Protein AF-A0A2H3J8W6-F1 (afdb_monomer_lite)

Organism: Wolfiporia cocos (strain MD-104) (NCBI:txid742152)

Foldseek 3Di:
DDDDDDDDDDDDDDDDDDDDDDDDDDDPDDDDDDDDDDDDDPDDDDDDDDDDDDDDDDDDDPDDDDDDDDDDDDPCPVVVVVVVVVVVVVVVVVVVVVVVVVVVVVVVVVVVVVVVVVVVVVVVVVVVVVVVVVVVVVVVVVVVVVVVVVVVVVVVVVVVVVVVVVVVVVVVVVVVVVVVVVVVVVVVVVVVVVVVVVVVVVVVVVVVVVVVVVVVVVVPPVPPPPDDDDDPPPDPPPPPDDDDDDDDDDDDDDDDDDDDDDDDDDDDPPPPPVVVPVVVVVVVVVVVVVVVVVVVVVVVVVVVVVVVVVVVVVVVVVVVVVVVVVVVVVVVVVVVVVVVVVVVVVVVVVVVVVVVVVVVVVVVVVVVVVVVVVVVVVVVVVVVVVVVVVVVVVVVVVVVVVVVVVVVVVVVVVVVVVVVVVVVVVVVVVVVVVVVVVVVVVVVVVVVVVVVVVVVVVVVVVVVVVVVVVVVVVVVVVVVVVVVVVVVVVVVVVVVVVVVVVVVVVVVVVVVVVVVVVVVVVVVVVVVVVVVVVVVVVVVVVVVPPPPDDD

Radius of gyration: 107.4 Å; chains: 1; bounding box: 216×128×377 Å

Sequence (551 aa):
MSKSPAVTRQTTPARRPSLLAGFWPNSSLFSRPKSSPSQELTRSVSASSSHSSYVTPIESTRSSTVSLPVSVPEDDVKATEELRRKLEEAQTLLRSENEETSALKERVCELETSLREAHMETETAKSALQAQFDTSLATAQAHVDEARATIKANEAARAESDRRVKDLSDTLQISQEALQSERTACRTTARRHAVLRVRTALLLLGLHDERIRRRAVCQELDRSKATVLDRDQTIATLHARIQSSQSDTSASEKRLQVLQASLDSTAAELSAERVARDELAQTLEASQQVRRHLEHALEARTTELAGERAASQEAVRAHAAELTSERAAREAAVRALEARDAELAGERASRQDALHSLEVRNEELTSERIAREGVARALKIKGDELAAERDAHRQSADELGMARHATQQLETALQSERASRMNTAQALESERDALKARAAEVEAERDARTAALRELDVARNECCRLEAALDACAAELTAEHNSRANISRSLETSTAQLTAERDARQHAVQELDAVRVSHRELEGALASRTGEFEAERTLHEETAHSLEDTT

Secondary structure (DSSP, 8-state):
---PPP-----PPPP----------------------------------------------------------TT-HHHHHHHHHHHHHHHHHHHHHHHHHHHHHHHHHHHHHHHHHHHHHHHHHHHHHHHHHHHHHHHHHHHHHHHHHHHHHHHHHHHHHHHHHHHHHHHHHHHHHHHHHHHHHHHHHHHHHHHHHHHHHHHHHHHHHHHHHHHHHTTSSTTS--SS-S--SSSSSSS---------------------S------SSTTSTTSHHHHHHHHHHHHHHHHHHHHHHHHHHHHHHHHHHHHHHHHHHHHHHHHHHHHHHHHHHHHHHHHHHHHHHHHHHHHHHHHHHHHHHHHHHHHHHHHHHHHHHHHHHHHHHHHHHHHHHHHHHHHHHHHHHHHHHHHHHHHHHHHHHHHHHHHHHHHHHHHHHHHHHHHHHHHHHHHHHHHHHHHHHHHHHHHHHHHHHHHHHHHHHHHHHHHHHHHHHHHHHHHHHHHHHHHHHHHHHHHHHHHHHHHHHHHHHHHHHHHHHHHHHHTTSSSSS--

pLDDT: mean 76.62, std 22.09, range [32.03, 97.94]

Structure (mmCIF, N/CA/C/O backbone):
data_AF-A0A2H3J8W6-F1
#
_entry.id   AF-A0A2H3J8W6-F1
#
loop_
_atom_site.group_PDB
_atom_site.id
_atom_site.type_symbol
_atom_site.label_atom_id
_atom_site.label_alt_id
_atom_site.label_comp_id
_atom_site.label_asym_id
_atom_site.label_entity_id
_atom_site.label_seq_id
_atom_site.pdbx_PDB_ins_code
_atom_site.Cartn_x
_atom_site.Cartn_y
_atom_site.Cartn_z
_atom_site.occupancy
_atom_site.B_iso_or_equiv
_atom_site.auth_seq_id
_atom_site.auth_comp_id
_atom_site.auth_asym_id
_atom_site.auth_atom_id
_atom_site.pdbx_PDB_model_num
ATOM 1 N N . MET A 1 1 ? -11.610 38.112 -44.317 1.00 41.78 1 MET A N 1
ATOM 2 C CA . MET A 1 1 ? -10.999 39.363 -43.822 1.00 41.78 1 MET A CA 1
ATOM 3 C C . MET A 1 1 ? -10.490 39.128 -42.413 1.00 41.78 1 MET A C 1
ATOM 5 O O . MET A 1 1 ? -11.171 38.495 -41.616 1.00 41.78 1 MET A O 1
ATOM 9 N N . SER A 1 2 ? -9.249 39.538 -42.199 1.00 39.47 2 SER A N 1
ATOM 10 C CA . SER A 1 2 ? -8.316 39.114 -41.159 1.00 39.47 2 SER A CA 1
ATOM 11 C C . SER A 1 2 ? -8.724 39.493 -39.734 1.00 39.47 2 SER A C 1
ATOM 13 O O . SER A 1 2 ? -9.133 40.623 -39.485 1.00 39.47 2 SER A O 1
ATOM 15 N N . LYS A 1 3 ? -8.508 38.580 -38.780 1.00 46.69 3 LYS A N 1
ATOM 16 C CA . LYS A 1 3 ? -8.349 38.916 -37.359 1.00 46.69 3 LYS A CA 1
ATOM 17 C C . LYS A 1 3 ? -6.941 38.510 -36.930 1.00 46.69 3 LYS A C 1
ATOM 19 O O . LYS A 1 3 ? -6.628 37.326 -36.868 1.00 46.69 3 LYS A O 1
ATOM 24 N N . SER A 1 4 ? -6.105 39.519 -36.704 1.00 51.94 4 SER A N 1
ATOM 25 C CA . SER A 1 4 ? -4.768 39.390 -36.120 1.00 51.94 4 SER A CA 1
ATOM 26 C C . SER A 1 4 ? -4.845 39.186 -34.598 1.00 51.94 4 SER A C 1
ATOM 28 O O . SER A 1 4 ? -5.846 39.575 -33.988 1.00 51.94 4 SER A O 1
ATOM 30 N N . PRO A 1 5 ? -3.811 38.585 -33.977 1.00 63.59 5 PRO A N 1
ATOM 31 C CA . PRO A 1 5 ? -3.876 38.075 -32.616 1.00 63.59 5 PRO A CA 1
ATOM 32 C C . PRO A 1 5 ? -3.403 39.086 -31.565 1.00 63.59 5 PRO A C 1
ATOM 34 O O . PRO A 1 5 ? -2.595 39.978 -31.827 1.00 63.59 5 PRO A O 1
ATOM 37 N N . ALA A 1 6 ? -3.922 38.906 -30.351 1.00 51.81 6 ALA A N 1
ATOM 38 C CA . ALA A 1 6 ? -3.583 39.678 -29.168 1.00 51.81 6 ALA A CA 1
ATOM 39 C C . ALA A 1 6 ? -2.169 39.351 -28.662 1.00 51.81 6 ALA A C 1
ATOM 41 O O . ALA A 1 6 ? -1.781 38.195 -28.508 1.00 51.81 6 ALA A O 1
ATOM 42 N N . VAL A 1 7 ? -1.426 40.415 -28.372 1.00 52.66 7 VAL A N 1
ATOM 43 C CA . VAL A 1 7 ? -0.106 40.421 -27.744 1.00 52.66 7 VAL A CA 1
ATOM 44 C C . VAL A 1 7 ? -0.261 40.100 -26.256 1.00 52.66 7 VAL A C 1
ATOM 46 O O . VAL A 1 7 ? -0.825 40.896 -25.507 1.00 52.66 7 VAL A O 1
ATOM 49 N N . THR A 1 8 ? 0.265 38.961 -25.803 1.00 53.25 8 THR A N 1
ATOM 50 C CA . THR A 1 8 ? 0.411 38.661 -24.370 1.00 53.25 8 THR A CA 1
ATOM 51 C C . THR A 1 8 ? 1.848 38.951 -23.949 1.00 53.25 8 THR A C 1
ATOM 53 O O . THR A 1 8 ? 2.800 38.349 -24.443 1.00 53.25 8 THR A O 1
ATOM 56 N N . ARG A 1 9 ? 1.999 39.940 -23.064 1.00 45.16 9 ARG A N 1
ATOM 57 C CA . ARG A 1 9 ? 3.270 40.391 -22.489 1.00 45.16 9 ARG A CA 1
ATOM 58 C C . ARG A 1 9 ? 3.906 39.289 -21.637 1.00 45.16 9 ARG A C 1
ATOM 60 O O . ARG A 1 9 ? 3.267 38.760 -20.734 1.00 45.16 9 ARG A O 1
ATOM 67 N N . GLN A 1 10 ? 5.185 39.022 -21.890 1.00 43.22 10 GLN A N 1
ATOM 68 C CA . GLN A 1 10 ? 6.078 38.295 -20.991 1.00 43.22 10 GLN A CA 1
ATOM 69 C C . GLN A 1 10 ? 6.335 39.127 -19.728 1.00 43.22 10 GLN A C 1
ATOM 71 O O . GLN A 1 10 ? 6.854 40.239 -19.805 1.00 43.22 10 GLN A O 1
ATOM 76 N N . THR A 1 11 ? 6.003 38.572 -18.566 1.00 46.03 11 THR A N 1
ATOM 77 C CA . THR A 1 11 ? 6.478 39.036 -17.258 1.00 46.03 11 THR A CA 1
ATOM 78 C C . THR A 1 11 ? 7.505 38.042 -16.730 1.00 46.03 11 THR A C 1
ATOM 80 O O . THR A 1 11 ? 7.200 36.874 -16.501 1.00 46.03 11 THR A O 1
ATOM 83 N N . THR A 1 12 ? 8.732 38.519 -16.560 1.00 53.09 12 THR A N 1
ATOM 84 C CA . THR A 1 12 ? 9.846 37.858 -15.877 1.00 53.09 12 THR A CA 1
ATOM 85 C C . THR A 1 12 ? 9.529 37.620 -14.394 1.00 53.09 12 THR A C 1
ATOM 87 O O . THR A 1 12 ? 9.007 38.525 -13.740 1.00 53.09 12 THR A O 1
ATOM 90 N N . PRO A 1 13 ? 9.882 36.462 -13.804 1.00 52.31 13 PRO A N 1
ATOM 91 C CA . PRO A 1 13 ? 9.845 36.309 -12.359 1.00 52.31 13 PRO A CA 1
ATOM 92 C C . PRO A 1 13 ? 11.141 36.827 -11.726 1.00 52.31 13 PRO A C 1
ATOM 94 O O . PRO A 1 13 ? 12.258 36.454 -12.092 1.00 52.31 13 PRO A O 1
ATOM 97 N N . ALA A 1 14 ? 10.953 37.717 -10.757 1.00 43.81 14 ALA A N 1
ATOM 98 C CA . ALA A 1 14 ? 11.982 38.308 -9.928 1.00 43.81 14 ALA A CA 1
ATOM 99 C C . ALA A 1 14 ? 12.635 37.270 -9.001 1.00 43.81 14 ALA A C 1
ATOM 101 O O . ALA A 1 14 ? 11.971 36.524 -8.282 1.00 43.81 14 ALA A O 1
ATOM 102 N N . ARG A 1 15 ? 13.968 37.300 -8.982 1.00 45.12 15 ARG A N 1
ATOM 103 C CA . ARG A 1 15 ? 14.844 36.703 -7.969 1.00 45.12 15 ARG A CA 1
ATOM 104 C C . ARG A 1 15 ? 14.487 37.270 -6.586 1.00 45.12 15 ARG A C 1
ATOM 106 O O . ARG A 1 15 ? 14.590 38.478 -6.382 1.00 45.12 15 ARG A O 1
ATOM 113 N N . ARG A 1 16 ? 14.144 36.409 -5.624 1.00 44.75 16 ARG A N 1
ATOM 114 C CA . ARG A 1 16 ? 14.186 36.729 -4.186 1.00 44.75 16 ARG A CA 1
ATOM 115 C C . ARG A 1 16 ? 15.345 35.978 -3.517 1.00 44.75 16 ARG A C 1
ATOM 117 O O . ARG A 1 16 ? 15.526 34.800 -3.816 1.00 44.75 16 ARG A O 1
ATOM 124 N N . PRO A 1 17 ? 16.107 36.625 -2.618 1.00 52.25 17 PRO A N 1
ATOM 125 C CA . PRO A 1 17 ? 17.111 35.970 -1.793 1.00 52.25 17 PRO A CA 1
ATOM 126 C C . PRO A 1 17 ? 16.464 35.430 -0.510 1.00 52.25 17 PRO A C 1
ATOM 128 O O . PRO A 1 17 ? 15.823 36.174 0.230 1.00 52.25 17 PRO A O 1
ATOM 131 N N . SER A 1 18 ? 16.637 34.140 -0.230 1.00 45.16 18 SER A N 1
ATOM 132 C CA . SER A 1 18 ? 16.319 33.555 1.073 1.00 45.16 18 SER A CA 1
ATOM 133 C C . SER A 1 18 ? 17.539 33.671 1.988 1.00 45.16 18 SER A C 1
ATOM 135 O O . SER A 1 18 ? 18.467 32.869 1.921 1.00 45.16 18 SER A O 1
ATOM 137 N N . LEU A 1 19 ? 17.522 34.696 2.836 1.00 55.97 19 LEU A N 1
ATOM 138 C CA . LEU A 1 19 ? 18.191 34.692 4.131 1.00 55.97 19 LEU A CA 1
ATOM 139 C C . LEU A 1 19 ? 17.293 33.911 5.091 1.00 55.97 19 LEU A C 1
ATOM 141 O O . LEU A 1 19 ? 16.173 34.358 5.317 1.00 55.97 19 LEU A O 1
ATOM 145 N N . LEU A 1 20 ? 17.762 32.790 5.645 1.00 41.53 20 LEU A N 1
ATOM 146 C CA . LEU A 1 20 ? 17.357 32.327 6.977 1.00 41.53 20 LEU A CA 1
ATOM 147 C C . LEU A 1 20 ? 18.189 31.126 7.452 1.00 41.53 20 LEU A C 1
ATOM 149 O O . LEU A 1 20 ? 18.276 30.102 6.786 1.00 41.53 20 LEU A O 1
ATOM 153 N N . ALA A 1 21 ? 18.709 31.312 8.666 1.00 39.88 21 ALA A N 1
ATOM 154 C CA . ALA A 1 21 ? 18.960 30.315 9.701 1.00 39.88 21 ALA A CA 1
ATOM 155 C C . ALA A 1 21 ? 20.081 29.287 9.473 1.00 39.88 21 ALA A C 1
ATOM 157 O O . ALA A 1 21 ? 19.869 28.155 9.049 1.00 39.88 21 ALA A O 1
ATOM 158 N N . GLY A 1 22 ? 21.277 29.666 9.935 1.00 49.31 22 GLY A N 1
ATOM 159 C CA . GLY A 1 22 ? 22.216 28.707 10.498 1.00 49.31 22 GLY A CA 1
ATOM 160 C C . GLY A 1 22 ? 21.661 28.146 11.809 1.00 49.31 22 GLY A C 1
ATOM 161 O O . GLY A 1 22 ? 21.401 28.893 12.750 1.00 49.31 22 GLY A O 1
ATOM 162 N N . PHE A 1 23 ? 21.496 26.830 11.854 1.00 43.72 23 PHE A N 1
ATOM 163 C CA . PHE A 1 23 ? 21.293 26.054 13.071 1.00 43.72 23 PHE A CA 1
ATOM 164 C C . PHE A 1 23 ? 22.295 24.897 13.023 1.00 43.72 23 PHE A C 1
ATOM 166 O O . PHE A 1 23 ? 22.122 23.933 12.284 1.00 43.72 23 PHE A O 1
ATOM 173 N N . TRP A 1 24 ? 23.393 25.039 13.762 1.00 48.69 24 TRP A N 1
ATOM 174 C CA . TRP A 1 24 ? 24.157 23.904 14.281 1.00 48.69 24 TRP A CA 1
ATOM 175 C C . TRP A 1 24 ? 23.569 23.626 15.664 1.00 48.69 24 TRP A C 1
ATOM 177 O O . TRP A 1 24 ? 23.377 24.571 16.431 1.00 48.69 24 TRP A O 1
ATOM 187 N N . PRO A 1 25 ? 23.236 22.369 15.981 1.00 52.16 25 PRO A N 1
ATOM 188 C CA . PRO A 1 25 ? 24.257 21.523 16.595 1.00 52.16 25 PRO A CA 1
ATOM 189 C C . PRO A 1 25 ? 24.130 20.048 16.185 1.00 52.16 25 PRO A C 1
ATOM 191 O O . PRO A 1 25 ? 23.040 19.587 15.871 1.00 52.16 25 PRO A O 1
ATOM 194 N N . ASN A 1 26 ? 25.232 19.295 16.224 1.00 37.09 26 ASN A N 1
ATOM 195 C CA . ASN A 1 26 ? 25.240 17.948 16.812 1.00 37.09 26 ASN A CA 1
ATOM 196 C C . ASN A 1 26 ? 26.660 17.370 16.855 1.00 37.09 26 ASN A C 1
ATOM 198 O O . ASN A 1 26 ? 27.136 16.704 15.943 1.00 37.09 26 ASN A O 1
ATOM 202 N N . SER A 1 27 ? 27.340 17.679 17.958 1.00 39.53 27 SER A N 1
ATOM 203 C CA . SER A 1 27 ? 27.767 16.697 18.959 1.00 39.53 27 SER A CA 1
ATOM 204 C C . SER A 1 27 ? 27.960 15.257 18.463 1.00 39.53 27 SER A C 1
ATOM 206 O O . SER A 1 27 ? 27.070 14.415 18.558 1.00 39.53 27 SER A O 1
ATOM 208 N N . SER A 1 28 ? 29.177 14.953 18.023 1.00 45.81 28 SER A N 1
ATOM 209 C CA . SER A 1 28 ? 29.689 13.596 17.839 1.00 45.81 28 SER A CA 1
ATOM 210 C C . SER A 1 28 ? 30.153 13.009 19.179 1.00 45.81 28 SER A C 1
ATOM 212 O O . SER A 1 28 ? 31.347 12.970 19.462 1.00 45.81 28 SER A O 1
ATOM 214 N N . LEU A 1 29 ? 29.230 12.567 20.028 1.00 54.53 29 LEU A N 1
ATOM 215 C CA . LEU A 1 29 ? 29.556 11.784 21.223 1.00 54.53 29 LEU A CA 1
ATOM 216 C C . LEU A 1 29 ? 28.383 10.862 21.548 1.00 54.53 29 LEU A C 1
ATOM 218 O O . LEU A 1 29 ? 27.514 11.270 22.295 1.00 54.53 29 LEU A O 1
ATOM 222 N N . PHE A 1 30 ? 28.362 9.639 21.011 1.00 41.38 30 PHE A N 1
ATOM 223 C CA . PHE A 1 30 ? 27.751 8.481 21.677 1.00 41.38 30 PHE A CA 1
ATOM 224 C C . PHE A 1 30 ? 28.327 7.172 21.110 1.00 41.38 30 PHE A C 1
ATOM 226 O O . PHE A 1 30 ? 28.076 6.768 19.982 1.00 41.38 30 PHE A O 1
ATOM 233 N N . SER A 1 31 ? 29.165 6.558 21.941 1.00 39.12 31 SER A N 1
ATOM 234 C CA . SER A 1 31 ? 29.075 5.161 22.373 1.00 39.12 31 SER A CA 1
ATOM 235 C C . SER A 1 31 ? 28.884 4.065 21.321 1.00 39.12 31 SER A C 1
ATOM 237 O O . SER A 1 31 ? 27.789 3.633 20.983 1.00 39.12 31 SER A O 1
ATOM 239 N N . ARG A 1 32 ? 30.031 3.495 20.962 1.00 45.50 32 ARG A N 1
ATOM 240 C CA . ARG A 1 32 ? 30.249 2.110 20.535 1.00 45.50 32 ARG A CA 1
ATOM 241 C C . ARG A 1 32 ? 29.624 1.115 21.539 1.00 45.50 32 ARG A C 1
ATOM 243 O O . ARG A 1 32 ? 30.041 1.140 22.699 1.00 45.50 32 ARG A O 1
ATOM 250 N N . PRO A 1 33 ? 28.750 0.172 21.144 1.00 45.50 33 PRO A N 1
ATOM 251 C CA . PRO A 1 33 ? 28.530 -1.028 21.934 1.00 45.50 33 PRO A CA 1
ATOM 252 C C . PRO A 1 33 ? 29.629 -2.039 21.593 1.00 45.50 33 PRO A C 1
ATOM 254 O O . PRO A 1 33 ? 29.769 -2.488 20.456 1.00 45.50 33 PRO A O 1
ATOM 257 N N . LYS A 1 34 ? 30.436 -2.389 22.597 1.00 47.47 34 LYS A N 1
ATOM 258 C CA . LYS A 1 34 ? 31.162 -3.660 22.631 1.00 47.47 34 LYS A CA 1
ATOM 259 C C . LYS A 1 34 ? 30.120 -4.763 22.825 1.00 47.47 34 LYS A C 1
ATOM 261 O O . LYS A 1 34 ? 29.598 -4.899 23.926 1.00 47.47 34 LYS A O 1
ATOM 266 N N . SER A 1 35 ? 29.841 -5.552 21.796 1.00 36.31 35 SER A N 1
ATOM 267 C CA . SER A 1 35 ? 29.270 -6.886 21.978 1.00 36.31 35 SER A CA 1
ATOM 268 C C . SER A 1 35 ? 30.425 -7.878 22.074 1.00 36.31 35 SER A C 1
ATOM 270 O O . SER A 1 35 ? 31.123 -8.145 21.095 1.00 36.31 35 SER A O 1
ATOM 272 N N . SER A 1 36 ? 30.664 -8.359 23.290 1.00 41.62 36 SER A N 1
ATOM 273 C CA . SER A 1 36 ? 31.502 -9.523 23.569 1.00 41.62 36 SER A CA 1
ATOM 274 C C . SER A 1 36 ? 30.939 -10.770 22.869 1.00 41.62 36 SER A C 1
ATOM 276 O O . SER A 1 36 ? 29.718 -10.885 22.749 1.00 41.62 36 SER A O 1
ATOM 278 N N . PRO A 1 37 ? 31.785 -11.729 22.459 1.00 45.03 37 PRO A N 1
ATOM 279 C CA . PRO A 1 37 ? 31.328 -13.046 22.052 1.00 45.03 37 PRO A CA 1
ATOM 280 C C . PRO A 1 37 ? 31.018 -13.856 23.316 1.00 45.03 37 PRO A C 1
ATOM 282 O O . PRO A 1 37 ? 31.920 -14.223 24.071 1.00 45.03 37 PRO A O 1
ATOM 285 N N . SER A 1 38 ? 29.736 -14.099 23.574 1.00 38.47 38 SER A N 1
ATOM 286 C CA . SER A 1 38 ? 29.327 -15.109 24.546 1.00 38.47 38 SER A CA 1
ATOM 287 C C . SER A 1 38 ? 29.632 -16.487 23.971 1.00 38.47 38 SER A C 1
ATOM 289 O O . SER A 1 38 ? 29.237 -16.818 22.857 1.00 38.47 38 SER A O 1
ATOM 291 N N . GLN A 1 39 ? 30.381 -17.253 24.754 1.00 44.22 39 GLN A N 1
ATOM 292 C CA . GLN A 1 39 ? 30.681 -18.661 24.563 1.00 44.22 39 GLN A CA 1
ATOM 293 C C . GLN A 1 39 ? 29.388 -19.470 24.400 1.00 44.22 39 GLN A C 1
ATOM 295 O O . GLN A 1 39 ? 28.582 -19.540 25.327 1.00 44.22 39 GLN A O 1
ATOM 300 N N . GLU A 1 40 ? 29.228 -20.141 23.264 1.00 34.12 40 GLU A N 1
ATOM 301 C CA . GLU A 1 40 ? 28.353 -21.306 23.165 1.00 34.12 40 GLU A CA 1
ATOM 302 C C . GLU A 1 40 ? 29.125 -22.524 23.679 1.00 34.12 40 GLU A C 1
ATOM 304 O O . GLU A 1 40 ? 29.957 -23.119 22.995 1.00 34.12 40 GLU A O 1
ATOM 309 N N . LEU A 1 41 ? 28.870 -22.853 24.947 1.00 37.53 41 LEU A N 1
ATOM 310 C CA . LEU A 1 41 ? 29.123 -24.175 25.497 1.00 37.53 41 LEU A CA 1
ATOM 311 C C . LEU A 1 41 ? 28.180 -25.171 24.812 1.00 37.53 41 LEU A C 1
ATOM 313 O O . LEU A 1 41 ? 26.962 -25.109 24.979 1.00 37.53 41 LEU A O 1
ATOM 317 N N . THR A 1 42 ? 28.758 -26.151 24.130 1.00 42.94 42 THR A N 1
ATOM 318 C CA . THR A 1 42 ? 28.114 -27.424 23.814 1.00 42.94 42 THR A CA 1
ATOM 319 C C . THR A 1 42 ? 27.773 -28.149 25.119 1.00 42.94 42 THR A C 1
ATOM 321 O O . THR A 1 42 ? 28.604 -28.824 25.725 1.00 42.94 42 THR A O 1
ATOM 324 N N . ARG A 1 43 ? 26.534 -27.993 25.596 1.00 35.31 43 ARG A N 1
ATOM 325 C CA . ARG A 1 43 ? 25.991 -28.777 26.711 1.00 35.31 43 ARG A CA 1
ATOM 326 C C . ARG A 1 43 ? 25.103 -29.883 26.155 1.00 35.31 43 ARG A C 1
ATOM 328 O O . ARG A 1 43 ? 23.908 -29.700 25.958 1.00 35.31 43 ARG A O 1
ATOM 335 N N . SER A 1 44 ? 25.712 -31.043 25.940 1.00 44.19 44 SER A N 1
ATOM 336 C CA . SER A 1 44 ? 25.017 -32.323 25.832 1.00 44.19 44 SER A CA 1
ATOM 337 C C . SER A 1 44 ? 24.212 -32.553 27.114 1.00 44.19 44 SER A C 1
ATOM 339 O O . SER A 1 44 ? 24.787 -32.773 28.180 1.00 44.19 44 SER A O 1
ATOM 341 N N . VAL A 1 45 ? 22.884 -32.466 27.031 1.00 35.34 45 VAL A N 1
ATOM 342 C CA . VAL A 1 45 ? 21.980 -32.905 28.099 1.00 35.34 45 VAL A CA 1
ATOM 343 C C . VAL A 1 45 ? 21.485 -34.288 27.713 1.00 35.34 45 VAL A C 1
ATOM 345 O O . VAL A 1 45 ? 20.521 -34.454 26.973 1.00 35.34 45 VAL A O 1
ATOM 348 N N . SER A 1 46 ? 22.216 -35.286 28.195 1.00 42.31 46 SER A N 1
ATOM 349 C CA . SER A 1 46 ? 21.753 -36.661 28.245 1.00 42.31 46 SER A CA 1
ATOM 350 C C . SER A 1 46 ? 20.602 -36.770 29.240 1.00 42.31 46 SER A C 1
ATOM 352 O O . SER A 1 46 ? 20.645 -36.209 30.336 1.00 42.31 46 SER A O 1
ATOM 354 N N . ALA A 1 47 ? 19.592 -37.517 28.810 1.00 43.12 47 ALA A N 1
ATOM 355 C CA . ALA A 1 47 ? 18.400 -37.923 29.528 1.00 43.12 47 ALA A CA 1
ATOM 356 C C . ALA A 1 47 ? 18.633 -38.269 31.006 1.00 43.12 47 ALA A C 1
ATOM 358 O O . ALA A 1 47 ? 19.555 -39.003 31.362 1.00 43.12 47 ALA A O 1
ATOM 359 N N . SER A 1 48 ? 17.735 -37.804 31.870 1.00 41.59 48 SER A N 1
ATOM 360 C CA . SER A 1 48 ? 17.429 -38.482 33.131 1.00 41.59 48 SER A CA 1
ATOM 361 C C . SER A 1 48 ? 16.068 -38.047 33.677 1.00 41.59 48 SER A C 1
ATOM 363 O O . SER A 1 48 ? 15.664 -36.899 33.520 1.00 41.59 48 SER A O 1
ATOM 365 N N . SER A 1 49 ? 15.440 -38.994 34.383 1.00 38.25 49 SER A N 1
ATOM 366 C CA . SER A 1 49 ? 14.185 -38.918 35.148 1.00 38.25 49 SER A CA 1
ATOM 367 C C . SER A 1 49 ? 12.925 -39.200 34.321 1.00 38.25 49 SER A C 1
ATOM 369 O O . SER A 1 49 ? 12.594 -38.466 33.403 1.00 38.25 49 SER A O 1
ATOM 371 N N . SER A 1 50 ? 12.154 -40.258 34.589 1.00 36.19 50 SER A N 1
ATOM 372 C CA . SER A 1 50 ? 11.550 -40.596 35.894 1.00 36.19 50 SER A CA 1
ATOM 373 C C . SER A 1 50 ? 11.173 -42.092 35.896 1.00 36.19 50 SER A C 1
ATOM 375 O O . SER A 1 50 ? 10.630 -42.577 34.914 1.00 36.19 50 SER A O 1
ATOM 377 N N . HIS A 1 51 ? 11.598 -42.936 36.844 1.00 40.88 51 HIS A N 1
ATOM 378 C CA . HIS A 1 51 ? 10.949 -43.171 38.145 1.00 40.88 51 HIS A CA 1
ATOM 379 C C . HIS A 1 51 ? 9.413 -43.211 38.082 1.00 40.88 51 HIS A C 1
ATOM 381 O O . HIS A 1 51 ? 8.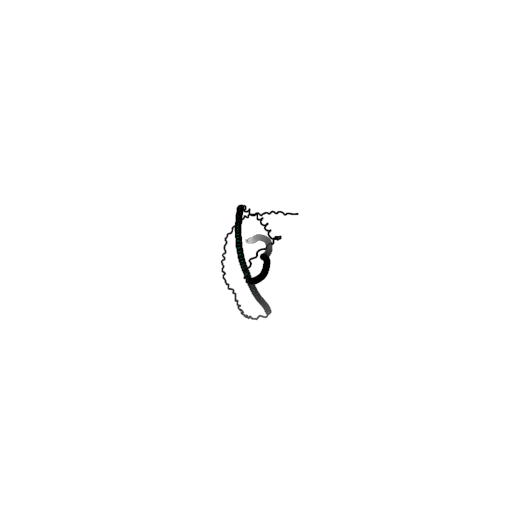778 -42.167 38.147 1.00 40.88 51 HIS A O 1
ATOM 387 N N . SER A 1 52 ? 8.826 -44.415 38.050 1.00 38.25 52 SER A N 1
ATOM 388 C CA . SER A 1 52 ? 7.615 -44.718 38.825 1.00 38.25 52 SER A CA 1
ATOM 389 C C . SER A 1 52 ? 7.373 -46.231 38.930 1.00 38.25 52 SER A C 1
ATOM 391 O O . SER A 1 52 ? 7.030 -46.896 37.962 1.00 38.25 52 SER A O 1
ATOM 393 N N . SER A 1 53 ? 7.616 -46.729 40.142 1.00 37.66 53 SER A N 1
ATOM 394 C CA . SER A 1 53 ? 6.918 -47.802 40.864 1.00 37.66 53 SER A CA 1
ATOM 395 C C . SER A 1 53 ? 6.439 -49.066 40.120 1.00 37.66 53 SER A C 1
ATOM 397 O O . SER A 1 53 ? 5.346 -49.139 39.571 1.00 37.66 53 SER A O 1
ATOM 399 N N . TYR A 1 54 ? 7.208 -50.148 40.284 1.00 35.53 54 TYR A N 1
ATOM 400 C CA . TYR A 1 54 ? 6.655 -51.504 40.337 1.00 35.53 54 TYR A CA 1
ATOM 401 C C . TYR A 1 54 ? 5.821 -51.635 41.622 1.00 35.53 54 TYR A C 1
ATOM 403 O O . TYR A 1 54 ? 6.381 -51.720 42.714 1.00 35.53 54 TYR A O 1
ATOM 411 N N . VAL A 1 55 ? 4.492 -51.632 41.500 1.00 39.59 55 VAL A N 1
ATOM 412 C CA . VAL A 1 55 ? 3.577 -52.033 42.577 1.00 39.59 55 VAL A CA 1
ATOM 413 C C . VAL A 1 55 ? 3.166 -53.482 42.335 1.00 39.59 55 VAL A C 1
ATOM 415 O O . VAL A 1 55 ? 2.523 -53.825 41.348 1.00 39.59 55 VAL A O 1
ATOM 418 N N . THR A 1 56 ? 3.594 -54.331 43.259 1.00 52.09 56 THR A N 1
ATOM 419 C CA . THR A 1 56 ? 3.190 -55.723 43.466 1.00 52.09 56 THR A CA 1
ATOM 420 C C . THR A 1 56 ? 1.676 -55.860 43.677 1.00 52.09 56 THR A C 1
ATOM 422 O O . THR A 1 56 ? 1.140 -55.141 44.524 1.00 52.09 56 THR A O 1
ATOM 425 N N . PRO A 1 57 ? 0.986 -56.840 43.067 1.00 38.34 57 PRO A N 1
ATOM 426 C CA . PRO A 1 57 ? -0.258 -57.364 43.609 1.00 38.34 57 PRO A CA 1
ATOM 427 C C . PRO A 1 57 ? 0.086 -58.405 44.681 1.00 38.34 57 PRO A C 1
ATOM 429 O O . PRO A 1 57 ? 0.642 -59.462 44.395 1.00 38.34 57 PRO A O 1
ATOM 432 N N . ILE A 1 58 ? -0.215 -58.072 45.933 1.00 38.81 58 ILE A N 1
ATOM 433 C CA . ILE A 1 58 ? -0.210 -59.004 47.059 1.00 38.81 58 ILE A CA 1
ATOM 434 C C . ILE A 1 58 ? -1.387 -59.964 46.851 1.00 38.81 58 ILE A C 1
ATOM 436 O O . ILE A 1 58 ? -2.546 -59.562 46.946 1.00 38.81 58 ILE A O 1
ATOM 440 N N . GLU A 1 59 ? -1.089 -61.232 46.570 1.00 36.38 59 GLU A N 1
ATOM 441 C CA . GLU A 1 59 ? -2.036 -62.338 46.707 1.00 36.38 59 GLU A CA 1
ATOM 442 C C . GLU A 1 59 ? -2.478 -62.432 48.176 1.00 36.38 59 GLU A C 1
ATOM 444 O O . GLU A 1 59 ? -1.694 -62.758 49.066 1.00 36.38 59 GLU A O 1
ATOM 449 N N . SER A 1 60 ? -3.747 -62.126 48.447 1.00 42.41 60 SER A N 1
ATOM 450 C CA . SER A 1 60 ? -4.373 -62.351 49.750 1.00 42.41 60 SER A CA 1
ATOM 451 C C . SER A 1 60 ? -5.730 -63.013 49.550 1.00 42.41 60 SER A C 1
ATOM 453 O O . SER A 1 60 ? -6.772 -62.366 49.505 1.00 42.41 60 SER A O 1
ATOM 455 N N . THR A 1 61 ? -5.713 -64.339 49.432 1.00 37.78 61 THR A N 1
ATOM 456 C CA . THR A 1 61 ? -6.896 -65.194 49.568 1.00 37.78 61 THR A CA 1
ATOM 457 C C . THR A 1 61 ? -6.694 -66.116 50.764 1.00 37.78 61 THR A C 1
ATOM 459 O O . THR A 1 61 ? -6.282 -67.267 50.632 1.00 37.78 61 THR A O 1
ATOM 462 N N . ARG A 1 62 ? -6.990 -65.609 51.967 1.00 34.22 62 ARG A N 1
ATOM 463 C CA . ARG A 1 62 ? -7.320 -66.459 53.116 1.00 34.22 62 ARG A CA 1
ATOM 464 C C . ARG A 1 62 ? -8.807 -66.792 53.045 1.00 34.22 62 ARG A C 1
ATOM 466 O O . ARG A 1 62 ? -9.650 -66.023 53.489 1.00 34.22 62 ARG A O 1
ATOM 473 N N . SER A 1 63 ? -9.095 -67.953 52.466 1.00 38.59 63 SER A N 1
ATOM 474 C CA . SER A 1 63 ? -10.375 -68.644 52.604 1.00 38.59 63 SER A CA 1
ATOM 475 C C . SER A 1 63 ? -10.492 -69.145 54.047 1.00 38.59 63 SER A C 1
ATOM 477 O O . SER A 1 63 ? -9.733 -70.019 54.463 1.00 38.59 63 SER A O 1
ATOM 479 N N . SER A 1 64 ? -11.380 -68.533 54.832 1.00 36.56 64 SER A N 1
ATOM 480 C CA . SER A 1 64 ? -11.699 -68.943 56.201 1.00 36.56 64 SER A CA 1
ATOM 481 C C . SER A 1 64 ? -13.144 -69.431 56.218 1.00 36.56 64 SER A C 1
ATOM 483 O O . SER A 1 64 ? -14.087 -68.644 56.233 1.00 36.56 64 SER A O 1
ATOM 485 N N . THR A 1 65 ? -13.312 -70.748 56.143 1.00 42.69 65 THR A N 1
ATOM 486 C CA . THR A 1 65 ? -14.586 -71.455 56.289 1.00 42.69 65 THR A CA 1
ATOM 487 C C . THR A 1 65 ? -15.038 -71.391 57.746 1.00 42.69 65 THR A C 1
ATOM 489 O O . THR A 1 65 ? -14.509 -72.111 58.594 1.00 42.69 65 THR A O 1
ATOM 492 N N . VAL A 1 66 ? -16.009 -70.525 58.040 1.00 37.19 66 VAL A N 1
ATOM 493 C CA . VAL A 1 66 ? -16.719 -70.486 59.325 1.00 37.19 66 VAL A CA 1
ATOM 494 C C . VAL A 1 66 ? -18.035 -71.239 59.161 1.00 37.19 66 VAL A C 1
ATOM 496 O O . VAL A 1 66 ? -18.979 -70.752 58.545 1.00 37.19 66 VAL A O 1
ATOM 499 N N . SER A 1 67 ? -18.070 -72.452 59.701 1.00 43.41 67 SER A N 1
ATOM 500 C CA . SER A 1 67 ? -19.282 -73.246 59.892 1.00 43.41 67 SER A CA 1
ATOM 501 C C . SER A 1 67 ? -20.070 -72.696 61.086 1.00 43.41 67 SER A C 1
ATOM 503 O O . SER A 1 67 ? -19.502 -72.552 62.168 1.00 43.41 67 SER A O 1
ATOM 505 N N . LEU A 1 68 ? -21.371 -72.439 60.922 1.00 40.22 68 LEU A N 1
ATOM 506 C CA . LEU A 1 68 ? -22.306 -72.182 62.026 1.00 40.22 68 LEU A CA 1
ATOM 507 C C . LEU A 1 68 ? -23.577 -73.042 61.884 1.00 40.22 68 LEU A C 1
ATOM 509 O O . LEU A 1 68 ? -23.951 -73.400 60.765 1.00 40.22 68 LEU A O 1
ATOM 513 N N . PRO A 1 69 ? -24.201 -73.424 63.016 1.00 43.81 69 PRO A N 1
ATOM 514 C CA . PRO A 1 69 ? -25.125 -74.544 63.109 1.00 43.81 69 PRO A CA 1
ATOM 515 C C . PRO A 1 69 ? -26.575 -74.153 62.812 1.00 43.81 69 PRO A C 1
ATOM 517 O O . PRO A 1 69 ? -27.050 -73.075 63.160 1.00 43.81 69 PRO A O 1
ATOM 520 N N . VAL A 1 70 ? -27.280 -75.102 62.203 1.00 40.66 70 VAL A N 1
ATOM 521 C CA . VAL A 1 70 ? -28.717 -75.086 61.927 1.00 40.66 70 VAL A CA 1
ATOM 522 C C . VAL A 1 70 ? -29.454 -75.674 63.122 1.00 40.66 70 VAL A C 1
ATOM 524 O O . VAL A 1 70 ? -29.191 -76.821 63.475 1.00 40.66 70 VAL A O 1
ATOM 527 N N . SER A 1 71 ? -30.382 -74.911 63.704 1.00 50.00 71 SER A N 1
ATOM 528 C CA . SER A 1 71 ? -31.630 -75.383 64.333 1.00 50.00 71 SER A CA 1
ATOM 529 C C . SER A 1 71 ? -32.461 -74.161 64.747 1.00 50.00 71 SER A C 1
ATOM 531 O O . SER A 1 71 ? -32.111 -73.496 65.718 1.00 50.00 71 SER A O 1
ATOM 533 N N . VAL A 1 72 ? -33.534 -73.849 64.009 1.00 43.09 72 VAL A N 1
ATOM 534 C CA . VAL A 1 72 ? -34.516 -72.795 64.347 1.00 43.09 72 VAL A CA 1
ATOM 535 C C . VAL A 1 72 ? -35.939 -73.350 64.121 1.00 43.09 72 VAL A C 1
ATOM 537 O O . VAL A 1 72 ? -36.106 -74.148 63.196 1.00 43.09 72 VAL A O 1
ATOM 540 N N . PRO A 1 73 ? -36.928 -73.007 64.975 1.00 47.12 73 PRO A N 1
ATOM 541 C CA . PRO A 1 73 ? -38.227 -73.679 65.090 1.00 47.12 73 PRO A CA 1
ATOM 542 C C . PRO A 1 73 ? -39.241 -73.253 64.010 1.00 47.12 73 PRO A C 1
ATOM 544 O O . PRO A 1 73 ? -39.139 -72.180 63.423 1.00 47.12 73 PRO A O 1
ATOM 547 N N . GLU A 1 74 ? -40.250 -74.097 63.785 1.00 48.41 74 GLU A N 1
ATOM 548 C CA . GLU A 1 74 ? -41.194 -74.097 62.650 1.00 48.41 74 GLU A CA 1
ATOM 549 C C . GLU A 1 74 ? -42.178 -72.910 62.519 1.00 48.41 74 GLU A C 1
ATOM 551 O O . GLU A 1 74 ? -42.965 -72.905 61.577 1.00 48.41 74 GLU A O 1
ATOM 556 N N . ASP A 1 75 ? -42.094 -71.859 63.342 1.00 48.94 75 ASP A N 1
ATOM 557 C CA . ASP A 1 75 ? -42.933 -70.649 63.192 1.00 48.94 75 ASP A CA 1
ATOM 558 C C . ASP A 1 75 ? -42.211 -69.458 62.509 1.00 48.94 75 ASP A C 1
ATOM 560 O O . ASP A 1 75 ? -42.827 -68.428 62.232 1.00 48.94 75 ASP A O 1
ATOM 564 N N . ASP A 1 76 ? -40.932 -69.619 62.132 1.00 48.31 76 ASP A N 1
ATOM 565 C CA . ASP A 1 76 ? -40.088 -68.600 61.468 1.00 48.31 76 ASP A CA 1
ATOM 566 C C . ASP A 1 76 ? -39.972 -68.760 59.932 1.00 48.31 76 ASP A C 1
ATOM 568 O O . ASP A 1 76 ? -39.236 -68.025 59.263 1.00 48.31 76 ASP A O 1
ATOM 572 N N . VAL A 1 77 ? -40.698 -69.702 59.317 1.00 56.69 77 VAL A N 1
ATOM 573 C CA . VAL A 1 77 ? -40.563 -70.034 57.879 1.00 56.69 77 VAL A CA 1
ATOM 574 C C . VAL A 1 77 ? -40.929 -68.852 56.969 1.00 56.69 77 VAL A C 1
ATOM 576 O O . VAL A 1 77 ? -40.250 -68.598 55.980 1.00 56.69 77 VAL A O 1
ATOM 579 N N . LYS A 1 78 ? -41.929 -68.041 57.338 1.00 61.00 78 LYS A N 1
ATOM 580 C CA . LYS A 1 78 ? -42.301 -66.842 56.561 1.00 61.00 78 LYS A CA 1
ATOM 581 C C . LYS A 1 78 ? -41.279 -65.710 56.669 1.00 61.00 78 LYS A C 1
ATOM 583 O O . LYS A 1 78 ? -40.973 -65.071 55.667 1.00 61.00 78 LYS A O 1
ATOM 588 N N . ALA A 1 79 ? -40.737 -65.468 57.864 1.00 64.50 79 ALA A N 1
ATOM 589 C CA . ALA A 1 79 ? -39.715 -64.443 58.072 1.00 64.50 79 ALA A CA 1
ATOM 590 C C . ALA A 1 79 ? -38.388 -64.840 57.405 1.00 64.50 79 ALA A C 1
ATOM 592 O O . ALA A 1 79 ? -37.709 -64.003 56.814 1.00 64.50 79 ALA A O 1
ATOM 593 N N . THR A 1 80 ? -38.045 -66.129 57.428 1.00 67.19 80 THR A N 1
ATOM 594 C CA . THR A 1 80 ? -36.853 -66.663 56.756 1.00 67.19 80 THR A CA 1
ATOM 595 C C . THR A 1 80 ? -37.004 -66.734 55.234 1.00 67.19 80 THR A C 1
ATOM 597 O O . THR A 1 80 ? -36.024 -66.486 54.534 1.00 67.19 80 THR A O 1
ATOM 600 N N . GLU A 1 81 ? -38.204 -66.976 54.694 1.00 75.88 81 GLU A N 1
ATOM 601 C CA . GLU A 1 81 ? -38.489 -66.831 53.257 1.00 75.88 81 GLU A CA 1
ATOM 602 C C . GLU A 1 81 ? -38.425 -65.369 52.796 1.00 75.88 81 GLU A C 1
ATOM 604 O O . GLU A 1 81 ? -37.841 -65.085 51.750 1.00 75.88 81 GLU A O 1
ATOM 609 N N . GLU A 1 82 ? -38.947 -64.419 53.579 1.00 79.25 82 GLU A N 1
ATOM 610 C CA . GLU A 1 82 ? -38.845 -62.992 53.253 1.00 79.25 82 GLU A CA 1
ATOM 611 C C . GLU A 1 82 ? -37.394 -62.489 53.343 1.00 79.25 82 GLU A C 1
ATOM 613 O O . GLU A 1 82 ? -36.948 -61.727 52.485 1.00 79.25 82 GLU A O 1
ATOM 618 N N . LEU A 1 83 ? -36.621 -62.959 54.327 1.00 81.38 83 LEU A N 1
ATOM 619 C CA . LEU A 1 83 ? -35.183 -62.693 54.412 1.00 81.38 83 LEU A CA 1
ATOM 620 C C . LEU A 1 83 ? -34.404 -63.356 53.271 1.00 81.38 83 LEU A C 1
ATOM 622 O O . LEU A 1 83 ? -33.482 -62.735 52.752 1.00 81.38 83 LEU A O 1
ATOM 626 N N . ARG A 1 84 ? -34.780 -64.565 52.830 1.00 81.44 84 ARG A N 1
ATOM 627 C CA . ARG A 1 84 ? -34.205 -65.192 51.628 1.00 81.44 84 ARG A CA 1
ATOM 628 C C . ARG A 1 84 ? -34.505 -64.384 50.376 1.00 81.44 84 ARG A C 1
ATOM 630 O O . ARG A 1 84 ? -33.588 -64.156 49.601 1.00 81.44 84 ARG A O 1
ATOM 637 N N . ARG A 1 85 ? -35.736 -63.899 50.210 1.00 84.06 85 ARG A N 1
ATOM 638 C CA . ARG A 1 85 ? -36.110 -63.047 49.075 1.00 84.06 85 ARG A CA 1
ATOM 639 C C . ARG A 1 85 ? -35.334 -61.733 49.080 1.00 84.06 85 ARG A C 1
ATOM 641 O O . ARG A 1 85 ? -34.764 -61.374 48.061 1.00 84.06 85 ARG A O 1
ATOM 648 N N . LYS A 1 86 ? -35.240 -61.060 50.232 1.00 87.56 86 LYS A N 1
ATOM 649 C CA . LYS A 1 86 ? -34.431 -59.837 50.390 1.00 87.56 86 LYS A CA 1
ATOM 650 C C . LYS A 1 86 ? -32.942 -60.099 50.164 1.00 87.56 86 LYS A C 1
ATOM 652 O O . LYS A 1 86 ? -32.254 -59.243 49.623 1.00 87.56 86 LYS A O 1
ATOM 657 N N . LEU A 1 87 ? -32.439 -61.273 50.552 1.00 85.69 87 LEU A N 1
ATOM 658 C CA . LEU A 1 87 ? -31.059 -61.685 50.299 1.00 85.69 87 LEU A CA 1
ATOM 659 C C . LEU A 1 87 ? -30.817 -61.984 48.815 1.00 85.69 87 LEU A C 1
ATOM 661 O O . LEU A 1 87 ? -29.779 -61.591 48.297 1.00 85.69 87 LEU A O 1
ATOM 665 N N . GLU A 1 88 ? -31.749 -62.644 48.129 1.00 86.56 88 GLU A N 1
ATOM 666 C CA . GLU A 1 88 ? -31.681 -62.878 46.683 1.00 86.56 88 GLU A CA 1
ATOM 667 C C . GLU A 1 88 ? -31.778 -61.563 45.907 1.00 86.56 88 GLU A C 1
ATOM 669 O O . GLU A 1 88 ? -30.947 -61.323 45.037 1.00 86.56 88 GLU A O 1
ATOM 674 N N . GLU A 1 89 ? -32.700 -60.667 46.270 1.00 88.25 89 GLU A N 1
ATOM 675 C CA . GLU A 1 89 ? -32.799 -59.318 45.700 1.00 88.25 89 GLU A CA 1
ATOM 676 C C . GLU A 1 89 ? -31.499 -58.535 45.923 1.00 88.25 89 GLU A C 1
ATOM 678 O O . GLU A 1 89 ? -30.918 -58.033 44.961 1.00 88.25 89 GLU A O 1
ATOM 683 N N . ALA A 1 90 ? -30.964 -58.519 47.148 1.00 86.44 90 ALA A N 1
ATOM 684 C CA . ALA A 1 90 ? -29.681 -57.886 47.448 1.00 86.44 90 ALA A CA 1
ATOM 685 C C . ALA A 1 90 ? -28.515 -58.532 46.681 1.00 86.44 90 ALA A C 1
ATOM 687 O O . ALA A 1 90 ? -27.626 -57.825 46.221 1.00 86.44 90 ALA A O 1
ATOM 688 N N . GLN A 1 91 ? -28.510 -59.855 46.490 1.00 88.25 91 GLN A N 1
ATOM 689 C CA . GLN A 1 91 ? -27.497 -60.540 45.684 1.00 88.25 91 GLN A CA 1
ATOM 690 C C . GLN A 1 91 ? -27.623 -60.215 44.195 1.00 88.25 91 GLN A C 1
ATOM 692 O O . GLN A 1 91 ? -26.601 -60.072 43.528 1.00 88.25 91 GLN A O 1
ATOM 697 N N . THR A 1 92 ? -28.839 -60.093 43.659 1.00 88.12 92 THR A N 1
ATOM 698 C CA . THR A 1 92 ? -29.049 -59.679 42.265 1.00 88.12 92 THR A CA 1
ATOM 699 C C . THR A 1 92 ? -28.653 -58.226 42.044 1.00 88.12 92 THR A C 1
ATOM 701 O O . THR A 1 92 ? -27.988 -57.943 41.055 1.00 88.12 92 THR A O 1
ATOM 704 N N . LEU A 1 93 ? -28.958 -57.342 42.997 1.00 90.62 93 LEU A N 1
ATOM 705 C CA . LEU A 1 93 ? -28.583 -55.932 42.956 1.00 90.62 93 LEU A CA 1
ATOM 706 C C . LEU A 1 93 ? -27.063 -55.767 43.082 1.00 90.62 93 LEU A C 1
ATOM 708 O O . LEU A 1 93 ? -26.447 -55.030 42.325 1.00 90.62 93 LEU A O 1
ATOM 712 N N . LEU A 1 94 ? -26.422 -56.543 43.955 1.00 88.56 94 LEU A N 1
ATOM 713 C CA . LEU A 1 94 ? -24.966 -56.544 44.086 1.00 88.56 94 LEU A CA 1
ATOM 714 C C . LEU A 1 94 ? -24.273 -57.153 42.855 1.00 88.56 94 LEU A C 1
ATOM 716 O O . LEU A 1 94 ? -23.160 -56.762 42.514 1.00 88.56 94 LEU A O 1
ATOM 720 N N . ARG A 1 95 ? -24.914 -58.099 42.153 1.00 88.56 95 ARG A N 1
ATOM 721 C CA . ARG A 1 95 ? -24.434 -58.583 40.847 1.00 88.56 95 ARG A CA 1
ATOM 722 C C . ARG A 1 95 ? -24.588 -57.519 39.765 1.00 88.56 95 ARG A C 1
ATOM 724 O O . ARG A 1 95 ? -23.616 -57.299 39.053 1.00 88.56 95 ARG A O 1
ATOM 731 N N . SER A 1 96 ? -25.726 -56.827 39.684 1.00 90.00 96 SER A N 1
ATOM 732 C CA . SER A 1 96 ? -25.911 -55.745 38.710 1.00 90.00 96 SER A CA 1
ATOM 733 C C . SER A 1 96 ? -24.965 -54.575 38.976 1.00 90.00 96 SER A C 1
ATOM 735 O O . SER A 1 96 ? -24.347 -54.084 38.043 1.00 90.00 96 SER A O 1
ATOM 737 N N . GLU A 1 97 ? -24.748 -54.184 40.235 1.00 91.38 97 GLU A N 1
ATOM 738 C CA . GLU A 1 97 ? -23.751 -53.164 40.593 1.00 91.38 97 GLU A CA 1
ATOM 739 C C . GLU A 1 97 ? -22.321 -53.620 40.254 1.00 91.38 97 GLU A C 1
ATOM 741 O O . GLU A 1 97 ? -21.497 -52.830 39.790 1.00 91.38 97 GLU A O 1
ATOM 746 N N . ASN A 1 98 ? -21.996 -54.904 40.428 1.00 88.94 98 ASN A N 1
ATOM 747 C CA . ASN A 1 98 ? -20.697 -55.440 40.013 1.00 88.94 98 ASN A CA 1
ATOM 748 C C . ASN A 1 98 ? -20.530 -55.474 38.484 1.00 88.94 98 ASN A C 1
ATOM 750 O O . ASN A 1 98 ? -19.433 -55.225 37.982 1.00 88.94 98 ASN A O 1
ATOM 754 N N . GLU A 1 99 ? -21.593 -55.756 37.734 1.00 92.38 99 GLU A N 1
ATOM 755 C CA . GLU A 1 99 ? -21.602 -55.686 36.269 1.00 92.38 99 GLU A CA 1
ATOM 756 C C . GLU A 1 99 ? -21.471 -54.235 35.787 1.00 92.38 99 GLU A C 1
ATOM 758 O O . GLU A 1 99 ? -20.627 -53.951 34.939 1.00 92.38 99 GLU A O 1
ATOM 763 N N . GLU A 1 100 ? -22.205 -53.297 36.389 1.00 92.44 100 GLU A N 1
ATOM 764 C CA . GLU A 1 100 ? -22.107 -51.863 36.099 1.00 92.44 100 GLU A CA 1
ATOM 765 C C . GLU A 1 100 ? -20.718 -51.308 36.426 1.00 92.44 100 GLU A C 1
ATOM 767 O O . GLU A 1 100 ? -20.127 -50.591 35.619 1.00 92.44 100 GLU A O 1
ATOM 772 N N . THR A 1 101 ? -20.145 -51.670 37.577 1.00 90.81 101 THR A N 1
ATOM 773 C CA . THR A 1 101 ? -18.780 -51.253 37.932 1.00 90.81 101 THR A CA 1
ATOM 774 C C . THR A 1 101 ? -17.729 -51.890 37.027 1.00 90.81 101 THR A C 1
ATOM 776 O O . THR A 1 101 ? -16.716 -51.250 36.740 1.00 90.81 101 THR A O 1
ATOM 779 N N . SER A 1 102 ? -17.952 -53.110 36.532 1.00 91.38 102 SER A N 1
ATOM 780 C CA . SER A 1 102 ? -17.067 -53.750 35.549 1.00 91.38 102 SER A CA 1
ATOM 781 C C . SER A 1 102 ? -17.156 -53.065 34.183 1.00 91.38 102 SER A C 1
ATOM 783 O O . SER A 1 102 ? -16.120 -52.725 33.614 1.00 91.38 102 SER A O 1
ATOM 785 N N . ALA A 1 103 ? -18.366 -52.753 33.710 1.00 93.44 103 ALA A N 1
ATOM 786 C CA . ALA A 1 103 ? -18.592 -52.006 32.474 1.00 93.44 103 ALA A CA 1
ATOM 787 C C . ALA A 1 103 ? -18.018 -50.579 32.544 1.00 93.44 103 ALA A C 1
ATOM 789 O O . ALA A 1 103 ? -17.431 -50.083 31.583 1.00 93.44 103 ALA A O 1
ATOM 790 N N . LEU A 1 104 ? -18.128 -49.916 33.701 1.00 93.38 104 LEU A N 1
ATOM 791 C CA . LEU A 1 104 ? -17.500 -48.614 33.934 1.00 93.38 104 LEU A CA 1
ATOM 792 C C . LEU A 1 104 ? -15.973 -48.703 33.890 1.00 93.38 104 LEU A C 1
ATOM 794 O O . LEU A 1 104 ? -15.343 -47.837 33.289 1.00 93.38 104 LEU A O 1
ATOM 798 N N . LYS A 1 105 ? -15.367 -49.739 34.484 1.00 94.44 105 LYS A N 1
ATOM 799 C CA . LYS A 1 105 ? -13.911 -49.950 34.416 1.00 94.44 105 LYS A CA 1
ATOM 800 C C . LYS A 1 105 ? -13.436 -50.179 32.985 1.00 94.44 105 LYS A C 1
ATOM 802 O O . LYS A 1 105 ? -12.446 -49.574 32.589 1.00 94.44 105 LYS A O 1
ATOM 807 N N . GLU A 1 106 ? -14.145 -50.997 32.213 1.00 95.25 106 GLU A N 1
ATOM 808 C CA . GLU A 1 106 ? -13.830 -51.238 30.801 1.00 95.25 106 GLU A CA 1
ATOM 809 C C . GLU A 1 106 ? -13.895 -49.938 29.993 1.00 95.25 106 GLU A C 1
ATOM 811 O O . GLU A 1 106 ? -12.931 -49.576 29.321 1.00 95.25 106 GLU A O 1
ATOM 816 N N . ARG A 1 107 ? -14.962 -49.152 30.173 1.00 94.38 107 ARG A N 1
ATOM 817 C CA . ARG A 1 107 ? -15.116 -47.857 29.503 1.00 94.38 107 ARG A CA 1
ATOM 818 C C . ARG A 1 107 ? -14.049 -46.838 29.911 1.00 94.38 107 ARG A C 1
ATOM 820 O O . ARG A 1 107 ? -13.614 -46.045 29.082 1.00 94.38 107 ARG A O 1
ATOM 827 N N . VAL A 1 108 ? -13.609 -46.842 31.172 1.00 94.38 108 VAL A N 1
ATOM 828 C CA . VAL A 1 108 ? -12.472 -46.018 31.618 1.00 94.38 108 VAL A CA 1
ATOM 829 C C . VAL A 1 108 ? -11.185 -46.469 30.929 1.00 94.38 108 VAL A C 1
ATOM 831 O O . VAL A 1 108 ? -10.456 -45.621 30.422 1.00 94.38 108 VAL A O 1
ATOM 834 N N . CYS A 1 109 ? -10.929 -47.775 30.833 1.00 94.88 109 CYS A N 1
ATOM 835 C CA . CYS A 1 109 ? -9.771 -48.289 30.105 1.00 94.88 109 CYS A CA 1
ATOM 836 C C . CYS A 1 109 ? -9.794 -47.898 28.618 1.00 94.88 109 CYS A C 1
ATOM 838 O O . CYS A 1 109 ? -8.767 -47.453 28.110 1.00 94.88 109 CYS A O 1
ATOM 840 N N . GLU A 1 110 ? -10.943 -47.988 27.942 1.00 95.50 110 GLU A N 1
ATOM 841 C CA . GLU A 1 110 ? -11.110 -47.549 26.546 1.00 95.50 110 GLU A CA 1
ATOM 842 C C . GLU A 1 110 ? -10.883 -46.040 26.367 1.00 95.50 110 GLU A C 1
ATOM 844 O O . GLU A 1 110 ? -10.269 -45.595 25.391 1.00 95.50 110 GLU A O 1
ATOM 849 N N . LEU A 1 111 ? -11.363 -45.226 27.310 1.00 94.94 111 LEU A N 1
ATOM 850 C CA . LEU A 1 111 ? -11.137 -43.781 27.289 1.00 94.94 111 LEU A CA 1
ATOM 851 C C . LEU A 1 111 ? -9.665 -43.441 27.526 1.00 94.94 111 LEU A C 1
ATOM 853 O O . LEU A 1 111 ? -9.135 -42.550 26.867 1.00 94.94 111 LEU A O 1
ATOM 857 N N . GLU A 1 112 ? -8.981 -44.154 28.419 1.00 95.06 112 GLU A N 1
ATOM 858 C CA . GLU A 1 112 ? -7.548 -43.970 28.641 1.00 95.06 112 GLU A CA 1
ATOM 859 C C . GLU A 1 112 ? -6.711 -44.374 27.425 1.00 95.06 112 GLU A C 1
ATOM 861 O O . GLU A 1 112 ? -5.739 -43.686 27.105 1.00 95.06 112 GLU A O 1
ATOM 866 N N . THR A 1 113 ? -7.058 -45.468 26.737 1.00 95.31 113 THR A N 1
ATOM 867 C CA . THR A 1 113 ? -6.377 -45.854 25.493 1.00 95.31 113 THR A CA 1
ATOM 868 C C . THR A 1 113 ? -6.629 -44.825 24.401 1.00 95.31 113 THR A C 1
ATOM 870 O O . THR A 1 113 ? -5.667 -44.348 23.804 1.00 95.31 113 THR A O 1
ATOM 873 N N . SER A 1 114 ? -7.881 -44.389 24.231 1.00 95.06 114 SER A N 1
ATOM 874 C CA . SER A 1 114 ? -8.246 -43.346 23.262 1.00 95.06 114 SER A CA 1
ATOM 875 C C . SER A 1 114 ? -7.519 -42.026 23.543 1.00 95.06 114 SER A C 1
ATOM 877 O O . SER A 1 114 ? -7.040 -41.363 22.627 1.00 95.06 114 SER A O 1
ATOM 879 N N . LEU A 1 115 ? -7.380 -41.645 24.818 1.00 95.31 115 LEU A N 1
ATOM 880 C CA . LEU A 1 115 ? -6.656 -40.438 25.218 1.00 95.31 115 LEU A CA 1
ATOM 881 C C . LEU A 1 115 ? -5.154 -40.549 24.924 1.00 95.31 115 LEU A C 1
ATOM 883 O O . LEU A 1 115 ? -4.543 -39.580 24.475 1.00 95.31 115 LEU A O 1
ATOM 887 N N . ARG A 1 116 ? -4.550 -41.720 25.163 1.00 95.31 116 ARG A N 1
ATOM 888 C CA . ARG A 1 116 ? -3.137 -41.969 24.841 1.00 95.31 116 ARG A CA 1
ATOM 889 C C . ARG A 1 116 ? -2.889 -41.934 23.335 1.00 95.31 116 ARG A C 1
ATOM 891 O O . ARG A 1 116 ? -1.907 -41.329 22.911 1.00 95.31 116 ARG A O 1
ATOM 898 N N . GLU A 1 117 ? -3.772 -42.529 22.540 1.00 95.69 117 GLU A N 1
ATOM 899 C CA . GLU A 1 117 ? -3.705 -42.482 21.075 1.00 95.69 117 GLU A CA 1
ATOM 900 C C . GLU A 1 117 ? -3.828 -41.047 20.561 1.00 95.69 117 GLU A C 1
ATOM 902 O O . GLU A 1 117 ? -2.939 -40.579 19.851 1.00 95.69 117 GLU A O 1
ATOM 907 N N . ALA A 1 118 ? -4.836 -40.302 21.023 1.00 93.81 118 ALA A N 1
ATOM 908 C CA . ALA A 1 118 ? -4.999 -38.894 20.673 1.00 93.81 118 ALA A CA 1
ATOM 909 C C . ALA A 1 118 ? -3.764 -38.061 21.057 1.00 93.81 118 ALA A C 1
ATOM 911 O O . ALA A 1 118 ? -3.313 -37.210 20.288 1.00 93.81 118 ALA A O 1
ATOM 912 N N . HIS A 1 119 ? -3.159 -38.319 22.223 1.00 93.81 119 HIS A N 1
ATOM 913 C CA . HIS A 1 119 ? -1.939 -37.623 22.618 1.00 93.81 119 HIS A CA 1
ATOM 914 C C . HIS A 1 119 ? -0.762 -37.955 21.685 1.00 93.81 119 HIS A C 1
ATOM 916 O O . HIS A 1 119 ? -0.057 -37.042 21.247 1.00 93.81 119 HIS A O 1
ATOM 922 N N . MET A 1 120 ? -0.579 -39.222 21.315 1.00 95.44 120 MET A N 1
ATOM 923 C CA . MET A 1 120 ? 0.458 -39.627 20.361 1.00 95.44 120 MET A CA 1
ATOM 924 C C . MET A 1 120 ? 0.250 -38.997 18.979 1.00 95.44 120 MET A C 1
ATOM 926 O O . MET A 1 120 ? 1.213 -38.524 18.371 1.00 95.44 120 MET A O 1
ATOM 930 N N . GLU A 1 121 ? -0.991 -38.923 18.499 1.00 95.06 121 GLU A N 1
ATOM 931 C CA . GLU A 1 121 ? -1.330 -38.234 17.251 1.00 95.06 121 GLU A CA 1
ATOM 932 C C . GLU A 1 121 ? -1.001 -36.741 17.331 1.00 95.06 121 GLU A C 1
ATOM 934 O O . GLU A 1 121 ? -0.387 -36.198 16.410 1.00 95.06 121 GLU A O 1
ATOM 939 N N . THR A 1 122 ? -1.321 -36.081 18.450 1.00 94.44 122 THR A N 1
ATOM 940 C CA . THR A 1 122 ? -1.005 -34.655 18.634 1.00 94.44 122 THR A CA 1
ATOM 941 C C . THR A 1 122 ? 0.499 -34.384 18.671 1.00 94.44 122 THR A C 1
ATOM 943 O O . THR A 1 122 ? 0.956 -33.438 18.030 1.00 94.44 122 THR A O 1
ATOM 946 N N . GLU A 1 123 ? 1.295 -35.220 19.343 1.00 94.50 123 GLU A N 1
ATOM 947 C CA . GLU A 1 123 ? 2.758 -35.076 19.360 1.00 94.50 123 GLU A CA 1
ATOM 948 C C . GLU A 1 123 ? 3.372 -35.390 17.987 1.00 94.50 123 GLU A C 1
ATOM 950 O O . GLU A 1 123 ? 4.313 -34.718 17.551 1.00 94.50 123 GLU A O 1
ATOM 955 N N . THR A 1 124 ? 2.795 -36.340 17.247 1.00 95.81 124 THR A N 1
ATOM 956 C CA . THR A 1 124 ? 3.206 -36.637 15.866 1.00 95.81 124 THR A CA 1
ATOM 957 C C . THR A 1 124 ? 2.903 -35.457 14.939 1.00 95.81 124 THR A C 1
ATOM 959 O O . THR A 1 124 ? 3.775 -35.026 14.183 1.00 95.81 124 THR A O 1
ATOM 962 N N . ALA A 1 125 ? 1.707 -34.871 15.038 1.00 93.75 125 ALA A N 1
ATOM 963 C CA . ALA A 1 125 ? 1.313 -33.694 14.267 1.00 93.75 125 ALA A CA 1
ATOM 964 C C . ALA A 1 125 ? 2.188 -32.476 14.602 1.00 93.75 125 ALA A C 1
ATOM 966 O O . ALA A 1 125 ? 2.653 -31.774 13.705 1.00 93.75 125 ALA A O 1
ATOM 967 N N . LYS A 1 126 ? 2.484 -32.260 15.887 1.00 96.00 126 LYS A N 1
ATOM 968 C CA . LYS A 1 126 ? 3.400 -31.213 16.353 1.00 96.00 126 LYS A CA 1
ATOM 969 C C . LYS A 1 126 ? 4.813 -31.395 15.795 1.00 96.00 126 LYS A C 1
ATOM 971 O O . LYS A 1 126 ? 5.391 -30.435 15.293 1.00 96.00 126 LYS A O 1
ATOM 976 N N . SER A 1 127 ? 5.343 -32.618 15.818 1.00 95.00 127 SER A N 1
ATOM 977 C CA . SER A 1 127 ? 6.658 -32.938 15.244 1.00 95.00 127 SER A CA 1
ATOM 978 C C . SER A 1 127 ? 6.688 -32.704 13.729 1.00 95.00 127 SER A C 1
ATOM 980 O O . SER A 1 127 ? 7.656 -32.154 13.206 1.00 95.00 127 SER A O 1
ATOM 982 N N . ALA A 1 128 ? 5.610 -33.057 13.020 1.00 95.25 128 ALA A N 1
ATOM 983 C CA . ALA A 1 128 ? 5.482 -32.824 11.583 1.00 95.25 128 ALA A CA 1
ATOM 984 C C . ALA A 1 128 ? 5.427 -31.326 11.239 1.00 95.25 128 ALA A C 1
ATOM 986 O O . ALA A 1 128 ? 6.108 -30.883 10.313 1.00 95.25 128 ALA A O 1
ATOM 987 N N . LEU A 1 129 ? 4.670 -30.534 12.005 1.00 94.31 129 LEU A N 1
ATOM 988 C CA . LEU A 1 129 ? 4.614 -29.079 11.839 1.00 94.31 129 LEU A CA 1
ATOM 989 C C . LEU A 1 129 ? 5.964 -28.420 12.132 1.00 94.31 129 LEU A C 1
ATOM 991 O O . LEU A 1 129 ? 6.376 -27.532 11.389 1.00 94.31 129 LEU A O 1
ATOM 995 N N . GLN A 1 130 ? 6.680 -28.883 13.160 1.00 96.44 130 GLN A N 1
ATOM 996 C CA . GLN A 1 130 ? 8.026 -28.397 13.456 1.00 96.44 130 GLN A CA 1
ATOM 997 C C . GLN A 1 130 ? 8.988 -28.685 12.294 1.00 96.44 130 GLN A C 1
ATOM 999 O O . GLN A 1 130 ? 9.681 -27.782 11.834 1.00 96.44 130 GLN A O 1
ATOM 1004 N N . ALA A 1 131 ? 8.970 -29.903 11.748 1.00 93.56 131 ALA A N 1
ATOM 1005 C CA . ALA A 1 131 ? 9.795 -30.258 10.594 1.00 93.56 131 ALA A CA 1
ATOM 1006 C C . ALA A 1 131 ? 9.450 -29.426 9.343 1.00 93.56 131 ALA A C 1
ATOM 1008 O O . ALA A 1 131 ? 10.345 -29.017 8.599 1.00 93.56 131 ALA A O 1
ATOM 1009 N N . GLN A 1 132 ? 8.164 -29.135 9.112 1.00 95.56 132 GLN A N 1
ATOM 1010 C CA . GLN A 1 132 ? 7.741 -28.230 8.039 1.00 95.56 132 GLN A CA 1
ATOM 1011 C C . GLN A 1 132 ? 8.256 -26.806 8.260 1.00 95.56 132 GLN A C 1
ATOM 1013 O O . GLN A 1 132 ? 8.739 -26.184 7.312 1.00 95.56 132 GLN A O 1
ATOM 1018 N N . PHE A 1 133 ? 8.194 -26.304 9.494 1.00 95.69 133 PHE A N 1
ATOM 1019 C CA . PHE A 1 133 ? 8.708 -24.983 9.839 1.00 95.69 133 PHE A CA 1
ATOM 1020 C C . PHE A 1 133 ? 10.218 -24.889 9.605 1.00 95.69 133 PHE A C 1
ATOM 1022 O O . PHE A 1 133 ? 10.674 -23.962 8.938 1.00 95.69 133 PHE A O 1
ATOM 1029 N N . ASP A 1 134 ? 10.982 -25.884 10.052 1.00 95.56 134 ASP A N 1
ATOM 1030 C CA . ASP A 1 134 ? 12.435 -25.926 9.868 1.00 95.56 134 ASP A CA 1
ATOM 1031 C C . ASP A 1 134 ? 12.814 -26.018 8.379 1.00 95.56 134 ASP A C 1
ATOM 1033 O O . ASP A 1 134 ? 13.734 -25.341 7.916 1.00 95.56 134 ASP A O 1
ATOM 1037 N N . THR A 1 135 ? 12.051 -26.782 7.590 1.00 95.81 135 THR A N 1
ATOM 1038 C CA . THR A 1 135 ? 12.232 -26.872 6.130 1.00 95.81 135 THR A CA 1
ATOM 1039 C C . THR A 1 135 ? 11.923 -25.539 5.444 1.00 95.81 135 THR A C 1
ATOM 1041 O O . THR A 1 135 ? 12.672 -25.089 4.571 1.00 95.81 135 THR A O 1
ATOM 1044 N N . SER A 1 136 ? 10.842 -24.869 5.853 1.00 94.06 136 SER A N 1
ATOM 1045 C CA . SER A 1 136 ? 10.481 -23.541 5.352 1.00 94.06 136 SER A CA 1
ATOM 1046 C C . SER A 1 136 ? 11.543 -22.503 5.714 1.00 94.06 136 SER A C 1
ATOM 1048 O O . SER A 1 136 ? 11.894 -21.672 4.877 1.00 94.06 136 SER A O 1
ATOM 1050 N N . LEU A 1 137 ? 12.087 -22.561 6.932 1.00 96.44 137 LEU A N 1
ATOM 1051 C CA . LEU A 1 137 ? 13.146 -21.671 7.394 1.00 96.44 137 LEU A CA 1
ATOM 1052 C C . LEU A 1 137 ? 14.439 -21.883 6.596 1.00 96.44 137 LEU A C 1
ATOM 1054 O O . LEU A 1 137 ? 15.031 -20.912 6.129 1.00 96.44 137 LEU A O 1
ATOM 1058 N N . ALA A 1 138 ? 14.842 -23.137 6.371 1.00 94.31 138 ALA A N 1
ATOM 1059 C CA . ALA A 1 138 ? 16.005 -23.467 5.549 1.00 94.31 138 ALA A CA 1
ATOM 1060 C C . ALA A 1 138 ? 15.842 -22.988 4.096 1.00 94.31 138 ALA A C 1
ATOM 1062 O O . ALA A 1 138 ? 16.776 -22.439 3.513 1.00 94.31 138 ALA A O 1
ATOM 1063 N N . THR A 1 139 ? 14.642 -23.134 3.527 1.00 94.25 139 THR A N 1
ATOM 1064 C CA . THR A 1 139 ? 14.331 -22.668 2.165 1.00 94.25 139 THR A CA 1
ATOM 1065 C C . THR A 1 139 ? 14.374 -21.141 2.076 1.00 94.25 139 THR A C 1
ATOM 1067 O O . THR A 1 139 ? 14.989 -20.586 1.167 1.00 94.25 139 THR A O 1
ATOM 1070 N N . ALA A 1 140 ? 13.784 -20.443 3.051 1.00 91.25 140 ALA A N 1
ATOM 1071 C CA . ALA A 1 140 ? 13.841 -18.986 3.125 1.00 91.25 140 ALA A CA 1
ATOM 1072 C C . ALA A 1 140 ? 15.287 -18.484 3.267 1.00 91.25 140 ALA A C 1
ATOM 1074 O O . ALA A 1 140 ? 15.682 -17.536 2.587 1.00 91.25 140 ALA A O 1
ATOM 1075 N N . GLN A 1 141 ? 16.098 -19.152 4.090 1.00 94.88 141 GLN A N 1
ATOM 1076 C CA . GLN A 1 141 ? 17.511 -18.824 4.261 1.00 94.88 141 GLN A CA 1
ATOM 1077 C C . GLN A 1 141 ? 18.304 -19.017 2.958 1.00 94.88 141 GLN A C 1
ATOM 1079 O O . GLN A 1 141 ? 19.073 -18.134 2.580 1.00 94.88 141 GLN A O 1
ATOM 1084 N N . ALA A 1 142 ? 18.061 -20.107 2.223 1.00 93.19 142 ALA A N 1
ATOM 1085 C CA . ALA A 1 142 ? 18.684 -20.342 0.921 1.00 93.19 142 ALA A CA 1
ATOM 1086 C C . ALA A 1 142 ? 18.346 -19.234 -0.096 1.00 93.19 142 ALA A C 1
ATOM 1088 O O . ALA A 1 142 ? 19.242 -18.738 -0.780 1.00 93.19 142 ALA A O 1
ATOM 1089 N N . HIS A 1 143 ? 17.089 -18.780 -0.145 1.00 93.62 143 HIS A N 1
ATOM 1090 C CA . HIS A 1 143 ? 16.691 -17.653 -0.997 1.00 93.62 143 HIS A CA 1
ATOM 1091 C C . HIS A 1 143 ? 17.351 -16.331 -0.589 1.00 93.62 143 HIS A C 1
ATOM 1093 O O . HIS A 1 143 ? 17.729 -15.538 -1.453 1.00 93.62 143 HIS A O 1
ATOM 1099 N N . VAL A 1 144 ? 17.528 -16.080 0.712 1.00 94.50 144 VAL A N 1
ATOM 1100 C CA . VAL A 1 144 ? 18.260 -14.898 1.198 1.00 94.50 144 VAL A CA 1
ATOM 1101 C C . VAL A 1 144 ? 19.722 -14.944 0.755 1.00 94.50 144 VAL A C 1
ATOM 1103 O O . VAL A 1 144 ? 20.262 -13.924 0.319 1.00 94.50 144 VAL A O 1
ATOM 1106 N N . ASP A 1 145 ? 20.368 -16.104 0.830 1.00 94.06 145 ASP A N 1
ATOM 1107 C CA . ASP A 1 145 ? 21.765 -16.256 0.422 1.00 94.06 145 ASP A CA 1
ATOM 1108 C C . ASP A 1 145 ? 21.936 -16.154 -1.105 1.00 94.06 145 ASP A C 1
ATOM 1110 O O . ASP A 1 145 ? 22.876 -15.506 -1.578 1.00 94.06 145 ASP A O 1
ATOM 1114 N N . GLU A 1 146 ? 20.984 -16.668 -1.886 1.00 94.75 146 GLU A N 1
ATOM 1115 C CA . GLU A 1 146 ? 20.910 -16.458 -3.337 1.00 94.75 146 GLU A CA 1
ATOM 1116 C C . GLU A 1 146 ? 20.725 -14.970 -3.691 1.00 94.75 146 GLU A C 1
ATOM 1118 O O . GLU A 1 146 ? 21.462 -14.415 -4.515 1.00 94.75 146 GLU A O 1
ATOM 1123 N N . ALA A 1 147 ? 19.806 -14.274 -3.018 1.00 91.19 147 ALA A N 1
ATOM 1124 C CA . ALA A 1 147 ? 19.601 -12.838 -3.197 1.00 91.19 147 ALA A CA 1
ATOM 1125 C C . ALA A 1 147 ? 20.870 -12.037 -2.849 1.00 91.19 147 ALA A C 1
ATOM 1127 O O . ALA A 1 147 ? 21.267 -11.129 -3.579 1.00 91.19 147 ALA A O 1
ATOM 1128 N N . ARG A 1 148 ? 21.584 -12.404 -1.780 1.00 94.31 148 ARG A N 1
ATOM 1129 C CA . ARG A 1 148 ? 22.875 -11.784 -1.436 1.00 94.31 148 ARG A CA 1
ATOM 1130 C C . ARG A 1 148 ? 23.937 -12.029 -2.506 1.00 94.31 148 ARG A C 1
ATOM 1132 O O . ARG A 1 148 ? 24.681 -11.106 -2.844 1.00 94.31 148 ARG A O 1
ATOM 1139 N N . ALA A 1 149 ? 24.008 -13.239 -3.059 1.00 92.94 149 ALA A N 1
ATOM 1140 C CA . ALA A 1 149 ? 24.944 -13.564 -4.132 1.00 92.94 149 ALA A CA 1
ATOM 1141 C C . ALA A 1 149 ? 24.662 -12.742 -5.403 1.00 92.94 149 ALA A C 1
ATOM 1143 O O . ALA A 1 149 ? 25.589 -12.181 -5.993 1.00 92.94 149 ALA A O 1
ATOM 1144 N N . THR A 1 150 ? 23.390 -12.600 -5.788 1.00 93.19 150 THR A N 1
ATOM 1145 C CA . THR A 1 150 ? 22.991 -11.788 -6.952 1.00 93.19 150 THR A CA 1
ATOM 1146 C C . THR A 1 150 ? 23.256 -10.295 -6.747 1.00 93.19 150 THR A C 1
ATOM 1148 O O . THR A 1 150 ? 23.763 -9.642 -7.661 1.00 93.19 150 THR A O 1
ATOM 1151 N N . ILE A 1 151 ? 23.014 -9.749 -5.548 1.00 89.81 151 ILE A N 1
ATOM 1152 C CA . ILE A 1 151 ? 23.378 -8.362 -5.205 1.00 89.81 151 ILE A CA 1
ATOM 1153 C C . ILE A 1 151 ? 24.886 -8.150 -5.376 1.00 89.81 151 ILE A C 1
ATOM 1155 O O . ILE A 1 151 ? 25.297 -7.218 -6.066 1.00 89.81 151 ILE A O 1
ATOM 1159 N N . LYS A 1 152 ? 25.712 -9.052 -4.838 1.00 94.44 152 LYS A N 1
ATOM 1160 C CA . LYS A 1 152 ? 27.176 -8.963 -4.943 1.00 94.44 152 LYS A CA 1
ATOM 1161 C C . LYS A 1 152 ? 27.669 -9.042 -6.394 1.00 94.44 152 LYS A C 1
ATOM 1163 O O . LYS A 1 152 ? 28.599 -8.330 -6.773 1.00 94.44 152 LYS A O 1
ATOM 1168 N N . ALA A 1 153 ? 27.040 -9.875 -7.225 1.00 93.12 153 ALA A N 1
ATOM 1169 C CA . ALA A 1 153 ? 27.339 -9.945 -8.656 1.00 93.12 153 ALA A CA 1
ATOM 1170 C C . ALA A 1 153 ? 26.970 -8.638 -9.386 1.00 93.12 153 ALA A C 1
ATOM 1172 O O . ALA A 1 153 ? 27.752 -8.139 -10.196 1.00 93.12 153 ALA A O 1
ATOM 1173 N N . ASN A 1 154 ? 25.821 -8.041 -9.056 1.00 89.38 154 ASN A N 1
ATOM 1174 C CA . ASN A 1 154 ? 25.395 -6.756 -9.613 1.00 89.38 154 ASN A CA 1
ATOM 1175 C C . ASN A 1 154 ? 26.313 -5.599 -9.192 1.00 89.38 154 ASN A C 1
ATOM 1177 O O . ASN A 1 154 ? 26.616 -4.729 -10.007 1.00 89.38 154 ASN A O 1
ATOM 1181 N N . GLU A 1 155 ? 26.786 -5.586 -7.945 1.00 92.69 155 GLU A N 1
ATOM 1182 C CA . GLU A 1 155 ? 27.781 -4.617 -7.470 1.00 92.69 155 GLU A CA 1
ATOM 1183 C C . GLU A 1 155 ? 29.103 -4.742 -8.238 1.00 92.69 155 GLU A C 1
ATOM 1185 O O . GLU A 1 155 ? 29.663 -3.732 -8.665 1.00 92.69 155 GLU A O 1
ATOM 1190 N N . ALA A 1 156 ? 29.570 -5.969 -8.491 1.00 92.62 156 ALA A N 1
ATOM 1191 C CA . ALA A 1 156 ? 30.760 -6.206 -9.305 1.00 92.62 156 ALA A CA 1
ATOM 1192 C C . ALA A 1 156 ? 30.576 -5.722 -10.756 1.00 92.62 156 ALA A C 1
ATOM 1194 O O . ALA A 1 156 ? 31.463 -5.059 -11.297 1.00 92.62 156 ALA A O 1
ATOM 1195 N N . ALA A 1 157 ? 29.413 -5.982 -11.361 1.00 92.12 157 ALA A N 1
ATOM 1196 C CA . ALA A 1 157 ? 29.084 -5.506 -12.705 1.00 92.12 157 ALA A CA 1
ATOM 1197 C C . ALA A 1 157 ? 29.006 -3.969 -12.781 1.00 92.12 157 ALA A C 1
ATOM 1199 O O . ALA A 1 157 ? 29.487 -3.371 -13.745 1.00 92.12 157 ALA A O 1
ATOM 1200 N N . ARG A 1 158 ? 28.456 -3.308 -11.751 1.00 92.00 158 ARG A N 1
ATOM 1201 C CA . ARG A 1 158 ? 28.467 -1.838 -11.642 1.00 92.00 158 ARG A CA 1
ATOM 1202 C C . ARG A 1 158 ? 29.888 -1.296 -11.541 1.00 92.00 158 ARG A C 1
ATOM 1204 O O . ARG A 1 158 ? 30.236 -0.405 -12.306 1.00 92.00 158 ARG A O 1
ATOM 1211 N N . ALA A 1 159 ? 30.727 -1.887 -10.691 1.00 91.81 159 ALA A N 1
ATOM 1212 C CA . ALA A 1 159 ? 32.126 -1.490 -10.570 1.00 91.81 159 ALA A CA 1
ATOM 1213 C C . ALA A 1 159 ? 32.900 -1.653 -11.893 1.00 91.81 159 ALA A C 1
ATOM 1215 O O . ALA A 1 159 ? 33.770 -0.841 -12.205 1.00 91.81 159 ALA A O 1
ATOM 1216 N N . GLU A 1 160 ? 32.596 -2.678 -12.694 1.00 94.94 160 GLU A N 1
ATOM 1217 C CA . GLU A 1 160 ? 33.165 -2.827 -14.038 1.00 94.94 160 GLU A CA 1
ATOM 1218 C C . GLU A 1 160 ? 32.656 -1.751 -15.007 1.00 94.94 160 GLU A C 1
ATOM 1220 O O . GLU A 1 160 ? 33.449 -1.164 -15.745 1.00 94.94 160 GLU A O 1
ATOM 1225 N N . SER A 1 161 ? 31.357 -1.449 -14.986 1.00 91.00 161 SER A N 1
ATOM 1226 C CA . SER A 1 161 ? 30.783 -0.368 -15.792 1.00 91.00 161 SER A CA 1
ATOM 1227 C C . SER A 1 161 ? 31.411 0.985 -15.453 1.00 91.00 161 SER A C 1
ATOM 1229 O O . SER A 1 161 ? 31.760 1.731 -16.363 1.00 91.00 161 SER A O 1
ATOM 1231 N N . ASP A 1 162 ? 31.618 1.285 -14.171 1.00 92.31 162 ASP A N 1
ATOM 1232 C CA . ASP A 1 162 ? 32.258 2.527 -13.726 1.00 92.31 162 ASP A CA 1
ATOM 1233 C C . ASP A 1 162 ? 33.707 2.629 -14.220 1.00 92.31 162 ASP A C 1
ATOM 1235 O O . ASP A 1 162 ? 34.139 3.697 -14.658 1.00 92.31 162 ASP A O 1
ATOM 1239 N N . ARG A 1 163 ? 34.450 1.511 -14.231 1.00 94.56 163 ARG A N 1
ATOM 1240 C CA . ARG A 1 163 ? 35.788 1.461 -14.847 1.00 94.56 163 ARG A CA 1
ATOM 1241 C C . ARG A 1 163 ? 35.725 1.760 -16.342 1.00 94.56 163 ARG A C 1
ATOM 1243 O O . ARG A 1 163 ? 36.471 2.610 -16.804 1.00 94.56 163 ARG A O 1
ATOM 1250 N N . ARG A 1 164 ? 34.793 1.148 -17.081 1.00 93.81 164 ARG A N 1
ATOM 1251 C CA . ARG A 1 164 ? 34.627 1.413 -18.523 1.00 93.81 164 ARG A CA 1
ATOM 1252 C C . ARG A 1 164 ? 34.253 2.866 -18.805 1.00 93.81 164 ARG A C 1
ATOM 1254 O O . ARG A 1 164 ? 34.764 3.452 -19.752 1.00 93.81 164 ARG A O 1
ATOM 1261 N N . VAL A 1 165 ? 33.376 3.459 -17.994 1.00 92.38 165 VAL A N 1
ATOM 1262 C CA . VAL A 1 165 ? 33.017 4.881 -18.106 1.00 92.38 165 VAL A CA 1
ATOM 1263 C C . VAL A 1 165 ? 34.243 5.759 -17.874 1.00 92.38 165 VAL A C 1
ATOM 1265 O O . VAL A 1 165 ? 34.458 6.708 -18.626 1.00 92.38 165 VAL A O 1
ATOM 1268 N N . LYS A 1 166 ? 35.073 5.424 -16.882 1.00 94.69 166 LYS A N 1
ATOM 1269 C CA . LYS A 1 166 ? 36.332 6.126 -16.634 1.00 94.69 166 LYS A CA 1
ATOM 1270 C C . LYS A 1 166 ? 37.297 5.999 -17.817 1.00 94.69 166 LYS A C 1
ATOM 1272 O O . LYS A 1 166 ? 37.768 7.020 -18.300 1.00 94.69 166 LYS A O 1
ATOM 1277 N N . ASP A 1 167 ? 37.508 4.794 -18.339 1.00 93.62 167 ASP A N 1
ATOM 1278 C CA . ASP A 1 167 ? 38.394 4.555 -19.487 1.00 93.62 167 ASP A CA 1
ATOM 1279 C C . ASP A 1 167 ? 37.920 5.312 -20.742 1.00 93.62 167 ASP A C 1
ATOM 1281 O O . ASP A 1 167 ? 38.722 5.895 -21.476 1.00 93.62 167 ASP A O 1
ATOM 1285 N N . LEU A 1 168 ? 36.604 5.356 -20.984 1.00 93.44 168 LEU A N 1
ATOM 1286 C CA . LEU A 1 168 ? 36.011 6.146 -22.067 1.00 93.44 168 LEU A CA 1
ATOM 1287 C C . LEU A 1 168 ? 36.193 7.649 -21.845 1.00 93.44 168 LEU A C 1
ATOM 1289 O O . LEU A 1 168 ? 36.488 8.368 -22.798 1.00 93.44 168 LEU A O 1
ATOM 1293 N N . SER A 1 169 ? 36.046 8.126 -20.607 1.00 93.75 169 SER A N 1
ATOM 1294 C CA . SER A 1 169 ? 36.299 9.524 -20.248 1.00 93.75 169 SER A CA 1
ATOM 1295 C C . SER A 1 169 ? 37.761 9.902 -20.488 1.00 93.75 169 SER A C 1
ATOM 1297 O O . SER A 1 169 ? 38.028 10.938 -21.094 1.00 93.75 169 SER A O 1
ATOM 1299 N N . ASP A 1 170 ? 38.701 9.051 -20.077 1.00 93.25 170 ASP A N 1
ATOM 1300 C CA . ASP A 1 170 ? 40.136 9.256 -20.286 1.00 93.25 170 ASP A CA 1
ATOM 1301 C C . ASP A 1 170 ? 40.474 9.241 -21.789 1.00 93.25 170 ASP A C 1
ATOM 1303 O O . ASP A 1 170 ? 41.205 10.100 -22.283 1.00 93.25 170 ASP A O 1
ATOM 1307 N N . THR A 1 171 ? 39.863 8.336 -22.560 1.00 94.06 171 THR A N 1
ATOM 1308 C CA . THR A 1 171 ? 40.016 8.283 -24.026 1.00 94.06 171 THR A CA 1
ATOM 1309 C C . THR A 1 171 ? 39.471 9.544 -24.702 1.00 94.06 171 THR A C 1
ATOM 1311 O O . THR A 1 171 ? 40.105 10.100 -25.604 1.00 94.06 171 THR A O 1
ATOM 1314 N N . LEU A 1 172 ? 38.307 10.030 -24.261 1.00 92.25 172 LEU A N 1
ATOM 1315 C CA . LEU A 1 172 ? 37.700 11.251 -24.784 1.00 92.25 172 LEU A CA 1
ATOM 1316 C C . LEU A 1 172 ? 38.575 12.469 -24.471 1.00 92.25 172 LEU A C 1
ATOM 1318 O O . LEU A 1 172 ? 38.829 13.273 -25.369 1.00 92.25 172 LEU A O 1
ATOM 1322 N N . GLN A 1 173 ? 39.107 12.558 -23.253 1.00 95.12 173 GLN A N 1
ATOM 1323 C CA . GLN A 1 173 ? 40.057 13.591 -22.846 1.00 95.12 173 GLN A CA 1
ATOM 1324 C C . GLN A 1 173 ? 41.311 13.584 -23.740 1.00 95.12 173 GLN A C 1
ATOM 1326 O O . GLN A 1 173 ? 41.669 14.623 -24.297 1.00 95.12 173 GLN A O 1
ATOM 1331 N N . ILE A 1 174 ? 41.919 12.413 -23.974 1.00 92.81 174 ILE A N 1
ATOM 1332 C CA . ILE A 1 174 ? 43.076 12.259 -24.877 1.00 92.81 174 ILE A CA 1
ATOM 1333 C C . ILE A 1 174 ? 42.727 12.717 -26.300 1.00 92.81 174 ILE A C 1
ATOM 1335 O O . ILE A 1 174 ? 43.488 13.456 -26.926 1.00 92.81 174 ILE A O 1
ATOM 1339 N N . SER A 1 175 ? 41.560 12.324 -26.821 1.00 92.25 175 SER A N 1
ATOM 1340 C CA . SER A 1 175 ? 41.118 12.733 -28.160 1.00 92.25 175 SER A CA 1
ATOM 1341 C C . SER A 1 175 ? 40.897 14.248 -28.265 1.00 92.25 175 SER A C 1
ATOM 1343 O O . SER A 1 175 ? 41.227 14.868 -29.280 1.00 92.25 175 SER A O 1
ATOM 1345 N N . GLN A 1 176 ? 40.400 14.875 -27.196 1.00 94.38 176 GLN A N 1
ATOM 1346 C CA . GLN A 1 176 ? 40.199 16.315 -27.124 1.00 94.38 176 GLN A CA 1
ATOM 1347 C C . GLN A 1 176 ? 41.536 17.061 -27.105 1.00 94.38 176 GLN A C 1
ATOM 1349 O O . GLN A 1 176 ? 41.684 18.064 -27.807 1.00 94.38 176 GLN A O 1
ATOM 1354 N N . GLU A 1 177 ? 42.520 16.570 -26.353 1.00 93.06 177 GLU A N 1
ATOM 1355 C CA . GLU A 1 177 ? 43.884 17.105 -26.344 1.00 93.06 177 GLU A CA 1
ATOM 1356 C C . GLU A 1 177 ? 44.556 16.950 -27.715 1.00 93.06 177 GLU A C 1
ATOM 1358 O O . GLU A 1 177 ? 45.146 17.909 -28.225 1.00 93.06 177 GLU A O 1
ATOM 1363 N N . ALA A 1 178 ? 44.381 15.802 -28.377 1.00 92.00 178 ALA A N 1
ATOM 1364 C CA . ALA A 1 178 ? 44.874 15.571 -29.732 1.00 92.00 178 ALA A CA 1
ATOM 1365 C C . ALA A 1 178 ? 44.264 16.565 -30.736 1.00 92.00 178 ALA A C 1
ATOM 1367 O O . ALA A 1 178 ? 45.008 17.231 -31.461 1.00 92.00 178 ALA A O 1
ATOM 1368 N N . LEU A 1 179 ? 42.940 16.765 -30.715 1.00 91.81 179 LEU A N 1
ATOM 1369 C CA . LEU A 1 179 ? 42.252 17.754 -31.558 1.00 91.81 179 LEU A CA 1
ATOM 1370 C C . LEU A 1 179 ? 42.712 19.190 -31.278 1.00 91.81 179 LEU A C 1
ATOM 1372 O O . LEU A 1 179 ? 42.824 20.008 -32.196 1.00 91.81 179 LEU A O 1
ATOM 1376 N N . GLN A 1 180 ? 42.979 19.538 -30.017 1.00 92.25 180 GLN A N 1
ATOM 1377 C CA . GLN A 1 180 ? 43.549 20.843 -29.682 1.00 92.25 180 GLN A CA 1
ATOM 1378 C C . GLN A 1 180 ? 44.964 20.988 -30.248 1.00 92.25 180 GLN A C 1
ATOM 1380 O O . GLN A 1 180 ? 45.268 22.021 -30.852 1.00 92.25 180 GLN A O 1
ATOM 1385 N N . SER A 1 181 ? 45.796 19.952 -30.126 1.00 92.62 181 SER A N 1
ATOM 1386 C CA . SER A 1 181 ? 47.146 19.941 -30.689 1.00 92.62 181 SER A CA 1
ATOM 1387 C C . SER A 1 181 ? 47.110 20.104 -32.216 1.00 92.62 181 SER A C 1
ATOM 1389 O O . SER A 1 181 ? 47.791 20.977 -32.759 1.00 92.62 181 SER A O 1
ATOM 1391 N N . GLU A 1 182 ? 46.213 19.400 -32.908 1.00 92.50 182 GLU A N 1
ATOM 1392 C CA . GLU A 1 182 ? 46.037 19.492 -34.356 1.00 92.50 182 GLU A CA 1
ATOM 1393 C C . GLU A 1 182 ? 45.582 20.895 -34.771 1.00 92.50 182 GLU A C 1
ATOM 1395 O O . GLU A 1 182 ? 46.179 21.511 -35.653 1.00 92.50 182 GLU A O 1
ATOM 1400 N N . ARG A 1 183 ? 44.610 21.487 -34.064 1.00 91.12 183 ARG A N 1
ATOM 1401 C CA . ARG A 1 183 ? 44.193 22.879 -34.306 1.00 91.12 183 ARG A CA 1
ATOM 1402 C C . ARG A 1 183 ? 45.356 23.860 -34.164 1.00 91.12 183 ARG A C 1
ATOM 1404 O O . ARG A 1 183 ? 45.438 24.823 -34.931 1.00 91.12 183 ARG A O 1
ATOM 1411 N N . THR A 1 184 ? 46.265 23.652 -33.209 1.00 91.75 184 THR A N 1
ATOM 1412 C CA . THR A 1 184 ? 47.467 24.494 -33.094 1.00 91.75 184 THR A CA 1
ATOM 1413 C C . THR A 1 184 ? 48.449 24.258 -34.244 1.00 91.75 184 THR A C 1
ATOM 1415 O O . THR A 1 184 ? 48.969 25.229 -34.805 1.00 91.75 184 THR A O 1
ATOM 1418 N N . ALA A 1 185 ? 48.629 23.012 -34.686 1.00 88.81 185 ALA A N 1
ATOM 1419 C CA . ALA A 1 185 ? 49.441 22.670 -35.852 1.00 88.81 185 ALA A CA 1
ATOM 1420 C C . ALA A 1 185 ? 48.876 23.292 -37.146 1.00 88.81 185 ALA A C 1
ATOM 1422 O O . ALA A 1 185 ? 49.612 23.936 -37.897 1.00 88.81 185 ALA A O 1
ATOM 1423 N N . CYS A 1 186 ? 47.561 23.234 -37.370 1.00 89.25 186 CYS A N 1
ATOM 1424 C CA . CYS A 1 186 ? 46.888 23.911 -38.483 1.00 89.25 186 CYS A CA 1
ATOM 1425 C C . CYS A 1 186 ? 47.078 25.435 -38.436 1.00 89.25 186 CYS A C 1
ATOM 1427 O O . CYS A 1 186 ? 47.349 26.069 -39.454 1.00 89.25 186 CYS A O 1
ATOM 1429 N N . ARG A 1 187 ? 47.006 26.059 -37.252 1.00 88.69 187 ARG A N 1
ATOM 1430 C CA . ARG A 1 187 ? 47.272 27.504 -37.113 1.00 88.69 187 ARG A CA 1
ATOM 1431 C C . ARG A 1 187 ? 48.721 27.856 -37.450 1.00 88.69 187 ARG A C 1
ATOM 1433 O O . ARG A 1 187 ? 48.965 28.881 -38.086 1.00 88.69 187 ARG A O 1
ATOM 1440 N N . THR A 1 188 ? 49.690 27.040 -37.037 1.00 89.38 188 THR A N 1
ATOM 1441 C CA . THR A 1 188 ? 51.110 27.294 -37.341 1.00 89.38 188 THR A CA 1
ATOM 1442 C C . THR A 1 188 ? 51.431 27.086 -38.820 1.00 89.38 188 THR A C 1
ATOM 1444 O O . THR A 1 188 ? 52.126 27.916 -39.406 1.00 89.38 188 THR A O 1
ATOM 1447 N N . THR A 1 189 ? 50.883 26.050 -39.455 1.00 87.69 189 THR A N 1
ATOM 1448 C CA . THR A 1 189 ? 51.015 25.823 -40.904 1.00 87.69 189 THR A CA 1
ATOM 1449 C C . THR A 1 189 ? 50.334 26.925 -41.711 1.00 87.69 189 THR A C 1
ATOM 1451 O O . THR A 1 189 ? 50.960 27.467 -42.620 1.00 87.69 189 THR A O 1
ATOM 1454 N N . ALA A 1 190 ? 49.131 27.363 -41.327 1.00 84.94 190 ALA A N 1
ATOM 1455 C CA . ALA A 1 190 ? 48.465 28.512 -41.941 1.00 84.94 190 ALA A CA 1
ATOM 1456 C C . ALA A 1 190 ? 49.304 29.798 -41.827 1.00 84.94 190 ALA A C 1
ATOM 1458 O O . ALA A 1 190 ? 49.468 30.518 -42.813 1.00 84.94 190 ALA A O 1
ATOM 1459 N N . ARG A 1 191 ? 49.915 30.063 -40.659 1.00 88.19 191 ARG A N 1
ATOM 1460 C CA . ARG A 1 191 ? 50.855 31.186 -40.475 1.00 88.19 191 ARG A CA 1
ATOM 1461 C C . ARG A 1 191 ? 52.085 31.057 -41.378 1.00 88.19 191 ARG A C 1
ATOM 1463 O O . ARG A 1 191 ? 52.458 32.034 -42.019 1.00 88.19 191 ARG A O 1
ATOM 1470 N N . ARG A 1 192 ? 52.688 29.867 -41.482 1.00 86.81 192 ARG A N 1
ATOM 1471 C CA . ARG A 1 192 ? 53.817 29.609 -42.399 1.00 86.81 192 ARG A CA 1
ATOM 1472 C C . ARG A 1 192 ? 53.420 29.846 -43.858 1.00 86.81 192 ARG A C 1
ATOM 1474 O O . ARG A 1 192 ? 54.153 30.517 -44.576 1.00 86.81 192 ARG A O 1
ATOM 1481 N N . HIS A 1 193 ? 52.248 29.372 -44.280 1.00 83.94 193 HIS A N 1
ATOM 1482 C CA . HIS A 1 193 ? 51.711 29.622 -45.620 1.00 83.94 193 HIS A CA 1
ATOM 1483 C C . HIS A 1 193 ? 51.459 31.110 -45.879 1.00 83.94 193 HIS A C 1
ATOM 1485 O O . HIS A 1 193 ? 51.769 31.593 -46.965 1.00 83.94 193 HIS A O 1
ATOM 1491 N N . ALA A 1 194 ? 50.943 31.856 -44.898 1.00 83.12 194 ALA A N 1
ATOM 1492 C CA . ALA A 1 194 ? 50.769 33.301 -45.014 1.00 83.12 194 ALA A CA 1
ATOM 1493 C C . ALA A 1 194 ? 52.117 34.018 -45.199 1.00 83.12 194 ALA A C 1
ATOM 1495 O O . ALA A 1 194 ? 52.256 34.830 -46.110 1.00 83.12 194 ALA A O 1
ATOM 1496 N N . VAL A 1 195 ? 53.135 33.660 -44.408 1.00 87.56 195 VAL A N 1
ATOM 1497 C CA . VAL A 1 195 ? 54.499 34.200 -44.548 1.00 87.56 195 VAL A CA 1
ATOM 1498 C C . VAL A 1 195 ? 55.097 33.860 -45.914 1.00 87.56 195 VAL A C 1
ATOM 1500 O O . VAL A 1 195 ? 55.669 34.736 -46.560 1.00 87.56 195 VAL A O 1
ATOM 1503 N N . LEU A 1 196 ? 54.935 32.621 -46.390 1.00 87.44 196 LEU A N 1
ATOM 1504 C CA . LEU A 1 196 ? 55.386 32.224 -47.725 1.00 87.44 196 LEU A CA 1
ATOM 1505 C C . LEU A 1 196 ? 54.681 33.032 -48.814 1.00 87.44 196 LEU A C 1
ATOM 1507 O O . LEU A 1 196 ? 55.362 33.568 -49.678 1.00 87.44 196 LEU A O 1
ATOM 1511 N N . ARG A 1 197 ? 53.354 33.201 -48.745 1.00 85.19 197 ARG A N 1
ATOM 1512 C CA . ARG A 1 197 ? 52.600 34.024 -49.706 1.00 85.19 197 ARG A CA 1
ATOM 1513 C C . ARG A 1 197 ? 53.082 35.474 -49.724 1.00 85.19 197 ARG A C 1
ATOM 1515 O O . ARG A 1 197 ? 53.267 36.020 -50.807 1.00 85.19 197 ARG A O 1
ATOM 1522 N N . VAL A 1 198 ? 53.339 36.075 -48.560 1.00 87.31 198 VAL A N 1
ATOM 1523 C CA . VAL A 1 198 ? 53.906 37.433 -48.463 1.00 87.31 198 VAL A CA 1
ATOM 1524 C C . VAL A 1 198 ? 55.306 37.484 -49.078 1.00 87.31 198 VAL A C 1
ATOM 1526 O O . VAL A 1 198 ? 55.588 38.368 -49.880 1.00 87.31 198 VAL A O 1
ATOM 1529 N N . ARG A 1 199 ? 56.177 36.513 -48.776 1.00 87.94 199 ARG A N 1
ATOM 1530 C CA . ARG A 1 199 ? 57.525 36.434 -49.358 1.00 87.94 199 ARG A CA 1
ATOM 1531 C C . ARG A 1 199 ? 57.483 36.261 -50.876 1.00 87.94 199 ARG A C 1
ATOM 1533 O O . ARG A 1 199 ? 58.228 36.934 -51.579 1.00 87.94 199 ARG A O 1
ATOM 1540 N N . THR A 1 200 ? 56.607 35.400 -51.389 1.00 86.12 200 THR A N 1
ATOM 1541 C CA . THR A 1 200 ? 56.396 35.215 -52.830 1.00 86.12 200 THR A CA 1
ATOM 1542 C C . THR A 1 200 ? 55.876 36.496 -53.475 1.00 86.12 200 THR A C 1
ATOM 1544 O O . THR A 1 200 ? 56.382 36.878 -54.524 1.00 86.12 200 THR A O 1
ATOM 1547 N N . ALA A 1 201 ? 54.933 37.200 -52.844 1.00 81.44 201 ALA A N 1
ATOM 1548 C CA . ALA A 1 201 ? 54.443 38.485 -53.337 1.00 81.44 201 ALA A CA 1
ATOM 1549 C C . ALA A 1 201 ? 55.560 39.541 -53.397 1.00 81.44 201 ALA A C 1
ATOM 1551 O O . ALA A 1 201 ? 55.691 40.220 -54.409 1.00 81.44 201 ALA A O 1
ATOM 1552 N N . LEU A 1 202 ? 56.413 39.629 -52.370 1.00 83.88 202 LEU A N 1
ATOM 1553 C CA . LEU A 1 202 ? 57.572 40.530 -52.355 1.00 83.88 202 LEU A CA 1
ATOM 1554 C C . LEU A 1 202 ? 58.614 40.169 -53.424 1.00 83.88 202 LEU A C 1
ATOM 1556 O O . LEU A 1 202 ? 59.158 41.062 -54.065 1.00 83.88 202 LEU A O 1
ATOM 1560 N N . LEU A 1 203 ? 58.871 38.877 -53.658 1.00 82.50 203 LEU A N 1
ATOM 1561 C CA . LEU A 1 203 ? 59.759 38.424 -54.736 1.00 82.50 203 LEU A CA 1
ATOM 1562 C C . LEU A 1 203 ? 59.186 38.752 -56.119 1.00 82.50 203 LEU A C 1
ATOM 1564 O O . LEU A 1 203 ? 59.922 39.199 -56.994 1.00 82.50 203 LEU A O 1
ATOM 1568 N N . LEU A 1 204 ? 57.878 38.571 -56.320 1.00 81.12 204 LEU A N 1
ATOM 1569 C CA . LEU A 1 204 ? 57.204 38.949 -57.562 1.00 81.12 204 LEU A CA 1
ATOM 1570 C C . LEU A 1 204 ? 57.212 40.468 -57.776 1.00 81.12 204 LEU A C 1
ATOM 1572 O O . LEU A 1 204 ? 57.401 40.906 -58.908 1.00 81.12 204 LEU A O 1
ATOM 1576 N N . LEU A 1 205 ? 57.073 41.260 -56.708 1.00 81.25 205 LEU A N 1
ATOM 1577 C CA . LEU A 1 205 ? 57.204 42.718 -56.750 1.00 81.25 205 LEU A CA 1
ATOM 1578 C C . LEU A 1 205 ? 58.637 43.130 -57.124 1.00 81.25 205 LEU A C 1
ATOM 1580 O O . LEU A 1 205 ? 58.826 43.926 -58.037 1.00 81.25 205 LEU A O 1
ATOM 1584 N N . GLY A 1 206 ? 59.648 42.502 -56.514 1.00 77.12 206 GLY A N 1
ATOM 1585 C CA . GLY A 1 206 ? 61.056 42.718 -56.858 1.00 77.12 206 GLY A CA 1
ATOM 1586 C C . GLY A 1 206 ? 61.377 42.357 -58.312 1.00 77.12 206 GLY A C 1
ATOM 1587 O O . GLY A 1 206 ? 62.030 43.131 -59.006 1.00 77.12 206 GLY A O 1
ATOM 1588 N N . LEU A 1 207 ? 60.849 41.237 -58.819 1.00 75.19 207 LEU A N 1
ATOM 1589 C CA . LEU A 1 207 ? 60.973 40.850 -60.231 1.00 75.19 207 LEU A CA 1
ATOM 1590 C C . LEU A 1 207 ? 60.220 41.801 -61.172 1.00 75.19 207 LEU A C 1
ATOM 1592 O O . LEU A 1 207 ? 60.627 41.977 -62.323 1.00 75.19 207 LEU A O 1
ATOM 1596 N N . HIS A 1 208 ? 59.123 42.406 -60.716 1.00 73.88 208 HIS A N 1
ATOM 1597 C CA . HIS A 1 208 ? 58.397 43.425 -61.468 1.00 73.88 208 HIS A CA 1
ATOM 1598 C C . HIS A 1 208 ? 59.211 44.722 -61.564 1.00 73.88 208 HIS A C 1
ATOM 1600 O O . HIS A 1 208 ? 59.410 45.222 -62.670 1.00 73.88 208 HIS A O 1
ATOM 1606 N N . ASP A 1 209 ? 59.786 45.188 -60.456 1.00 73.25 209 ASP A N 1
ATOM 1607 C CA . ASP A 1 209 ? 60.681 46.350 -60.418 1.00 73.25 209 ASP A CA 1
ATOM 1608 C C . ASP A 1 209 ? 61.967 46.119 -61.224 1.00 73.25 209 ASP A C 1
ATOM 1610 O O . ASP A 1 209 ? 62.493 47.030 -61.870 1.00 73.25 209 ASP A O 1
ATOM 1614 N N . GLU A 1 210 ? 62.471 44.885 -61.242 1.00 68.25 210 GLU A N 1
ATOM 1615 C CA . GLU A 1 210 ? 63.622 44.494 -62.052 1.00 68.25 210 GLU A CA 1
ATOM 1616 C C . GLU A 1 210 ? 63.268 44.400 -63.545 1.00 68.25 210 GLU A C 1
ATOM 1618 O O . GLU A 1 210 ? 64.060 44.808 -64.392 1.00 68.25 210 GLU A O 1
ATOM 1623 N N . ARG A 1 211 ? 62.050 43.962 -63.900 1.00 66.06 211 ARG A N 1
ATOM 1624 C CA . ARG A 1 211 ? 61.528 44.063 -65.277 1.00 66.06 211 ARG A CA 1
ATOM 1625 C C . ARG A 1 211 ? 61.321 45.511 -65.712 1.00 66.06 211 ARG A C 1
ATOM 1627 O O . ARG A 1 211 ? 61.585 45.811 -66.873 1.00 66.06 211 ARG A O 1
ATOM 1634 N N . ILE A 1 212 ? 60.884 46.399 -64.821 1.00 65.19 212 ILE A N 1
ATOM 1635 C CA . ILE A 1 212 ? 60.767 47.837 -65.103 1.00 65.19 212 ILE A CA 1
ATOM 1636 C C . ILE A 1 212 ? 62.162 48.440 -65.335 1.00 65.19 212 ILE A C 1
ATOM 1638 O O . ILE A 1 212 ? 62.358 49.146 -66.323 1.00 65.19 212 ILE A O 1
ATOM 1642 N N . ARG A 1 213 ? 63.170 48.065 -64.533 1.00 61.06 213 ARG A N 1
ATOM 1643 C CA . ARG A 1 213 ? 64.576 48.449 -64.767 1.00 61.06 213 ARG A CA 1
ATOM 1644 C C . ARG A 1 213 ? 65.160 47.872 -66.061 1.00 61.06 213 ARG A C 1
ATOM 1646 O O . ARG A 1 213 ? 65.849 48.588 -66.778 1.00 61.06 213 ARG A O 1
ATOM 1653 N N . ARG A 1 214 ? 64.851 46.622 -66.423 1.00 56.44 214 ARG A N 1
ATOM 1654 C CA . ARG A 1 214 ? 65.296 46.021 -67.699 1.00 56.44 214 ARG A CA 1
ATOM 1655 C C . ARG A 1 214 ? 64.601 46.638 -68.919 1.00 56.44 214 ARG A C 1
ATOM 1657 O O . ARG A 1 214 ? 65.233 46.780 -69.958 1.00 56.44 214 ARG A O 1
ATOM 1664 N N . ARG A 1 215 ? 63.347 47.091 -68.793 1.00 54.97 215 ARG A N 1
ATOM 1665 C CA . ARG A 1 215 ? 62.652 47.855 -69.850 1.00 54.97 215 ARG A CA 1
ATOM 1666 C C . ARG A 1 215 ? 63.248 49.248 -70.087 1.00 54.97 215 ARG A C 1
ATOM 1668 O O . ARG A 1 215 ? 63.114 49.748 -71.196 1.00 54.97 215 ARG A O 1
ATOM 1675 N N . ALA A 1 216 ? 63.953 49.828 -69.113 1.00 53.91 216 ALA A N 1
ATOM 1676 C CA . ALA A 1 216 ? 64.712 51.067 -69.306 1.00 53.91 216 ALA A CA 1
ATOM 1677 C C . ALA A 1 216 ? 66.044 50.857 -70.061 1.00 53.91 216 ALA A C 1
ATOM 1679 O O . ALA A 1 216 ? 66.530 51.783 -70.694 1.00 53.91 216 ALA A O 1
ATOM 1680 N N . VAL A 1 217 ? 66.604 49.638 -70.063 1.00 52.00 217 VAL A N 1
ATOM 1681 C CA . VAL A 1 217 ? 67.868 49.307 -70.762 1.00 52.00 217 VAL A CA 1
ATOM 1682 C C . VAL A 1 217 ? 67.631 48.793 -72.195 1.00 52.00 217 VAL A C 1
ATOM 1684 O O . VAL A 1 217 ? 68.507 48.891 -73.048 1.00 52.00 217 VAL A O 1
ATOM 1687 N N . CYS A 1 218 ? 66.425 48.314 -72.521 1.00 48.44 218 CYS A N 1
ATOM 1688 C CA . CYS A 1 218 ? 66.079 47.879 -73.883 1.00 48.44 218 CYS A CA 1
ATOM 1689 C C . CYS A 1 218 ? 65.606 49.009 -74.824 1.00 48.44 218 CYS A C 1
ATOM 1691 O O . CYS A 1 218 ? 65.356 48.736 -75.991 1.00 48.44 218 CYS A O 1
ATOM 1693 N N . GLN A 1 219 ? 65.521 50.269 -74.379 1.00 46.81 219 GLN A N 1
ATOM 1694 C CA . GLN A 1 219 ? 65.190 51.411 -75.255 1.00 46.81 219 GLN A CA 1
ATOM 1695 C C . GLN A 1 219 ? 66.403 52.040 -75.974 1.00 46.81 219 GLN A C 1
ATOM 1697 O O . GLN A 1 219 ? 66.225 52.953 -76.780 1.00 46.81 219 GLN A O 1
ATOM 1702 N N . GLU A 1 220 ? 67.619 51.526 -75.757 1.00 49.03 220 GLU A N 1
ATOM 1703 C CA . GLU A 1 2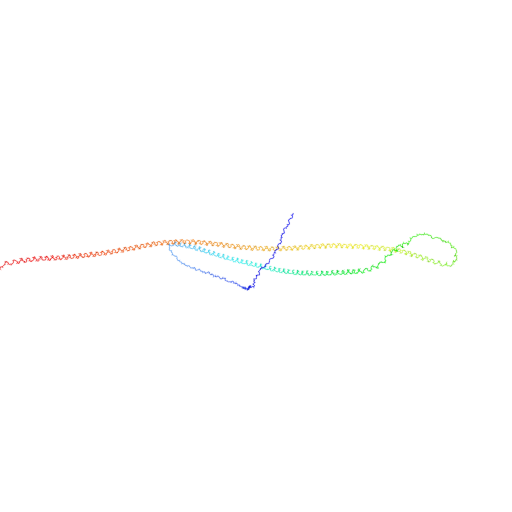20 ? 68.848 52.015 -76.410 1.00 49.03 220 GLU A CA 1
ATOM 1704 C C . GLU A 1 220 ? 69.428 51.074 -77.483 1.00 49.03 220 GLU A C 1
ATOM 1706 O O . GLU A 1 220 ? 70.289 51.500 -78.249 1.00 49.03 220 GLU A O 1
ATOM 1711 N N . LEU A 1 221 ? 68.928 49.836 -77.624 1.00 50.62 221 LEU A N 1
ATOM 1712 C CA . LEU A 1 221 ? 69.461 48.870 -78.604 1.00 50.62 221 LEU A CA 1
ATOM 1713 C C . LEU A 1 221 ? 68.637 48.727 -79.902 1.00 50.62 221 LEU A C 1
ATOM 1715 O O . LEU A 1 221 ? 69.133 48.155 -80.868 1.00 50.62 221 LEU A O 1
ATOM 1719 N N . ASP A 1 222 ? 67.432 49.304 -79.967 1.00 46.38 222 ASP A N 1
ATOM 1720 C CA . ASP A 1 222 ? 66.541 49.230 -81.144 1.00 46.38 222 ASP A CA 1
ATOM 1721 C C . ASP A 1 222 ? 66.626 50.460 -82.077 1.00 46.38 222 ASP A C 1
ATOM 1723 O O . ASP A 1 222 ? 65.822 50.616 -82.994 1.00 46.38 222 ASP A O 1
ATOM 1727 N N . ARG A 1 223 ? 67.635 51.332 -81.907 1.00 48.81 223 ARG A N 1
ATOM 1728 C CA . ARG A 1 223 ? 67.922 52.451 -82.835 1.00 48.81 223 ARG A CA 1
ATOM 1729 C C . ARG A 1 223 ? 69.019 52.175 -83.879 1.00 48.81 223 ARG A C 1
ATOM 1731 O O . ARG A 1 223 ? 69.289 53.058 -84.684 1.00 48.81 223 ARG A O 1
ATOM 1738 N N . SER A 1 224 ? 69.625 50.982 -83.936 1.00 49.25 224 SER A N 1
ATOM 1739 C CA . SER A 1 224 ? 70.771 50.704 -84.835 1.00 49.25 224 SER A CA 1
ATOM 1740 C C . SER A 1 224 ? 70.632 49.482 -85.760 1.00 49.25 224 SER A C 1
ATOM 1742 O O . SER A 1 224 ? 71.636 48.944 -86.223 1.00 49.25 224 SER A O 1
ATOM 1744 N N . LYS A 1 225 ? 69.407 49.036 -86.080 1.00 44.00 225 LYS A N 1
ATOM 1745 C CA . LYS A 1 225 ? 69.190 47.825 -86.903 1.00 44.00 225 LYS A CA 1
ATOM 1746 C C . LYS A 1 225 ? 68.147 47.969 -88.023 1.00 44.00 225 LYS A C 1
ATOM 1748 O O . LYS A 1 225 ? 67.405 47.034 -88.304 1.00 44.00 225 LYS A O 1
ATOM 1753 N N . ALA A 1 226 ? 68.110 49.131 -88.680 1.00 44.66 226 ALA A N 1
ATOM 1754 C CA . ALA A 1 226 ? 67.160 49.435 -89.755 1.00 44.66 226 ALA A CA 1
ATOM 1755 C C . ALA A 1 226 ? 67.801 50.124 -90.980 1.00 44.66 226 ALA A C 1
ATOM 1757 O O . ALA A 1 226 ? 67.402 51.228 -91.329 1.00 44.66 226 ALA A O 1
ATOM 1758 N N . THR A 1 227 ? 68.762 49.471 -91.653 1.00 50.34 227 THR A N 1
ATOM 1759 C CA . THR A 1 227 ? 69.237 49.853 -93.008 1.00 50.34 227 THR A CA 1
ATOM 1760 C C . THR A 1 227 ? 69.886 48.682 -93.782 1.00 50.34 227 THR A C 1
ATOM 1762 O O . THR A 1 227 ? 71.038 48.807 -94.179 1.00 50.34 227 THR A O 1
ATOM 1765 N N . VAL A 1 228 ? 69.219 47.532 -94.015 1.00 46.19 228 VAL A N 1
ATOM 1766 C CA . VAL A 1 228 ? 69.786 46.463 -94.901 1.00 46.19 228 VAL A CA 1
ATOM 1767 C C . VAL A 1 228 ? 68.776 45.702 -95.797 1.00 46.19 228 VAL A C 1
ATOM 1769 O O . VAL A 1 228 ? 69.192 44.822 -96.533 1.00 46.19 228 VAL A O 1
ATOM 1772 N N . LEU A 1 229 ? 67.477 46.014 -95.873 1.00 44.72 229 LEU A N 1
ATOM 1773 C CA . LEU A 1 229 ? 66.581 45.244 -96.769 1.00 44.72 229 LEU A CA 1
ATOM 1774 C C . LEU A 1 229 ? 65.655 46.123 -97.607 1.00 44.72 229 LEU A C 1
ATOM 1776 O O . LEU A 1 229 ? 64.474 46.241 -97.305 1.00 44.72 229 LEU A O 1
ATOM 1780 N N . ASP A 1 230 ? 66.218 46.701 -98.671 1.00 42.66 230 ASP A N 1
ATOM 1781 C CA . ASP A 1 230 ? 65.465 47.118 -99.861 1.00 42.66 230 ASP A CA 1
ATOM 1782 C C . ASP A 1 230 ? 66.390 47.259 -101.088 1.00 42.66 230 ASP A C 1
ATOM 1784 O O . ASP A 1 230 ? 66.843 48.363 -101.402 1.00 42.66 230 ASP A O 1
ATOM 1788 N N . ARG A 1 231 ? 66.746 46.135 -101.743 1.00 44.28 231 ARG A N 1
ATOM 1789 C CA . ARG A 1 231 ? 67.212 46.117 -103.154 1.00 44.28 231 ARG A CA 1
ATOM 1790 C C . ARG A 1 231 ? 67.426 44.739 -103.808 1.00 44.28 231 ARG A C 1
ATOM 1792 O O . ARG A 1 231 ? 68.084 44.669 -104.839 1.00 44.28 231 ARG A O 1
ATOM 1799 N N . ASP A 1 232 ? 66.811 43.666 -103.310 1.00 43.03 232 ASP A N 1
ATOM 1800 C CA . ASP A 1 232 ? 66.773 42.360 -104.001 1.00 43.03 232 ASP A CA 1
ATOM 1801 C C . ASP A 1 232 ? 65.507 42.213 -104.864 1.00 43.03 232 ASP A C 1
ATOM 1803 O O . ASP A 1 232 ? 64.744 41.255 -104.755 1.00 43.03 232 ASP A O 1
ATOM 1807 N N . GLN A 1 233 ? 65.271 43.194 -105.741 1.00 44.50 233 GLN A N 1
ATOM 1808 C CA . GLN A 1 233 ? 64.131 43.199 -106.669 1.00 44.50 233 GLN A CA 1
ATOM 1809 C C . GLN A 1 233 ? 64.534 43.494 -108.125 1.00 44.50 233 GLN A C 1
ATOM 1811 O O . GLN A 1 233 ? 63.710 43.920 -108.933 1.00 44.50 233 GLN A O 1
ATOM 1816 N N . THR A 1 234 ? 65.794 43.211 -108.490 1.00 49.28 234 THR A N 1
ATOM 1817 C CA . THR A 1 234 ? 66.318 43.500 -109.841 1.00 49.28 234 THR A CA 1
ATOM 1818 C C . THR A 1 234 ? 67.279 42.440 -110.395 1.00 49.28 234 THR A C 1
ATOM 1820 O O . THR A 1 234 ? 68.237 42.783 -111.077 1.00 49.28 234 THR A O 1
ATOM 1823 N N . ILE A 1 235 ? 67.062 41.146 -110.120 1.00 44.22 235 ILE A N 1
ATOM 1824 C CA . ILE A 1 235 ? 67.863 40.056 -110.734 1.00 44.22 235 ILE A CA 1
ATOM 1825 C C . ILE A 1 235 ? 66.996 38.913 -111.319 1.00 44.22 235 ILE A C 1
ATOM 1827 O O . ILE A 1 235 ? 67.480 38.101 -112.100 1.00 44.22 235 ILE A O 1
ATOM 1831 N N . ALA A 1 236 ? 65.679 38.885 -111.078 1.00 41.25 236 ALA A N 1
ATOM 1832 C CA . ALA A 1 236 ? 64.825 37.757 -111.481 1.00 41.25 236 ALA A CA 1
ATOM 1833 C C . ALA A 1 236 ? 64.099 37.889 -112.845 1.00 41.25 236 ALA A C 1
ATOM 1835 O O . ALA A 1 236 ? 63.365 36.979 -113.217 1.00 41.25 236 ALA A O 1
ATOM 1836 N N . THR A 1 237 ? 64.285 38.968 -113.621 1.00 45.44 237 THR A N 1
ATOM 1837 C CA . THR A 1 237 ? 63.466 39.232 -114.834 1.00 45.44 237 THR A CA 1
ATOM 1838 C C . THR A 1 237 ? 64.214 39.396 -116.162 1.00 45.44 237 THR A C 1
ATOM 1840 O O . THR A 1 237 ? 63.579 39.732 -117.157 1.00 45.44 237 THR A O 1
ATOM 1843 N N . LEU A 1 238 ? 65.515 39.091 -116.255 1.00 38.09 238 LEU A N 1
ATOM 1844 C CA . LEU A 1 238 ? 66.242 39.124 -117.543 1.00 38.09 238 LEU A CA 1
ATOM 1845 C C . LEU A 1 238 ? 67.254 37.976 -117.734 1.00 38.09 238 LEU A C 1
ATOM 1847 O O . LEU A 1 238 ? 68.307 38.168 -118.329 1.00 38.09 238 LEU A O 1
ATOM 1851 N N . HIS A 1 239 ? 66.930 36.760 -117.279 1.00 35.53 239 HIS A N 1
ATOM 1852 C CA . HIS A 1 239 ? 67.737 35.555 -117.562 1.00 35.53 239 HIS A CA 1
ATOM 1853 C C . HIS A 1 239 ? 66.943 34.392 -118.190 1.00 35.53 239 HIS A C 1
ATOM 1855 O O . HIS A 1 239 ? 67.400 33.255 -118.216 1.00 35.53 239 HIS A O 1
ATOM 1861 N N . ALA A 1 240 ? 65.775 34.687 -118.773 1.00 39.94 240 ALA A N 1
ATOM 1862 C CA . ALA A 1 240 ? 64.934 33.725 -119.491 1.00 39.94 240 ALA A CA 1
ATOM 1863 C C . ALA A 1 240 ? 64.721 34.128 -120.962 1.00 39.94 240 ALA A C 1
ATOM 1865 O O . ALA A 1 240 ? 63.588 34.285 -121.416 1.00 39.94 240 ALA A O 1
ATOM 1866 N N . ARG A 1 241 ? 65.808 34.334 -121.724 1.00 43.28 241 ARG A N 1
ATOM 1867 C CA . ARG A 1 241 ? 65.692 34.528 -123.181 1.00 43.28 241 ARG A CA 1
ATOM 1868 C C . ARG A 1 241 ? 66.912 34.110 -124.002 1.00 43.28 241 ARG A C 1
ATOM 1870 O O . ARG A 1 241 ? 67.297 34.841 -124.903 1.00 43.28 241 ARG A O 1
ATOM 1877 N N . ILE A 1 242 ? 67.501 32.942 -123.736 1.00 37.09 242 ILE A N 1
ATOM 1878 C CA . ILE A 1 242 ? 68.448 32.302 -124.669 1.00 37.09 242 ILE A CA 1
ATOM 1879 C C . ILE A 1 242 ? 68.294 30.773 -124.591 1.00 37.09 242 ILE A C 1
ATOM 1881 O O . ILE A 1 242 ? 68.942 30.137 -123.771 1.00 37.09 242 ILE A O 1
ATOM 1885 N N . GLN A 1 243 ? 67.427 30.192 -125.431 1.00 35.41 243 GLN A N 1
ATOM 1886 C CA . GLN A 1 243 ? 67.811 29.148 -126.400 1.00 35.41 243 GLN A CA 1
ATOM 1887 C C . GLN A 1 243 ? 66.621 28.649 -127.244 1.00 35.41 243 GLN A C 1
ATOM 1889 O O . GLN A 1 243 ? 65.604 28.209 -126.721 1.00 35.41 243 GLN A O 1
ATOM 1894 N N . SER A 1 244 ? 66.875 28.621 -128.558 1.00 32.91 244 SER A N 1
ATOM 1895 C CA . SER A 1 244 ? 66.304 27.732 -129.581 1.00 32.91 244 SER A CA 1
ATOM 1896 C C . SER A 1 244 ? 65.002 28.133 -130.294 1.00 32.91 244 SER A C 1
ATOM 1898 O O . SER A 1 244 ? 63.894 27.853 -129.849 1.00 32.91 244 SER A O 1
ATOM 1900 N N . SER A 1 245 ? 65.146 28.684 -131.503 1.00 37.44 245 SER A N 1
ATOM 1901 C CA . SER A 1 245 ? 64.547 28.085 -132.712 1.00 37.44 245 SER A CA 1
ATOM 1902 C C . SER A 1 245 ? 65.225 28.617 -133.978 1.00 37.44 245 SER A C 1
ATOM 1904 O O . SER A 1 245 ? 65.531 29.799 -134.105 1.00 37.44 245 SER A O 1
ATOM 1906 N N . GLN A 1 246 ? 65.512 27.673 -134.869 1.00 32.53 246 GLN A N 1
ATOM 1907 C CA . GLN A 1 246 ? 66.185 27.803 -136.155 1.00 32.53 246 GLN A CA 1
ATOM 1908 C C . GLN A 1 246 ? 65.313 28.535 -137.185 1.00 32.53 246 GLN A C 1
ATOM 1910 O O . GLN A 1 246 ? 64.113 28.283 -137.272 1.00 32.53 246 GLN A O 1
ATOM 1915 N N . SER A 1 247 ? 65.948 29.337 -138.040 1.00 34.53 247 SER A N 1
ATOM 1916 C CA . SER A 1 247 ? 65.504 29.546 -139.421 1.00 34.53 247 SER A CA 1
ATOM 1917 C C . SER A 1 247 ? 66.707 29.926 -140.285 1.00 34.53 247 SER A C 1
ATOM 1919 O O . SER A 1 247 ? 67.290 30.999 -140.120 1.00 34.53 247 SER A O 1
ATOM 1921 N N . ASP A 1 248 ? 67.075 29.009 -141.172 1.00 32.03 248 ASP A N 1
ATOM 1922 C CA . ASP A 1 248 ? 68.062 29.168 -142.235 1.00 32.03 248 ASP A CA 1
ATOM 1923 C C . ASP A 1 248 ? 67.682 30.280 -143.224 1.00 32.03 248 ASP A C 1
ATOM 1925 O O . ASP A 1 248 ? 66.524 30.352 -143.622 1.00 32.03 248 ASP A O 1
ATOM 1929 N N . THR A 1 249 ? 68.676 31.038 -143.713 1.00 34.47 249 THR A N 1
ATOM 1930 C CA . THR A 1 249 ? 68.805 31.418 -145.138 1.00 34.47 249 THR A CA 1
ATOM 1931 C C . THR A 1 249 ? 70.235 31.870 -145.484 1.00 34.47 249 THR A C 1
ATOM 1933 O O . THR A 1 249 ? 70.704 32.909 -145.028 1.00 34.47 249 THR A O 1
ATOM 1936 N N . SER A 1 250 ? 70.858 31.081 -146.368 1.00 33.91 250 SER A N 1
ATOM 1937 C CA . SER A 1 250 ? 71.777 31.446 -147.464 1.00 33.91 250 SER A CA 1
ATOM 1938 C C . SER A 1 250 ? 73.121 32.137 -147.174 1.00 33.91 250 SER A C 1
ATOM 1940 O O . SER A 1 250 ? 73.235 33.361 -147.198 1.00 33.91 250 SER A O 1
ATOM 1942 N N . ALA A 1 251 ? 74.177 31.317 -147.136 1.00 32.19 251 ALA A N 1
ATOM 1943 C CA . ALA A 1 251 ? 75.482 31.648 -147.701 1.00 32.19 251 ALA A CA 1
ATOM 1944 C C . ALA A 1 251 ? 75.702 30.766 -148.939 1.00 32.19 251 ALA A C 1
ATOM 1946 O O . ALA A 1 251 ? 75.840 29.546 -148.834 1.00 32.19 251 ALA A O 1
ATOM 1947 N N . SER A 1 252 ? 75.705 31.387 -150.115 1.00 36.12 252 SER A N 1
ATOM 1948 C CA . SER A 1 252 ? 75.973 30.743 -151.395 1.00 36.12 252 SER A CA 1
ATOM 1949 C C . SER A 1 252 ? 76.999 31.545 -152.189 1.00 36.12 252 SER A C 1
ATOM 1951 O O . SER A 1 252 ? 76.942 32.768 -152.252 1.00 36.12 252 SER A O 1
ATOM 1953 N N . GLU A 1 253 ? 77.869 30.787 -152.853 1.00 35.41 253 GLU A N 1
ATOM 1954 C CA . GLU A 1 253 ? 78.569 31.143 -154.091 1.00 35.41 253 GLU A CA 1
ATOM 1955 C C . GLU A 1 253 ? 79.793 32.060 -154.019 1.00 35.41 253 GLU A C 1
ATOM 1957 O O . GLU A 1 253 ? 79.726 33.282 -154.103 1.00 35.41 253 GLU A O 1
ATOM 1962 N N . LYS A 1 254 ? 80.955 31.397 -154.043 1.00 35.81 254 LYS A N 1
ATOM 1963 C CA . LYS A 1 254 ? 81.833 31.281 -155.232 1.00 35.81 254 LYS A CA 1
ATOM 1964 C C . LYS A 1 254 ? 82.799 30.114 -154.979 1.00 35.81 254 LYS A C 1
ATOM 1966 O O . LYS A 1 254 ? 83.810 30.264 -154.311 1.00 35.81 254 LYS A O 1
ATOM 1971 N N . ARG A 1 255 ? 82.400 28.863 -155.230 1.00 38.53 255 ARG A N 1
ATOM 1972 C CA . ARG A 1 255 ? 82.626 28.144 -156.500 1.00 38.53 255 ARG A CA 1
ATOM 1973 C C . ARG A 1 255 ? 83.897 28.576 -157.240 1.00 38.53 255 ARG A C 1
ATOM 1975 O O . ARG A 1 255 ? 83.932 29.623 -157.869 1.00 38.53 255 ARG A O 1
ATOM 1982 N N . LEU A 1 256 ? 84.872 27.671 -157.190 1.00 34.75 256 LEU A N 1
ATOM 1983 C CA . LEU A 1 256 ? 85.445 27.019 -158.369 1.00 34.75 256 LEU A CA 1
ATOM 1984 C C . LEU A 1 256 ? 85.730 27.919 -159.575 1.00 34.75 256 LEU A C 1
ATOM 1986 O O . LEU A 1 256 ? 84.888 28.097 -160.448 1.00 34.75 256 LEU A O 1
ATOM 1990 N N . GLN A 1 257 ? 86.989 28.322 -159.657 1.00 37.03 257 GLN A N 1
ATOM 1991 C CA . GLN A 1 257 ? 87.785 28.398 -160.880 1.00 37.03 257 GLN A CA 1
ATOM 1992 C C . GLN A 1 257 ? 89.237 28.442 -160.386 1.00 37.03 257 GLN A C 1
ATOM 1994 O O . GLN A 1 257 ? 89.663 29.449 -159.839 1.00 37.03 257 GLN A O 1
ATOM 1999 N N . VAL A 1 258 ? 89.951 27.319 -160.273 1.00 41.91 258 VAL A N 1
ATOM 2000 C CA . VAL A 1 258 ? 90.881 26.730 -161.273 1.00 41.91 258 VAL A CA 1
ATOM 2001 C C . VAL A 1 258 ? 92.003 26.202 -160.343 1.00 41.91 258 VAL A C 1
ATOM 2003 O O . VAL A 1 258 ? 92.556 26.999 -159.601 1.00 41.91 258 VAL A O 1
ATOM 2006 N N . LEU A 1 259 ? 92.309 24.918 -160.107 1.00 36.84 259 LEU A N 1
ATOM 2007 C CA . LEU A 1 259 ? 92.585 23.806 -161.020 1.00 36.84 259 LEU A CA 1
ATOM 2008 C C . LEU A 1 259 ? 93.146 24.278 -162.353 1.00 36.84 259 LEU A C 1
ATOM 2010 O O . LEU A 1 259 ? 92.386 24.372 -163.303 1.00 36.84 259 LEU A O 1
ATOM 2014 N N . GLN A 1 260 ? 94.449 24.569 -162.403 1.00 36.03 260 GLN A N 1
ATOM 2015 C CA . GLN A 1 260 ? 95.319 24.153 -163.508 1.00 36.03 260 GLN A CA 1
ATOM 2016 C C . GLN A 1 260 ? 96.782 24.510 -163.180 1.00 36.03 260 GLN A C 1
ATOM 2018 O O . GLN A 1 260 ? 97.093 25.684 -163.018 1.00 36.03 260 GLN A O 1
ATOM 2023 N N . ALA A 1 261 ? 97.652 23.493 -163.178 1.00 36.06 261 ALA A N 1
ATOM 2024 C CA . ALA A 1 261 ? 99.101 23.497 -162.903 1.00 36.06 261 ALA A CA 1
ATOM 2025 C C . ALA A 1 261 ? 99.465 23.506 -161.406 1.00 36.06 261 ALA A C 1
ATOM 2027 O O . ALA A 1 261 ? 99.093 24.411 -160.676 1.00 36.06 261 ALA A O 1
ATOM 2028 N N . SER A 1 262 ? 100.189 22.540 -160.845 1.00 37.09 262 SER A N 1
ATOM 2029 C CA . SER A 1 262 ? 101.021 21.452 -161.387 1.00 37.09 262 SER A CA 1
ATOM 2030 C C . SER A 1 262 ? 101.290 20.506 -160.196 1.00 37.09 262 SER A C 1
ATOM 2032 O O . SER A 1 262 ? 101.682 20.986 -159.139 1.00 37.09 262 SER A O 1
ATOM 2034 N N . LEU A 1 263 ? 101.052 19.190 -160.178 1.00 42.03 263 LEU A N 1
ATOM 2035 C CA . LEU A 1 263 ? 101.274 18.169 -161.206 1.00 42.03 263 LEU A CA 1
ATOM 2036 C C . LEU A 1 263 ? 102.556 18.440 -161.987 1.00 42.03 263 LEU A C 1
ATOM 2038 O O . LEU A 1 263 ? 102.517 19.012 -163.067 1.00 42.03 263 LEU A O 1
ATOM 2042 N N . ASP A 1 264 ? 103.692 18.185 -161.336 1.00 35.19 264 ASP A N 1
ATOM 2043 C CA . ASP A 1 264 ? 104.491 16.990 -161.648 1.00 35.19 264 ASP A CA 1
ATOM 2044 C C . ASP A 1 264 ? 105.651 16.831 -160.649 1.00 35.19 264 ASP A C 1
ATOM 2046 O O . ASP A 1 264 ? 106.566 17.646 -160.619 1.00 35.19 264 ASP A O 1
ATOM 2050 N N . SER A 1 265 ? 105.573 15.789 -159.809 1.00 35.22 265 SER A N 1
ATOM 2051 C CA . SER A 1 265 ? 106.684 15.064 -159.151 1.00 35.22 265 SER A CA 1
ATOM 2052 C C . SER A 1 265 ? 106.073 14.065 -158.144 1.00 35.22 265 SER A C 1
ATOM 2054 O O . SER A 1 265 ? 106.141 14.225 -156.932 1.00 35.22 265 SER A O 1
ATOM 2056 N N . THR A 1 266 ? 105.140 13.203 -158.541 1.00 46.25 266 THR A N 1
ATOM 2057 C CA . THR A 1 266 ? 105.387 11.844 -159.057 1.00 46.25 266 THR A CA 1
ATOM 2058 C C . THR A 1 266 ? 106.702 11.181 -158.640 1.00 46.25 266 THR A C 1
ATOM 2060 O O . THR A 1 266 ? 107.768 11.501 -159.152 1.00 46.25 266 THR A O 1
ATOM 2063 N N . ALA A 1 267 ? 106.504 10.099 -157.883 1.00 38.00 267 ALA A N 1
ATOM 2064 C CA . ALA A 1 267 ? 107.085 8.779 -158.123 1.00 38.00 267 ALA A CA 1
ATOM 2065 C C . ALA A 1 267 ? 108.481 8.495 -157.549 1.00 38.00 267 ALA A C 1
ATOM 2067 O O . ALA A 1 267 ? 109.471 8.505 -158.273 1.00 38.00 267 ALA A O 1
ATOM 2068 N N . ALA A 1 268 ? 108.509 8.072 -156.275 1.00 38.25 268 ALA A N 1
ATOM 2069 C CA . ALA A 1 268 ? 109.539 7.140 -155.798 1.00 38.25 268 ALA A CA 1
ATOM 2070 C C . ALA A 1 268 ? 109.156 6.218 -154.613 1.00 38.25 268 ALA A C 1
ATOM 2072 O O . ALA A 1 268 ? 109.804 5.191 -154.470 1.00 38.25 268 ALA A O 1
ATOM 2073 N N . GLU A 1 269 ? 108.122 6.470 -153.793 1.00 42.50 269 GLU A N 1
ATOM 2074 C CA . GLU A 1 269 ? 107.959 5.694 -152.532 1.00 42.50 269 GLU A CA 1
ATOM 2075 C C . GLU A 1 269 ? 106.618 4.950 -152.357 1.00 42.50 269 GLU A C 1
ATOM 2077 O O . GLU A 1 269 ? 106.272 4.508 -151.267 1.00 42.50 269 GLU A O 1
ATOM 2082 N N . LEU A 1 270 ? 105.885 4.697 -153.447 1.00 45.81 270 LEU A N 1
ATOM 2083 C CA . LEU A 1 270 ? 104.705 3.812 -153.458 1.00 45.81 270 LEU A CA 1
ATOM 2084 C C . LEU A 1 270 ? 105.058 2.392 -153.932 1.00 45.81 270 LEU A C 1
ATOM 2086 O O . LEU A 1 270 ? 104.532 1.908 -154.934 1.00 45.81 270 LEU A O 1
ATOM 2090 N N . SER A 1 271 ? 105.950 1.707 -153.210 1.00 45.91 271 SER A N 1
ATOM 2091 C CA . SER A 1 271 ? 106.139 0.251 -153.377 1.00 45.91 271 SER A CA 1
ATOM 2092 C C . SER A 1 271 ? 106.283 -0.557 -152.076 1.00 45.91 271 SER A C 1
ATOM 2094 O O . SER A 1 271 ? 106.262 -1.782 -152.140 1.00 45.91 271 SER A O 1
ATOM 2096 N N . ALA A 1 272 ? 106.291 0.084 -150.896 1.00 51.31 272 ALA A N 1
ATOM 2097 C CA . ALA A 1 272 ? 106.310 -0.603 -149.591 1.00 51.31 272 ALA A CA 1
ATOM 2098 C C . ALA A 1 272 ? 104.969 -0.549 -148.810 1.00 51.31 272 ALA A C 1
ATOM 2100 O O . ALA A 1 272 ? 104.762 -1.318 -147.878 1.00 51.31 272 ALA A O 1
ATOM 2101 N N . GLU A 1 273 ? 104.009 0.296 -149.207 1.00 52.25 273 GLU A N 1
ATOM 2102 C CA . GLU A 1 273 ? 102.778 0.588 -148.436 1.00 52.25 273 GLU A CA 1
ATOM 2103 C C . GLU A 1 273 ? 101.601 -0.386 -148.690 1.00 52.25 273 GLU A C 1
ATOM 2105 O O . GLU A 1 273 ? 100.518 -0.245 -148.126 1.00 52.25 273 GLU A O 1
ATOM 2110 N N . ARG A 1 274 ? 101.784 -1.401 -149.548 1.00 55.03 274 ARG A N 1
ATOM 2111 C CA . ARG A 1 274 ? 100.715 -2.356 -149.912 1.00 55.03 274 ARG A CA 1
ATOM 2112 C C . ARG A 1 274 ? 100.689 -3.650 -149.089 1.00 55.03 274 ARG A C 1
ATOM 2114 O O . ARG A 1 274 ? 99.718 -4.377 -149.206 1.00 55.03 274 ARG A O 1
ATOM 2121 N N . VAL A 1 275 ? 101.676 -3.906 -148.225 1.00 58.06 275 VAL A N 1
ATOM 2122 C CA . VAL A 1 275 ? 101.679 -5.082 -147.322 1.00 58.06 275 VAL A CA 1
ATOM 2123 C C . VAL A 1 275 ? 101.168 -4.737 -145.910 1.00 58.06 275 VAL A C 1
ATOM 2125 O O . VAL A 1 275 ? 100.567 -5.577 -145.257 1.00 58.06 275 VAL A O 1
ATOM 2128 N N . ALA A 1 276 ? 101.265 -3.476 -145.468 1.00 57.06 276 ALA A N 1
ATOM 2129 C CA . ALA A 1 276 ? 100.759 -3.026 -144.158 1.00 57.06 276 ALA A CA 1
ATOM 2130 C C . ALA A 1 276 ? 99.237 -2.741 -144.116 1.00 57.06 276 ALA A C 1
ATOM 2132 O O . ALA A 1 276 ? 98.676 -2.479 -143.052 1.00 57.06 276 ALA A O 1
ATOM 2133 N N . ARG A 1 277 ? 98.548 -2.766 -145.266 1.00 57.44 277 ARG A N 1
ATOM 2134 C CA . ARG A 1 277 ? 97.118 -2.419 -145.365 1.00 57.44 277 ARG A CA 1
ATOM 2135 C C . ARG A 1 277 ? 96.182 -3.593 -145.059 1.00 57.44 277 ARG A C 1
ATOM 2137 O O . ARG A 1 277 ? 95.073 -3.358 -144.586 1.00 57.44 277 ARG A O 1
ATOM 2144 N N . ASP A 1 278 ? 96.649 -4.827 -145.242 1.00 58.84 278 ASP A N 1
ATOM 2145 C CA . ASP A 1 278 ? 95.832 -6.029 -145.037 1.00 58.84 278 ASP A CA 1
ATOM 2146 C C . ASP A 1 278 ? 95.812 -6.495 -143.562 1.00 58.84 278 ASP A C 1
ATOM 2148 O O . ASP A 1 278 ? 94.812 -7.046 -143.105 1.00 58.84 278 ASP A O 1
ATOM 2152 N N . GLU A 1 279 ? 96.828 -6.159 -142.754 1.00 58.91 279 GLU A N 1
ATOM 2153 C CA . GLU A 1 279 ? 96.829 -6.403 -141.294 1.00 58.91 279 GLU A CA 1
ATOM 2154 C C . GLU A 1 279 ? 95.945 -5.398 -140.516 1.00 58.91 279 GLU A C 1
ATOM 2156 O O . GLU A 1 279 ? 95.382 -5.708 -139.460 1.00 58.91 279 GLU A O 1
ATOM 2161 N N . LEU A 1 280 ? 95.742 -4.194 -141.064 1.00 59.94 280 LEU A N 1
ATOM 2162 C CA . LEU A 1 280 ? 94.908 -3.144 -140.462 1.00 59.94 280 LEU A CA 1
ATOM 2163 C C . LEU A 1 280 ? 93.403 -3.384 -140.699 1.00 59.94 280 LEU A C 1
ATOM 2165 O O . LEU A 1 280 ? 92.566 -2.953 -139.906 1.00 59.94 280 LEU A O 1
ATOM 2169 N N . ALA A 1 281 ? 93.048 -4.138 -141.744 1.00 63.81 281 ALA A N 1
ATOM 2170 C CA . ALA A 1 281 ? 91.670 -4.554 -142.001 1.00 63.81 281 ALA A CA 1
ATOM 2171 C C . ALA A 1 281 ? 91.191 -5.639 -141.013 1.00 63.81 281 ALA A C 1
ATOM 2173 O O . ALA A 1 281 ? 90.064 -5.561 -140.523 1.00 63.81 281 ALA A O 1
ATOM 2174 N N . GLN A 1 282 ? 92.052 -6.596 -140.636 1.00 62.19 282 GLN A N 1
ATOM 2175 C CA . GLN A 1 282 ? 91.693 -7.669 -139.691 1.00 62.19 282 GLN A CA 1
ATOM 2176 C C . GLN A 1 282 ? 91.549 -7.188 -138.234 1.00 62.19 282 GLN A C 1
ATOM 2178 O O . GLN A 1 282 ? 90.712 -7.700 -137.489 1.00 62.19 282 GLN A O 1
ATOM 2183 N N . THR A 1 283 ? 92.300 -6.167 -137.813 1.00 70.12 283 THR A N 1
ATOM 2184 C CA . THR A 1 283 ? 92.189 -5.601 -136.451 1.00 70.12 283 THR A CA 1
ATOM 2185 C C . THR A 1 283 ? 90.943 -4.725 -136.259 1.00 70.12 283 THR A C 1
ATOM 2187 O O . THR A 1 283 ? 90.398 -4.648 -135.153 1.00 70.12 283 THR A O 1
ATOM 2190 N N . LEU A 1 284 ? 90.427 -4.115 -137.331 1.00 70.56 284 LEU A N 1
ATOM 2191 C CA . LEU A 1 284 ? 89.213 -3.297 -137.286 1.00 70.56 284 LEU A CA 1
ATOM 2192 C C . LEU A 1 284 ? 87.940 -4.148 -137.120 1.00 70.56 284 LEU A C 1
ATOM 2194 O O . LEU A 1 284 ? 87.023 -3.756 -136.395 1.00 70.56 284 LEU A O 1
ATOM 2198 N N . GLU A 1 285 ? 87.890 -5.325 -137.744 1.00 70.69 285 GLU A N 1
ATOM 2199 C CA . GLU A 1 285 ? 86.725 -6.216 -137.688 1.00 70.69 285 GLU A CA 1
ATOM 2200 C C . GLU A 1 285 ? 86.582 -6.895 -136.311 1.00 70.69 285 GLU A C 1
ATOM 2202 O O . GLU A 1 285 ? 85.481 -6.944 -135.752 1.00 70.69 285 GLU A O 1
ATOM 2207 N N . ALA A 1 286 ? 87.702 -7.286 -135.687 1.00 71.88 286 ALA A N 1
ATOM 2208 C CA . ALA A 1 286 ? 87.723 -7.795 -134.312 1.00 71.88 286 ALA A CA 1
ATOM 2209 C C . ALA A 1 286 ? 87.249 -6.742 -133.284 1.00 71.88 286 ALA A C 1
ATOM 2211 O O . ALA A 1 286 ? 86.493 -7.055 -132.361 1.00 71.88 286 ALA A O 1
ATOM 2212 N N . SER A 1 287 ? 87.619 -5.470 -133.471 1.00 70.81 287 SER A N 1
ATOM 2213 C CA . SER A 1 287 ? 87.191 -4.361 -132.603 1.00 70.81 287 SER A CA 1
ATOM 2214 C C . SER A 1 287 ? 85.677 -4.090 -132.683 1.00 70.81 287 SER A C 1
ATOM 2216 O O . SER A 1 287 ? 85.019 -3.829 -131.671 1.00 70.81 287 SER A O 1
ATOM 2218 N N . GLN A 1 288 ? 85.076 -4.229 -133.870 1.00 74.88 288 GLN A N 1
ATOM 2219 C CA . GLN A 1 288 ? 83.633 -4.040 -134.049 1.00 74.88 288 GLN A CA 1
ATOM 2220 C C . GLN A 1 288 ? 82.791 -5.153 -133.409 1.00 74.88 288 GLN A C 1
ATOM 2222 O O . GLN A 1 288 ? 81.691 -4.880 -132.923 1.00 74.88 288 GLN A O 1
ATOM 2227 N N . GLN A 1 289 ? 83.292 -6.391 -133.358 1.00 76.50 289 GLN A N 1
ATOM 2228 C CA . GLN A 1 289 ? 82.600 -7.487 -132.670 1.00 76.50 289 GLN A CA 1
ATOM 2229 C C . GLN A 1 289 ? 82.593 -7.303 -131.146 1.00 76.50 289 GLN A C 1
ATOM 2231 O O . GLN A 1 289 ? 81.546 -7.472 -130.519 1.00 76.50 289 GLN A O 1
ATOM 2236 N N . VAL A 1 290 ? 83.709 -6.862 -130.551 1.00 78.75 290 VAL A N 1
ATOM 2237 C CA . VAL A 1 290 ? 83.780 -6.563 -129.106 1.00 78.75 290 VAL A CA 1
ATOM 2238 C C . VAL A 1 290 ? 82.807 -5.447 -128.723 1.00 78.75 290 VAL A C 1
ATOM 2240 O O . VAL A 1 290 ? 82.125 -5.539 -127.701 1.00 78.75 290 VAL A O 1
ATOM 2243 N N . ARG A 1 291 ? 82.675 -4.417 -129.568 1.00 78.38 291 ARG A N 1
ATOM 2244 C CA . ARG A 1 291 ? 81.737 -3.316 -129.324 1.00 78.38 291 ARG A CA 1
ATOM 2245 C C . ARG A 1 291 ? 80.278 -3.782 -129.290 1.00 78.38 291 ARG A C 1
ATOM 2247 O O . ARG A 1 291 ? 79.563 -3.428 -128.358 1.00 78.38 291 ARG A O 1
ATOM 2254 N N . ARG A 1 292 ? 79.855 -4.624 -130.240 1.00 78.88 292 ARG A N 1
ATOM 2255 C CA . ARG A 1 292 ? 78.486 -5.174 -130.258 1.00 78.88 292 ARG A CA 1
ATOM 2256 C C . ARG A 1 292 ? 78.200 -6.063 -129.045 1.00 78.88 292 ARG A C 1
ATOM 2258 O O . ARG A 1 292 ? 77.095 -6.035 -128.513 1.00 78.88 292 ARG A O 1
ATOM 2265 N N . HIS A 1 293 ? 79.187 -6.825 -128.570 1.00 77.00 293 HIS A N 1
ATOM 2266 C CA . HIS A 1 293 ? 79.037 -7.610 -127.341 1.00 77.00 293 HIS A CA 1
ATOM 2267 C C . HIS A 1 293 ? 78.915 -6.742 -126.084 1.00 77.00 293 HIS A C 1
ATOM 2269 O O . HIS A 1 293 ? 78.112 -7.065 -125.211 1.00 77.00 293 HIS A O 1
ATOM 2275 N N . LEU A 1 294 ? 79.645 -5.627 -125.994 1.00 78.75 294 LEU A N 1
ATOM 2276 C CA . LEU A 1 294 ? 79.512 -4.692 -124.873 1.00 78.75 294 LEU A CA 1
ATOM 2277 C C . LEU A 1 294 ? 78.171 -3.947 -124.885 1.00 78.75 294 LEU A C 1
ATOM 2279 O O . LEU A 1 294 ? 77.574 -3.777 -123.826 1.00 78.75 294 LEU A O 1
ATOM 2283 N N . GLU A 1 295 ? 77.678 -3.545 -126.059 1.00 77.31 295 GLU A N 1
ATOM 2284 C CA . GLU A 1 295 ? 76.363 -2.904 -126.203 1.00 77.31 295 GLU A CA 1
ATOM 2285 C C . GLU A 1 295 ? 75.239 -3.856 -125.749 1.00 77.31 295 GLU A C 1
ATOM 2287 O O . GLU A 1 295 ? 74.447 -3.491 -124.880 1.00 77.31 295 GLU A O 1
ATOM 2292 N N . HIS A 1 296 ? 75.252 -5.119 -126.192 1.00 79.81 296 HIS A N 1
ATOM 2293 C CA . HIS A 1 296 ? 74.290 -6.123 -125.719 1.00 79.81 296 HIS A CA 1
ATOM 2294 C C . HIS A 1 296 ? 74.412 -6.441 -124.220 1.00 79.81 296 HIS A C 1
ATOM 2296 O O . HIS A 1 296 ? 73.397 -6.615 -123.545 1.00 79.81 296 HIS A O 1
ATOM 2302 N N . ALA A 1 297 ? 75.628 -6.496 -123.668 1.00 76.62 297 ALA A N 1
ATOM 2303 C CA . ALA A 1 297 ? 75.825 -6.729 -122.236 1.00 76.62 297 ALA A CA 1
ATOM 2304 C C . ALA A 1 297 ? 75.312 -5.557 -121.374 1.00 76.62 297 ALA A C 1
ATOM 2306 O O . ALA A 1 297 ? 74.785 -5.776 -120.282 1.00 76.62 297 ALA A O 1
ATOM 2307 N N . LEU A 1 298 ? 75.431 -4.317 -121.858 1.00 77.94 298 LEU A N 1
ATOM 2308 C CA . LEU A 1 298 ? 74.896 -3.131 -121.184 1.00 77.94 298 LEU A CA 1
ATOM 2309 C C . LEU A 1 298 ? 73.366 -3.068 -121.259 1.00 77.94 298 LEU A C 1
ATOM 2311 O O . LEU A 1 298 ? 72.721 -2.746 -120.259 1.00 77.94 298 LEU A O 1
ATOM 2315 N N . GLU A 1 299 ? 72.768 -3.426 -122.394 1.00 78.44 299 GLU A N 1
ATOM 2316 C CA . GLU A 1 299 ? 71.310 -3.531 -122.518 1.00 78.44 299 GLU A CA 1
ATOM 2317 C C . GLU A 1 299 ? 70.747 -4.609 -121.584 1.00 78.44 299 GLU A C 1
ATOM 2319 O O . GLU A 1 299 ? 69.848 -4.331 -120.789 1.00 78.44 299 GLU A O 1
ATOM 2324 N N . ALA A 1 300 ? 71.346 -5.804 -121.566 1.00 78.62 300 ALA A N 1
ATOM 2325 C CA . ALA A 1 300 ? 70.955 -6.860 -120.634 1.00 78.62 300 ALA A CA 1
ATOM 2326 C C . ALA A 1 300 ? 71.025 -6.374 -119.175 1.00 78.62 300 ALA A C 1
ATOM 2328 O O . ALA A 1 300 ? 70.056 -6.491 -118.424 1.00 78.62 300 ALA A O 1
ATOM 2329 N N . ARG A 1 301 ? 72.117 -5.703 -118.794 1.00 82.12 301 ARG A N 1
ATOM 2330 C CA . ARG A 1 301 ? 72.308 -5.224 -117.420 1.00 82.12 301 ARG A CA 1
ATOM 2331 C C . ARG A 1 301 ? 71.395 -4.064 -117.027 1.00 82.12 301 ARG A C 1
ATOM 2333 O O . ARG A 1 301 ? 71.017 -3.944 -115.867 1.00 82.12 301 ARG A O 1
ATOM 2340 N N . THR A 1 302 ? 71.016 -3.204 -117.967 1.00 77.62 302 THR A N 1
ATOM 2341 C CA . THR A 1 302 ? 70.042 -2.132 -117.698 1.00 77.62 302 THR A CA 1
ATOM 2342 C C . THR A 1 302 ? 68.630 -2.684 -117.516 1.00 77.62 302 THR A C 1
ATOM 2344 O O . THR A 1 302 ? 67.912 -2.198 -116.642 1.00 77.62 302 THR A O 1
ATOM 2347 N N . THR A 1 303 ? 68.250 -3.730 -118.257 1.00 79.88 303 THR A N 1
ATOM 2348 C CA . THR A 1 303 ? 66.965 -4.421 -118.047 1.00 79.88 303 THR A CA 1
ATOM 2349 C C . THR A 1 303 ? 66.923 -5.195 -116.728 1.00 79.88 303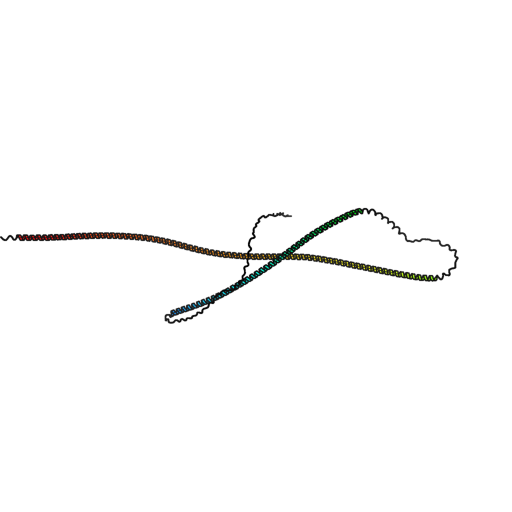 THR A C 1
ATOM 2351 O O . THR A 1 303 ? 65.921 -5.121 -116.018 1.00 79.88 303 THR A O 1
ATOM 2354 N N . GLU A 1 304 ? 68.025 -5.838 -116.336 1.00 78.44 304 GLU A N 1
ATOM 2355 C CA . GLU A 1 304 ? 68.162 -6.514 -115.040 1.00 78.44 304 GLU A CA 1
ATOM 2356 C C . GLU A 1 304 ? 68.067 -5.515 -113.876 1.00 78.44 304 GLU A C 1
ATOM 2358 O O . GLU A 1 304 ? 67.234 -5.679 -112.987 1.00 78.44 304 GLU A O 1
ATOM 2363 N N . LEU A 1 305 ? 68.798 -4.394 -113.942 1.00 75.75 305 LEU A N 1
ATOM 2364 C CA . LEU A 1 305 ? 68.717 -3.322 -112.941 1.00 75.75 305 LEU A CA 1
ATOM 2365 C C . LEU A 1 305 ? 67.329 -2.663 -112.878 1.00 75.75 305 LEU A C 1
ATOM 2367 O O . LEU A 1 305 ? 66.908 -2.202 -111.815 1.00 75.75 305 LEU A O 1
ATOM 2371 N N . ALA A 1 306 ? 66.606 -2.581 -113.998 1.00 76.75 306 ALA A N 1
ATOM 2372 C CA . ALA A 1 306 ? 65.225 -2.104 -114.007 1.00 76.75 306 ALA A CA 1
ATOM 2373 C C . ALA A 1 306 ? 64.281 -3.106 -113.318 1.00 76.75 306 ALA A C 1
ATOM 2375 O O . ALA A 1 306 ? 63.433 -2.687 -112.527 1.00 76.75 306 ALA A O 1
ATOM 2376 N N . GLY A 1 307 ? 64.473 -4.408 -113.555 1.00 81.19 307 GLY A N 1
ATOM 2377 C CA . GLY A 1 307 ? 63.758 -5.485 -112.870 1.00 81.19 307 GLY A CA 1
ATOM 2378 C C . GLY A 1 307 ? 64.021 -5.501 -111.362 1.00 81.19 307 GLY A C 1
ATOM 2379 O O . GLY A 1 307 ? 63.076 -5.512 -110.576 1.00 81.19 307 GLY A O 1
ATOM 2380 N N . GLU A 1 308 ? 65.282 -5.390 -110.940 1.00 81.31 308 GLU A N 1
ATOM 2381 C CA . GLU A 1 308 ? 65.668 -5.310 -109.525 1.00 81.31 308 GLU A CA 1
ATOM 2382 C C . GLU A 1 308 ? 65.080 -4.077 -108.829 1.00 81.31 308 GLU A C 1
ATOM 2384 O O . GLU A 1 308 ? 64.628 -4.161 -107.686 1.00 81.31 308 GLU A O 1
ATOM 2389 N N . ARG A 1 309 ? 65.039 -2.923 -109.509 1.00 78.38 309 ARG A N 1
ATOM 2390 C CA . ARG A 1 309 ? 64.415 -1.704 -108.971 1.00 78.38 309 ARG A CA 1
ATOM 2391 C C . ARG A 1 309 ? 62.904 -1.838 -108.850 1.00 78.38 309 ARG A C 1
ATOM 2393 O O . ARG A 1 309 ? 62.355 -1.378 -107.851 1.00 78.38 309 ARG A O 1
ATOM 2400 N N . ALA A 1 310 ? 62.241 -2.459 -109.823 1.00 79.19 310 ALA A N 1
ATOM 2401 C CA . ALA A 1 310 ? 60.808 -2.729 -109.753 1.00 79.19 310 ALA A CA 1
ATOM 2402 C C . ALA A 1 310 ? 60.486 -3.691 -108.598 1.00 79.19 310 ALA A C 1
ATOM 2404 O O . ALA A 1 310 ? 59.647 -3.364 -107.761 1.00 79.19 310 ALA A O 1
ATOM 2405 N N . ALA A 1 311 ? 61.231 -4.794 -108.478 1.00 79.75 311 ALA A N 1
ATOM 2406 C CA . ALA A 1 311 ? 61.092 -5.757 -107.386 1.00 79.75 311 ALA A CA 1
ATOM 2407 C C . ALA A 1 311 ? 61.394 -5.131 -106.013 1.00 79.75 311 ALA A C 1
ATOM 2409 O O . ALA A 1 311 ? 60.654 -5.338 -105.054 1.00 79.75 311 ALA A O 1
ATOM 2410 N N . SER A 1 312 ? 62.431 -4.294 -105.915 1.00 77.62 312 SER A N 1
ATOM 2411 C CA . SER A 1 312 ? 62.762 -3.572 -104.679 1.00 77.62 312 SER A CA 1
ATOM 2412 C C . SER A 1 312 ? 61.682 -2.554 -104.304 1.00 77.62 312 SER A C 1
ATOM 2414 O O . SER A 1 312 ? 61.334 -2.428 -103.134 1.00 77.62 312 SER A O 1
ATOM 2416 N N . GLN A 1 313 ? 61.111 -1.832 -105.273 1.00 83.75 313 GLN A N 1
ATOM 2417 C CA . GLN A 1 313 ? 60.000 -0.910 -105.017 1.00 83.75 313 GLN A CA 1
ATOM 2418 C C . GLN A 1 313 ? 58.725 -1.645 -104.604 1.00 83.75 313 GLN A C 1
ATOM 2420 O O . GLN A 1 313 ? 57.999 -1.160 -103.738 1.00 83.75 313 GLN A O 1
ATOM 2425 N N . GLU A 1 314 ? 58.447 -2.800 -105.199 1.00 83.94 314 GLU A N 1
ATOM 2426 C CA . GLU A 1 314 ? 57.311 -3.638 -104.828 1.00 83.94 314 GLU A CA 1
ATOM 2427 C C . GLU A 1 314 ? 57.481 -4.223 -103.422 1.00 83.94 314 GLU A C 1
ATOM 2429 O O . GLU A 1 314 ? 56.560 -4.121 -102.616 1.00 83.94 314 GLU A O 1
ATOM 2434 N N . ALA A 1 315 ? 58.682 -4.689 -103.066 1.00 82.62 315 ALA A N 1
ATOM 2435 C CA . ALA A 1 315 ? 59.008 -5.126 -101.709 1.00 82.62 315 ALA A CA 1
ATOM 2436 C C . ALA A 1 315 ? 58.873 -3.988 -100.681 1.00 82.62 315 ALA A C 1
ATOM 2438 O O . ALA A 1 315 ? 58.302 -4.184 -99.611 1.00 82.62 315 ALA A O 1
ATOM 2439 N N . VAL A 1 316 ? 59.324 -2.771 -101.011 1.00 85.00 316 VAL A N 1
ATOM 2440 C CA . VAL A 1 316 ? 59.150 -1.592 -100.145 1.00 85.00 316 VAL A CA 1
ATOM 2441 C C . VAL A 1 316 ? 57.674 -1.221 -99.995 1.00 85.00 316 VAL A C 1
ATOM 2443 O O . VAL A 1 316 ? 57.245 -0.875 -98.896 1.00 85.00 316 VAL A O 1
ATOM 2446 N N . ARG A 1 317 ? 56.871 -1.313 -101.063 1.00 84.44 317 ARG A N 1
ATOM 2447 C CA . ARG A 1 317 ? 55.419 -1.080 -100.991 1.00 84.44 317 ARG A CA 1
ATOM 2448 C C . ARG A 1 317 ? 54.712 -2.149 -100.162 1.00 84.44 317 ARG A C 1
ATOM 2450 O O . ARG A 1 317 ? 53.858 -1.791 -99.359 1.00 84.44 317 ARG A O 1
ATOM 2457 N N . ALA A 1 318 ? 55.085 -3.417 -100.316 1.00 83.69 318 ALA A N 1
ATOM 2458 C CA . ALA A 1 318 ? 54.551 -4.518 -99.522 1.00 83.69 318 ALA A CA 1
ATOM 2459 C C . ALA A 1 318 ? 54.891 -4.342 -98.034 1.00 83.69 318 ALA A C 1
ATOM 2461 O O . ALA A 1 318 ? 53.995 -4.380 -97.196 1.00 83.69 318 ALA A O 1
ATOM 2462 N N . HIS A 1 319 ? 56.146 -4.020 -97.712 1.00 83.06 319 HIS A N 1
ATOM 2463 C CA . HIS A 1 319 ? 56.575 -3.740 -96.342 1.00 83.06 319 HIS A CA 1
ATOM 2464 C C . HIS A 1 319 ? 55.898 -2.484 -95.765 1.00 83.06 319 HIS A C 1
ATOM 2466 O O . HIS A 1 319 ? 55.534 -2.443 -94.593 1.00 83.06 319 HIS A O 1
ATOM 2472 N N . ALA A 1 320 ? 55.683 -1.440 -96.572 1.00 83.00 320 ALA A N 1
ATOM 2473 C CA . ALA A 1 320 ? 54.926 -0.265 -96.143 1.00 83.00 320 ALA A CA 1
ATOM 2474 C C . ALA A 1 320 ? 53.453 -0.608 -95.861 1.00 83.00 320 ALA A C 1
ATOM 2476 O O . ALA A 1 320 ? 52.915 -0.160 -94.850 1.00 83.00 320 ALA A O 1
ATOM 2477 N N . ALA A 1 321 ? 52.822 -1.429 -96.707 1.00 84.75 321 ALA A N 1
ATOM 2478 C CA . ALA A 1 321 ? 51.460 -1.912 -96.497 1.00 84.75 321 ALA A CA 1
ATOM 2479 C C . ALA A 1 321 ? 51.356 -2.762 -95.219 1.00 84.75 321 ALA A C 1
ATOM 2481 O O . ALA A 1 321 ? 50.452 -2.546 -94.409 1.00 84.75 321 ALA A O 1
ATOM 2482 N N . GLU A 1 322 ? 52.322 -3.649 -94.979 1.00 88.19 322 GLU A N 1
ATOM 2483 C CA . GLU A 1 322 ? 52.415 -4.455 -93.761 1.00 88.19 322 GLU A CA 1
ATOM 2484 C C . GLU A 1 322 ? 52.575 -3.578 -92.514 1.00 88.19 322 GLU A C 1
ATOM 2486 O O . GLU A 1 322 ? 51.795 -3.714 -91.575 1.00 88.19 322 GLU A O 1
ATOM 2491 N N . LEU A 1 323 ? 53.472 -2.585 -92.535 1.00 87.50 323 LEU A N 1
ATOM 2492 C CA . LEU A 1 323 ? 53.617 -1.624 -91.437 1.00 87.50 323 LEU A CA 1
ATOM 2493 C C . LEU A 1 323 ? 52.342 -0.808 -91.193 1.00 87.50 323 LEU A C 1
ATOM 2495 O O . LEU A 1 323 ? 52.019 -0.502 -90.045 1.00 87.50 323 LEU A O 1
ATOM 2499 N N . THR A 1 324 ? 51.606 -0.427 -92.242 1.00 87.88 324 THR A N 1
ATOM 2500 C CA . THR A 1 324 ? 50.321 0.270 -92.069 1.00 87.88 324 THR A CA 1
ATOM 2501 C C . THR A 1 324 ? 49.242 -0.644 -91.496 1.00 87.88 324 THR A C 1
ATOM 2503 O O . THR A 1 324 ? 48.489 -0.207 -90.629 1.00 87.88 324 THR A O 1
ATOM 2506 N N . SER A 1 325 ? 49.209 -1.914 -91.907 1.00 88.62 325 SER A N 1
ATOM 2507 C CA . SER A 1 325 ? 48.304 -2.927 -91.360 1.00 88.62 325 SER A CA 1
ATOM 2508 C C . SER A 1 325 ? 48.632 -3.231 -89.897 1.00 88.62 325 SER A C 1
ATOM 2510 O O . SER A 1 325 ? 47.736 -3.292 -89.059 1.00 88.62 325 SER A O 1
ATOM 2512 N N . GLU A 1 326 ? 49.914 -3.353 -89.555 1.00 89.56 326 GLU A N 1
ATOM 2513 C CA . GLU A 1 326 ? 50.368 -3.576 -88.185 1.00 89.56 326 GLU A CA 1
ATOM 2514 C C . GLU A 1 326 ? 50.061 -2.367 -87.292 1.00 89.56 326 GLU A C 1
ATOM 2516 O O . GLU A 1 326 ? 49.577 -2.531 -86.172 1.00 89.56 326 GLU A O 1
ATOM 2521 N N . ARG A 1 327 ? 50.269 -1.140 -87.786 1.00 90.38 327 ARG A N 1
ATOM 2522 C CA . ARG A 1 327 ? 49.858 0.079 -87.073 1.00 90.38 327 ARG A CA 1
ATOM 2523 C C . ARG A 1 327 ? 48.350 0.118 -86.853 1.00 90.38 327 ARG A C 1
ATOM 2525 O O . ARG A 1 327 ? 47.933 0.365 -85.727 1.00 90.38 327 ARG A O 1
ATOM 2532 N N . ALA A 1 328 ? 47.547 -0.199 -87.868 1.00 89.12 328 ALA A N 1
ATOM 2533 C CA . ALA A 1 328 ? 46.095 -0.269 -87.732 1.00 89.12 328 ALA A CA 1
ATOM 2534 C C . ALA A 1 328 ? 45.659 -1.339 -86.713 1.00 89.12 328 ALA A C 1
ATOM 2536 O O . ALA A 1 328 ? 44.777 -1.083 -85.895 1.00 89.12 328 ALA A O 1
ATOM 2537 N N . ALA A 1 329 ? 46.307 -2.509 -86.700 1.00 89.31 329 ALA A N 1
ATOM 2538 C CA . ALA A 1 329 ? 46.046 -3.564 -85.722 1.00 89.31 329 ALA A CA 1
ATOM 2539 C C . ALA A 1 329 ? 46.437 -3.147 -84.294 1.00 89.31 329 ALA A C 1
ATOM 2541 O O . ALA A 1 329 ? 45.682 -3.388 -83.353 1.00 89.31 329 ALA A O 1
ATOM 2542 N N . ARG A 1 330 ? 47.580 -2.471 -84.123 1.00 90.50 330 ARG A N 1
ATOM 2543 C CA . ARG A 1 330 ? 48.014 -1.926 -82.827 1.00 90.50 330 ARG A CA 1
ATOM 2544 C C . ARG A 1 330 ? 47.072 -0.830 -82.335 1.00 90.50 330 ARG A C 1
ATOM 2546 O O . ARG A 1 330 ? 46.688 -0.855 -81.174 1.00 90.50 330 ARG A O 1
ATOM 2553 N N . GLU A 1 331 ? 46.654 0.091 -83.198 1.00 91.50 331 GLU A N 1
ATOM 2554 C CA . GLU A 1 331 ? 45.663 1.116 -82.854 1.00 91.50 331 GLU A CA 1
ATOM 2555 C C . GLU A 1 331 ? 44.311 0.498 -82.480 1.00 91.50 331 GLU A C 1
ATOM 2557 O O . GLU A 1 331 ? 43.688 0.931 -81.513 1.00 91.50 331 GLU A O 1
ATOM 2562 N N . ALA A 1 332 ? 43.866 -0.538 -83.198 1.00 90.06 332 ALA A N 1
ATOM 2563 C CA . ALA A 1 332 ? 42.653 -1.273 -82.854 1.00 90.06 332 ALA A CA 1
ATOM 2564 C C . ALA A 1 332 ? 42.774 -1.967 -81.486 1.00 90.06 332 ALA A C 1
ATOM 2566 O O . ALA A 1 332 ? 41.846 -1.895 -80.683 1.00 90.06 332 ALA A O 1
ATOM 2567 N N . ALA A 1 333 ? 43.926 -2.578 -81.189 1.00 91.12 333 ALA A N 1
ATOM 2568 C CA . ALA A 1 333 ? 44.200 -3.179 -79.886 1.00 91.12 333 ALA A CA 1
ATOM 2569 C C . ALA A 1 333 ? 44.230 -2.132 -78.760 1.00 91.12 333 ALA A C 1
ATOM 2571 O O . ALA A 1 333 ? 43.663 -2.369 -77.698 1.00 91.12 333 ALA A O 1
ATOM 2572 N N . VAL A 1 334 ? 44.824 -0.958 -78.998 1.00 92.44 334 VAL A N 1
ATOM 2573 C CA . VAL A 1 334 ? 44.821 0.157 -78.037 1.00 92.44 334 VAL A CA 1
ATOM 2574 C C . VAL A 1 334 ? 43.396 0.630 -77.761 1.00 92.44 334 VAL A C 1
ATOM 2576 O O . VAL A 1 334 ? 43.014 0.708 -76.600 1.00 92.44 334 VAL A O 1
ATOM 2579 N N . ARG A 1 335 ? 42.565 0.843 -78.791 1.00 91.25 335 ARG A N 1
ATOM 2580 C CA . ARG A 1 335 ? 41.154 1.226 -78.594 1.00 91.25 335 ARG A CA 1
ATOM 2581 C C . ARG A 1 335 ? 40.356 0.157 -77.846 1.00 91.25 335 ARG A C 1
ATOM 2583 O O . ARG A 1 335 ? 39.487 0.492 -77.049 1.00 91.25 335 ARG A O 1
ATOM 2590 N N . ALA A 1 336 ? 40.637 -1.125 -78.090 1.00 91.69 336 ALA A N 1
ATOM 2591 C CA . ALA A 1 336 ? 40.003 -2.219 -77.357 1.00 91.69 336 ALA A CA 1
ATOM 2592 C C . ALA A 1 336 ? 40.409 -2.227 -75.872 1.00 91.69 336 ALA A C 1
ATOM 2594 O O . ALA A 1 336 ? 39.561 -2.458 -75.011 1.00 91.69 336 ALA A O 1
ATOM 2595 N N . LEU A 1 337 ? 41.676 -1.932 -75.563 1.00 91.56 337 LEU A N 1
ATOM 2596 C CA . LEU A 1 337 ? 42.147 -1.771 -74.185 1.00 91.56 337 LEU A CA 1
ATOM 2597 C C . LEU A 1 337 ? 41.526 -0.540 -73.516 1.00 91.56 337 LEU A C 1
ATOM 2599 O O . LEU A 1 337 ? 41.028 -0.662 -72.405 1.00 91.56 337 LEU A O 1
ATOM 2603 N N . GLU A 1 338 ? 41.461 0.603 -74.203 1.00 92.56 338 GLU A N 1
ATOM 2604 C CA . GLU A 1 338 ? 40.799 1.816 -73.700 1.00 92.56 338 GLU A CA 1
ATOM 2605 C C . GLU A 1 338 ? 39.307 1.579 -73.417 1.00 92.56 338 GLU A C 1
ATOM 2607 O O . GLU A 1 338 ? 38.795 2.001 -72.379 1.00 92.56 338 GLU A O 1
ATOM 2612 N N . ALA A 1 339 ? 38.607 0.859 -74.301 1.00 91.69 339 ALA A N 1
ATOM 2613 C CA . ALA A 1 339 ? 37.218 0.463 -74.080 1.00 91.69 339 ALA A CA 1
ATOM 2614 C C . ALA A 1 339 ? 37.083 -0.453 -72.855 1.00 91.69 339 ALA A C 1
ATOM 2616 O O . ALA A 1 339 ? 36.191 -0.254 -72.029 1.00 91.69 339 ALA A O 1
ATOM 2617 N N . ARG A 1 340 ? 38.000 -1.415 -72.685 1.00 92.94 340 ARG A N 1
ATOM 2618 C CA . ARG A 1 340 ? 37.995 -2.303 -71.519 1.00 92.94 340 ARG A CA 1
ATOM 2619 C C . ARG A 1 340 ? 38.318 -1.560 -70.223 1.00 92.94 340 ARG A C 1
ATOM 2621 O O . ARG A 1 340 ? 37.704 -1.844 -69.198 1.00 92.94 340 ARG A O 1
ATOM 2628 N N . ASP A 1 341 ? 39.229 -0.596 -70.258 1.00 92.06 341 ASP A N 1
ATOM 2629 C CA . ASP A 1 341 ? 39.537 0.263 -69.116 1.00 92.06 341 ASP A CA 1
ATOM 2630 C C . ASP A 1 341 ? 38.337 1.140 -68.737 1.00 92.06 341 ASP A C 1
ATOM 2632 O O . ASP A 1 341 ? 38.050 1.302 -67.548 1.00 92.06 341 ASP A O 1
ATOM 2636 N N . ALA A 1 342 ? 37.583 1.641 -69.722 1.00 92.25 342 ALA A N 1
ATOM 2637 C CA . ALA A 1 342 ? 36.335 2.363 -69.486 1.00 92.25 342 ALA A CA 1
ATOM 2638 C C . ALA A 1 342 ? 35.252 1.464 -68.857 1.00 92.25 342 ALA A C 1
ATOM 2640 O O . ALA A 1 342 ? 34.595 1.879 -67.900 1.00 92.25 342 ALA A O 1
ATOM 2641 N N . GLU A 1 343 ? 35.099 0.220 -69.321 1.00 93.50 343 GLU A N 1
ATOM 2642 C CA . GLU A 1 343 ? 34.198 -0.766 -68.705 1.00 93.50 343 GLU A CA 1
ATOM 2643 C C . GLU A 1 343 ? 34.607 -1.088 -67.263 1.00 93.50 343 GLU A C 1
ATOM 2645 O O . GLU A 1 343 ? 33.772 -1.054 -66.361 1.00 93.50 343 GLU A O 1
ATOM 2650 N N . LEU A 1 344 ? 35.898 -1.337 -67.013 1.00 92.25 344 LEU A N 1
ATOM 2651 C CA . LEU A 1 344 ? 36.417 -1.597 -65.668 1.00 92.25 344 LEU A CA 1
ATOM 2652 C C . LEU A 1 344 ? 36.249 -0.386 -64.744 1.00 92.25 344 LEU A C 1
ATOM 2654 O O . LEU A 1 344 ? 35.997 -0.559 -63.550 1.00 92.25 344 LEU A O 1
ATOM 2658 N N . ALA A 1 345 ? 36.376 0.837 -65.263 1.00 92.31 345 ALA A N 1
ATOM 2659 C CA . ALA A 1 345 ? 36.073 2.051 -64.514 1.00 92.31 345 ALA A CA 1
ATOM 2660 C C . ALA A 1 345 ? 34.578 2.135 -64.162 1.00 92.31 345 ALA A C 1
ATOM 2662 O O . ALA A 1 345 ? 34.248 2.426 -63.011 1.00 92.31 345 ALA A O 1
ATOM 2663 N N . GLY A 1 346 ? 33.687 1.803 -65.102 1.00 92.19 346 GLY A N 1
ATOM 2664 C CA . GLY A 1 346 ? 32.243 1.713 -64.864 1.00 92.19 346 GLY A CA 1
ATOM 2665 C C . GLY A 1 346 ? 31.871 0.649 -63.826 1.00 92.19 346 GLY A C 1
ATOM 2666 O O . GLY A 1 346 ? 31.113 0.927 -62.898 1.00 92.19 346 GLY A O 1
ATOM 2667 N N . GLU A 1 347 ? 32.462 -0.546 -63.909 1.00 93.75 347 GLU A N 1
ATOM 2668 C CA . GLU A 1 347 ? 32.283 -1.607 -62.911 1.00 93.75 347 GLU A CA 1
ATOM 2669 C C . GLU A 1 347 ? 32.782 -1.175 -61.525 1.00 93.75 347 GLU A C 1
ATOM 2671 O O . GLU A 1 347 ? 32.130 -1.454 -60.518 1.00 93.75 347 GLU A O 1
ATOM 2676 N N . ARG A 1 348 ? 33.928 -0.484 -61.445 1.00 93.38 348 ARG A N 1
ATOM 2677 C CA . ARG A 1 348 ? 34.457 0.045 -60.177 1.00 93.38 348 ARG A CA 1
ATOM 2678 C C . ARG A 1 348 ? 33.536 1.103 -59.578 1.00 93.38 348 ARG A C 1
ATOM 2680 O O . ARG A 1 348 ? 33.291 1.033 -58.378 1.00 93.38 348 ARG A O 1
ATOM 2687 N N . ALA A 1 349 ? 33.010 2.019 -60.390 1.00 93.19 349 ALA A N 1
ATOM 2688 C CA . ALA A 1 349 ? 32.041 3.017 -59.943 1.00 93.19 349 ALA A CA 1
ATOM 2689 C C . ALA A 1 349 ? 30.762 2.346 -59.415 1.00 93.19 349 ALA A C 1
ATOM 2691 O O . ALA A 1 349 ? 30.365 2.590 -58.282 1.00 93.19 349 ALA A O 1
ATOM 2692 N N . SER A 1 350 ? 30.197 1.388 -60.159 1.00 93.44 350 SER A N 1
ATOM 2693 C CA . SER A 1 350 ? 29.018 0.633 -59.715 1.00 93.44 350 SER A CA 1
ATOM 2694 C C . SER A 1 350 ? 29.268 -0.161 -58.425 1.00 93.44 350 SER A C 1
ATOM 2696 O O . SER A 1 350 ? 28.402 -0.214 -57.552 1.00 93.44 350 SER A O 1
ATOM 2698 N N . ARG A 1 351 ? 30.461 -0.751 -58.257 1.00 94.56 351 ARG A N 1
ATOM 2699 C CA . ARG A 1 351 ? 30.847 -1.414 -57.000 1.00 94.56 351 ARG A CA 1
ATOM 2700 C C . ARG A 1 351 ? 30.982 -0.423 -55.847 1.00 94.56 351 ARG A C 1
ATOM 2702 O O . ARG A 1 351 ? 30.588 -0.765 -54.740 1.00 94.56 351 ARG A O 1
ATOM 2709 N N . GLN A 1 352 ? 31.527 0.769 -56.084 1.00 94.25 352 GLN A N 1
ATOM 2710 C CA . GLN A 1 352 ? 31.610 1.820 -55.066 1.00 94.25 352 GLN A CA 1
ATOM 2711 C C . GLN A 1 352 ? 30.217 2.295 -54.642 1.00 94.25 352 GLN A C 1
ATOM 2713 O O . GLN A 1 352 ? 29.956 2.358 -53.445 1.00 94.25 352 GLN A O 1
ATOM 2718 N N . ASP A 1 353 ? 29.304 2.510 -55.590 1.00 93.50 353 ASP A N 1
ATOM 2719 C CA . ASP A 1 353 ? 27.912 2.868 -55.294 1.00 93.50 353 ASP A CA 1
ATOM 2720 C C . ASP A 1 353 ? 27.202 1.764 -54.495 1.00 93.50 353 ASP A C 1
ATOM 2722 O O . ASP A 1 353 ? 26.498 2.040 -53.522 1.00 93.50 353 ASP A O 1
ATOM 2726 N N . ALA A 1 354 ? 27.424 0.495 -54.857 1.00 93.69 354 ALA A N 1
ATOM 2727 C CA . ALA A 1 354 ? 26.885 -0.642 -54.117 1.00 93.69 354 ALA A CA 1
ATOM 2728 C C . ALA A 1 354 ? 27.462 -0.737 -52.695 1.00 93.69 354 ALA A C 1
ATOM 2730 O O . ALA A 1 354 ? 26.717 -1.010 -51.755 1.00 93.69 354 ALA A O 1
ATOM 2731 N N . LEU A 1 355 ? 28.765 -0.487 -52.516 1.00 94.94 355 LEU A N 1
ATOM 2732 C CA . LEU A 1 355 ? 29.400 -0.451 -51.197 1.00 94.94 355 LEU A CA 1
ATOM 2733 C C . LEU A 1 355 ? 28.839 0.686 -50.341 1.00 94.94 355 LEU A C 1
ATOM 2735 O O . LEU A 1 355 ? 28.438 0.423 -49.213 1.00 94.94 355 LEU A O 1
ATOM 2739 N N . HIS A 1 356 ? 28.708 1.898 -50.884 1.00 92.31 356 HIS A N 1
ATOM 2740 C CA . HIS A 1 356 ? 28.066 3.010 -50.177 1.00 92.31 356 HIS A CA 1
ATOM 2741 C C . HIS A 1 356 ? 26.611 2.696 -49.814 1.00 92.31 356 HIS A C 1
ATOM 2743 O O . HIS A 1 356 ? 26.179 2.972 -48.698 1.00 92.31 356 HIS A O 1
ATOM 2749 N N . SER A 1 357 ? 25.849 2.062 -50.709 1.00 95.06 357 SER A N 1
ATOM 2750 C CA . SER A 1 357 ? 24.480 1.638 -50.398 1.00 95.06 357 SER A CA 1
ATOM 2751 C C . SER A 1 357 ? 24.431 0.603 -49.264 1.00 95.06 357 SER A C 1
ATOM 2753 O O . SER A 1 357 ? 23.535 0.662 -48.420 1.00 95.06 357 SER A O 1
ATOM 2755 N N . LEU A 1 358 ? 25.398 -0.319 -49.203 1.00 94.81 358 LEU A N 1
ATOM 2756 C CA . LEU A 1 358 ? 25.523 -1.284 -48.108 1.00 94.81 358 LEU A CA 1
ATOM 2757 C C . LEU A 1 358 ? 25.969 -0.629 -46.795 1.00 94.81 358 LEU A C 1
ATOM 2759 O O . LEU A 1 358 ? 25.464 -1.011 -45.742 1.00 94.81 358 LEU A O 1
ATOM 2763 N N . GLU A 1 359 ? 26.872 0.351 -46.847 1.00 95.56 359 GLU A N 1
ATOM 2764 C CA . GLU A 1 359 ? 27.304 1.139 -45.686 1.00 95.56 359 GLU A CA 1
ATOM 2765 C C . GLU A 1 359 ? 26.120 1.890 -45.073 1.00 95.56 359 GLU A C 1
ATOM 2767 O O . GLU A 1 359 ? 25.833 1.700 -43.891 1.00 95.56 359 GLU A O 1
ATOM 2772 N N . VAL A 1 360 ? 25.352 2.620 -45.890 1.00 95.31 360 VAL A N 1
ATOM 2773 C CA . VAL A 1 360 ? 24.129 3.314 -45.451 1.00 95.31 360 VAL A CA 1
ATOM 2774 C C . VAL A 1 360 ? 23.131 2.330 -44.841 1.00 95.31 360 VAL A C 1
ATOM 2776 O O . VAL A 1 360 ? 22.601 2.564 -43.757 1.00 95.31 360 VAL A O 1
ATOM 2779 N N . ARG A 1 361 ? 22.912 1.172 -45.475 1.00 96.06 361 ARG A N 1
ATOM 2780 C CA . ARG A 1 361 ? 21.996 0.155 -44.939 1.00 96.06 361 ARG A CA 1
ATOM 2781 C C . ARG A 1 361 ? 22.488 -0.441 -43.616 1.00 96.06 361 ARG A C 1
ATOM 2783 O O . ARG A 1 361 ? 21.680 -0.802 -42.765 1.00 96.06 361 ARG A O 1
ATOM 2790 N N . ASN A 1 362 ? 23.798 -0.559 -43.421 1.00 94.12 362 ASN A N 1
ATOM 2791 C CA . ASN A 1 362 ? 24.372 -1.013 -42.158 1.00 94.12 362 ASN A CA 1
ATOM 2792 C C . ASN A 1 362 ? 24.204 0.046 -41.050 1.00 94.12 362 ASN A C 1
ATOM 2794 O O . ASN A 1 362 ? 23.858 -0.288 -39.916 1.00 94.12 362 ASN A O 1
ATOM 2798 N N . GLU A 1 363 ? 24.367 1.329 -41.372 1.00 95.56 363 GLU A N 1
ATOM 2799 C CA . GLU A 1 363 ? 24.073 2.444 -40.459 1.00 95.56 363 GLU A CA 1
ATOM 2800 C C . GLU A 1 363 ? 22.585 2.493 -40.066 1.00 95.56 363 GLU A C 1
ATOM 2802 O O . GLU A 1 363 ? 22.249 2.680 -38.892 1.00 95.56 363 GLU A O 1
ATOM 2807 N N . GLU A 1 364 ? 21.679 2.229 -41.009 1.00 96.12 364 GLU A N 1
ATOM 2808 C CA . GLU A 1 364 ? 20.245 2.090 -40.730 1.00 96.12 364 GLU A CA 1
ATOM 2809 C C . GLU A 1 364 ? 19.958 0.902 -39.800 1.00 96.12 364 GLU A C 1
ATOM 2811 O O . GLU A 1 364 ? 19.265 1.060 -38.794 1.00 96.12 364 GLU A O 1
ATOM 2816 N N . LEU A 1 365 ? 20.531 -0.275 -40.076 1.00 95.94 365 LEU A N 1
ATOM 2817 C CA . LEU A 1 365 ? 20.336 -1.476 -39.252 1.00 95.94 365 LEU A CA 1
ATOM 2818 C C . LEU A 1 365 ? 20.911 -1.322 -37.839 1.00 95.94 365 LEU A C 1
ATOM 2820 O O . LEU A 1 365 ? 20.316 -1.792 -36.866 1.00 95.94 365 LEU A O 1
ATOM 2824 N N . THR A 1 366 ? 22.060 -0.664 -37.697 1.00 95.00 366 THR A N 1
ATOM 2825 C CA . THR A 1 366 ? 22.645 -0.369 -36.380 1.00 95.00 366 THR A CA 1
ATOM 2826 C C . THR A 1 366 ? 21.791 0.632 -35.605 1.00 95.00 366 THR A C 1
ATOM 2828 O O . THR A 1 366 ? 21.529 0.411 -34.420 1.00 95.00 366 THR A O 1
ATOM 2831 N N . SER A 1 367 ? 21.267 1.664 -36.269 1.00 95.38 367 SER A N 1
ATOM 2832 C CA . SER A 1 367 ? 20.323 2.619 -35.676 1.00 95.38 367 SER A CA 1
ATOM 2833 C C . SER A 1 367 ? 19.021 1.939 -35.239 1.00 95.38 367 SER A C 1
ATOM 2835 O O . SER A 1 367 ? 18.543 2.159 -34.123 1.00 95.38 367 SER A O 1
ATOM 2837 N N . GLU A 1 368 ? 18.477 1.046 -36.069 1.00 96.62 368 GLU A N 1
ATOM 2838 C CA . GLU A 1 368 ? 17.294 0.250 -35.740 1.00 96.62 368 GLU A CA 1
ATOM 2839 C C . GLU A 1 368 ? 17.554 -0.670 -34.539 1.00 96.62 368 GLU A C 1
ATOM 2841 O O . GLU A 1 368 ? 16.723 -0.767 -33.632 1.00 96.62 368 GLU A O 1
ATOM 2846 N N . ARG A 1 369 ? 18.723 -1.317 -34.481 1.00 96.69 369 ARG A N 1
ATOM 2847 C CA . ARG A 1 369 ? 19.115 -2.153 -33.342 1.00 96.69 369 ARG A CA 1
ATOM 2848 C C . ARG A 1 369 ? 19.187 -1.343 -32.048 1.00 96.69 369 ARG A C 1
ATOM 2850 O O . ARG A 1 369 ? 18.626 -1.778 -31.044 1.00 96.69 369 ARG A O 1
ATOM 2857 N N . ILE A 1 370 ? 19.807 -0.163 -32.076 1.00 96.50 370 ILE A N 1
ATOM 2858 C CA . ILE A 1 370 ? 19.873 0.742 -30.918 1.00 96.50 370 ILE A CA 1
ATOM 2859 C C . ILE A 1 370 ? 18.462 1.153 -30.477 1.00 96.50 370 ILE A C 1
ATOM 2861 O O . ILE A 1 370 ? 18.166 1.144 -29.280 1.00 96.50 370 ILE A O 1
ATOM 2865 N N . ALA A 1 371 ? 17.568 1.459 -31.424 1.00 95.44 371 ALA A N 1
ATOM 2866 C CA . ALA A 1 371 ? 16.178 1.792 -31.124 1.00 95.44 371 ALA A CA 1
ATOM 2867 C C . ALA A 1 371 ? 15.432 0.613 -30.475 1.00 95.44 371 ALA A C 1
ATOM 2869 O O . ALA A 1 371 ? 14.779 0.793 -29.445 1.00 95.44 371 ALA A O 1
ATOM 2870 N N . ARG A 1 372 ? 15.577 -0.608 -31.009 1.00 95.62 372 ARG A N 1
ATOM 2871 C CA . ARG A 1 372 ? 14.977 -1.829 -30.440 1.00 95.62 372 ARG A CA 1
ATOM 2872 C C . ARG A 1 372 ? 15.507 -2.133 -29.039 1.00 95.62 372 ARG A C 1
ATOM 2874 O O . ARG A 1 372 ? 14.719 -2.442 -28.149 1.00 95.62 372 ARG A O 1
ATOM 2881 N N . GLU A 1 373 ? 16.812 -1.996 -28.811 1.00 96.62 373 GLU A N 1
ATOM 2882 C CA . GLU A 1 373 ? 17.420 -2.140 -27.481 1.00 96.62 373 GLU A CA 1
ATOM 2883 C C . GLU A 1 373 ? 16.920 -1.054 -26.510 1.00 96.62 373 GLU A C 1
ATOM 2885 O O . GLU A 1 373 ? 16.673 -1.329 -25.334 1.00 96.62 373 GLU A O 1
ATOM 2890 N N . GLY A 1 374 ? 16.706 0.173 -26.998 1.00 96.50 374 GLY A N 1
ATOM 2891 C CA . GLY A 1 374 ? 16.059 1.253 -26.253 1.00 96.50 374 GLY A CA 1
ATOM 2892 C C . GLY A 1 374 ? 14.638 0.897 -25.810 1.00 96.50 374 GLY A C 1
ATOM 2893 O O . GLY A 1 374 ? 14.325 1.002 -24.623 1.00 96.50 374 GLY A O 1
ATOM 2894 N N . VAL A 1 375 ? 13.806 0.407 -26.733 1.00 96.81 375 VAL A N 1
ATOM 2895 C CA . VAL A 1 375 ? 12.435 -0.045 -26.440 1.00 96.81 375 VAL A CA 1
ATOM 2896 C C . VAL A 1 375 ? 12.436 -1.227 -25.471 1.00 96.81 375 VAL A C 1
ATOM 2898 O O . VAL A 1 375 ? 11.671 -1.223 -24.511 1.00 96.81 375 VAL A O 1
ATOM 2901 N N . ALA A 1 376 ? 13.324 -2.207 -25.655 1.00 96.56 376 ALA A N 1
ATOM 2902 C CA . ALA A 1 376 ? 13.437 -3.353 -24.756 1.00 96.56 376 ALA A CA 1
ATOM 2903 C C . ALA A 1 376 ? 13.791 -2.928 -23.320 1.00 96.56 376 ALA A C 1
ATOM 2905 O O . ALA A 1 376 ? 13.183 -3.413 -22.365 1.00 96.56 376 ALA A O 1
ATOM 2906 N N . ARG A 1 377 ? 14.721 -1.976 -23.152 1.00 96.50 377 ARG A N 1
ATOM 2907 C CA . ARG A 1 377 ? 15.036 -1.396 -21.836 1.00 96.50 377 ARG A CA 1
ATOM 2908 C C . ARG A 1 377 ? 13.845 -0.652 -21.236 1.00 96.50 377 ARG A C 1
ATOM 2910 O O . ARG A 1 377 ? 13.567 -0.836 -20.057 1.00 96.50 377 ARG A O 1
ATOM 2917 N N . ALA A 1 378 ? 13.126 0.142 -22.030 1.00 96.12 378 ALA A N 1
ATOM 2918 C CA . ALA A 1 378 ? 11.940 0.859 -21.563 1.00 96.12 378 ALA A CA 1
ATOM 2919 C C . ALA A 1 378 ? 10.826 -0.099 -21.107 1.00 96.12 378 ALA A C 1
ATOM 2921 O O . ALA A 1 378 ? 10.228 0.111 -20.054 1.00 96.12 378 ALA A O 1
ATOM 2922 N N . LEU A 1 379 ? 10.587 -1.182 -21.854 1.00 96.31 379 LEU A N 1
ATOM 2923 C CA . LEU A 1 379 ? 9.631 -2.224 -21.472 1.00 96.31 379 LEU A CA 1
ATOM 2924 C C . LEU A 1 379 ? 10.061 -2.963 -20.206 1.00 96.31 379 LEU A C 1
ATOM 2926 O O . LEU A 1 379 ? 9.215 -3.244 -19.363 1.00 96.31 379 LEU A O 1
ATOM 2930 N N . LYS A 1 380 ? 11.360 -3.236 -20.041 1.00 97.44 380 LYS A N 1
ATOM 2931 C CA . LYS A 1 380 ? 11.887 -3.832 -18.810 1.00 97.44 380 LYS A CA 1
ATOM 2932 C C . LYS A 1 380 ? 11.636 -2.929 -17.599 1.00 97.44 380 LYS A C 1
ATOM 2934 O O . LYS A 1 380 ? 11.066 -3.395 -16.624 1.00 97.44 380 LYS A O 1
ATOM 2939 N N . ILE A 1 381 ? 11.964 -1.637 -17.705 1.00 96.19 381 ILE A N 1
ATOM 2940 C CA . ILE A 1 381 ? 11.700 -0.647 -16.646 1.00 96.19 381 ILE A CA 1
ATOM 2941 C C . ILE A 1 381 ? 10.205 -0.602 -16.312 1.00 96.19 381 ILE A C 1
ATOM 2943 O O . ILE A 1 381 ? 9.840 -0.645 -15.144 1.00 96.19 381 ILE A O 1
ATOM 2947 N N . LYS A 1 382 ? 9.326 -0.585 -17.323 1.00 97.00 382 LYS A N 1
ATOM 2948 C CA . LYS A 1 382 ? 7.871 -0.625 -17.106 1.00 97.00 382 LYS A CA 1
ATOM 2949 C C . LYS A 1 382 ? 7.405 -1.920 -16.439 1.00 97.00 382 LYS A C 1
ATOM 2951 O O . LYS A 1 382 ? 6.486 -1.882 -15.629 1.00 97.00 382 LYS A O 1
ATOM 2956 N N . GLY A 1 383 ? 8.028 -3.051 -16.762 1.00 97.44 383 GLY A N 1
ATOM 2957 C CA . GLY A 1 383 ? 7.785 -4.324 -16.086 1.00 97.44 383 GLY A CA 1
ATOM 2958 C C . GLY A 1 383 ? 8.152 -4.269 -14.603 1.00 97.44 383 GLY A C 1
ATOM 2959 O O . GLY A 1 383 ? 7.341 -4.667 -13.770 1.00 97.44 383 GLY A O 1
ATOM 2960 N N . ASP A 1 384 ? 9.326 -3.721 -14.284 1.00 95.25 384 ASP A N 1
ATOM 2961 C CA . ASP A 1 384 ? 9.806 -3.560 -12.908 1.00 95.25 384 ASP A CA 1
ATOM 2962 C C . ASP A 1 384 ? 8.924 -2.570 -12.113 1.00 95.25 384 ASP A C 1
ATOM 2964 O O . ASP A 1 384 ? 8.571 -2.839 -10.966 1.00 95.25 384 ASP A O 1
ATOM 2968 N N . GLU A 1 385 ? 8.489 -1.462 -12.730 1.00 97.44 385 GLU A N 1
ATOM 2969 C CA . GLU A 1 385 ? 7.545 -0.497 -12.135 1.00 97.44 385 GLU A CA 1
ATOM 2970 C C . GLU A 1 385 ? 6.187 -1.141 -11.812 1.00 97.44 385 GLU A C 1
ATOM 2972 O O . GLU A 1 385 ? 5.683 -0.993 -10.700 1.00 97.44 385 GLU A O 1
ATOM 2977 N N . LEU A 1 386 ? 5.610 -1.900 -12.753 1.00 96.06 386 LEU A N 1
ATOM 2978 C CA . LEU A 1 386 ? 4.342 -2.606 -12.537 1.00 96.06 386 LEU A CA 1
ATOM 2979 C C . LEU A 1 386 ? 4.464 -3.716 -11.484 1.00 96.06 386 LEU A C 1
ATOM 2981 O O . LEU A 1 386 ? 3.493 -4.009 -10.786 1.00 96.06 386 LEU A O 1
ATOM 2985 N N . ALA A 1 387 ? 5.628 -4.360 -11.369 1.00 96.31 387 ALA A N 1
ATOM 2986 C CA . ALA A 1 387 ? 5.892 -5.323 -10.304 1.00 96.31 387 ALA A CA 1
ATOM 2987 C C . ALA A 1 387 ? 5.910 -4.631 -8.931 1.00 96.31 387 ALA A C 1
ATOM 2989 O O . ALA A 1 387 ? 5.189 -5.060 -8.031 1.00 96.31 387 ALA A O 1
ATOM 2990 N N . ALA A 1 388 ? 6.628 -3.511 -8.805 1.00 95.25 388 ALA A N 1
ATOM 2991 C CA . ALA A 1 388 ? 6.663 -2.721 -7.575 1.00 95.25 388 ALA A CA 1
ATOM 2992 C C . ALA A 1 388 ? 5.276 -2.177 -7.180 1.00 95.25 388 ALA A C 1
ATOM 2994 O O . ALA A 1 388 ? 4.918 -2.191 -6.004 1.00 95.25 388 ALA A O 1
ATOM 2995 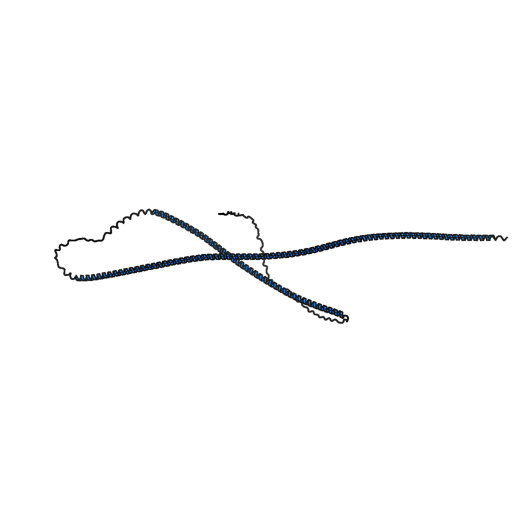N N . GLU A 1 389 ? 4.465 -1.745 -8.151 1.00 96.56 389 GLU A N 1
ATOM 2996 C CA . GLU A 1 389 ? 3.089 -1.294 -7.911 1.00 96.56 389 GLU A CA 1
ATOM 2997 C C . GLU A 1 389 ? 2.192 -2.431 -7.390 1.00 96.56 389 GLU A C 1
ATOM 2999 O O . GLU A 1 389 ? 1.416 -2.237 -6.453 1.00 96.56 389 GLU A O 1
ATOM 3004 N N . ARG A 1 390 ? 2.328 -3.648 -7.934 1.00 96.56 390 ARG A N 1
ATOM 3005 C CA . ARG A 1 390 ? 1.602 -4.830 -7.435 1.00 96.56 390 ARG A CA 1
ATOM 3006 C C . ARG A 1 390 ? 2.002 -5.193 -6.010 1.00 96.56 390 ARG A C 1
ATOM 3008 O O . ARG A 1 390 ? 1.124 -5.518 -5.212 1.00 96.56 390 ARG A O 1
ATOM 3015 N N . ASP A 1 391 ? 3.289 -5.118 -5.689 1.00 96.12 391 ASP A N 1
ATOM 3016 C CA . ASP A 1 391 ? 3.780 -5.385 -4.337 1.00 96.12 391 ASP A CA 1
ATOM 3017 C C . ASP A 1 391 ? 3.265 -4.335 -3.341 1.00 96.12 391 ASP A C 1
ATOM 3019 O O . ASP A 1 391 ? 2.792 -4.697 -2.263 1.00 96.12 391 ASP A O 1
ATOM 3023 N N . ALA A 1 392 ? 3.241 -3.055 -3.727 1.00 95.25 392 ALA A N 1
ATOM 3024 C CA . ALA A 1 392 ? 2.647 -1.986 -2.922 1.00 95.25 392 ALA A CA 1
ATOM 3025 C C . ALA A 1 392 ? 1.136 -2.194 -2.701 1.00 95.25 392 ALA A C 1
ATOM 3027 O O . ALA A 1 392 ? 0.636 -2.031 -1.587 1.00 95.25 392 ALA A O 1
ATOM 3028 N N . HIS A 1 393 ? 0.395 -2.615 -3.733 1.00 95.88 393 HIS A N 1
ATOM 3029 C CA . HIS A 1 393 ? -1.021 -2.960 -3.591 1.00 95.88 393 HIS A CA 1
ATOM 3030 C C . HIS A 1 393 ? -1.252 -4.172 -2.685 1.00 95.88 393 HIS A C 1
ATOM 3032 O O . HIS A 1 393 ? -2.214 -4.171 -1.917 1.00 95.88 393 HIS A O 1
ATOM 3038 N N . ARG A 1 394 ? -0.382 -5.189 -2.740 1.00 96.19 394 ARG A N 1
ATOM 3039 C CA . ARG A 1 394 ? -0.444 -6.343 -1.834 1.00 96.19 394 ARG A CA 1
ATOM 3040 C C . ARG A 1 394 ? -0.210 -5.915 -0.384 1.00 96.19 394 ARG A C 1
ATOM 3042 O O . ARG A 1 394 ? -1.027 -6.251 0.464 1.00 96.19 394 ARG A O 1
ATOM 3049 N N . GLN A 1 395 ? 0.816 -5.103 -0.123 1.00 95.50 395 GLN A N 1
ATOM 3050 C CA . GLN A 1 395 ? 1.076 -4.547 1.212 1.00 95.50 395 GLN A CA 1
ATOM 3051 C C . GLN A 1 395 ? -0.121 -3.742 1.735 1.00 95.50 395 GLN A C 1
ATOM 3053 O O . GLN A 1 395 ? -0.571 -3.959 2.856 1.00 95.50 395 GLN A O 1
ATOM 3058 N N . SER A 1 396 ? -0.700 -2.876 0.900 1.00 96.81 396 SER A N 1
ATOM 3059 C CA . SER A 1 396 ? -1.891 -2.105 1.272 1.00 96.81 396 SER A CA 1
ATOM 3060 C C . SER A 1 396 ? -3.108 -2.999 1.561 1.00 96.81 396 SER A C 1
ATOM 3062 O O . SER A 1 396 ? -3.879 -2.717 2.480 1.00 96.81 396 SER A O 1
ATOM 3064 N N . ALA A 1 397 ? -3.289 -4.094 0.816 1.00 96.69 397 ALA A N 1
ATOM 3065 C CA . ALA A 1 397 ? -4.358 -5.057 1.071 1.00 96.69 397 ALA A CA 1
ATOM 3066 C C . ALA A 1 397 ? -4.174 -5.787 2.413 1.00 96.69 397 ALA A C 1
ATOM 3068 O O . ALA A 1 397 ? -5.154 -5.959 3.144 1.00 96.69 397 ALA A O 1
ATOM 3069 N N . ASP A 1 398 ? -2.940 -6.156 2.759 1.00 95.38 398 ASP A N 1
ATOM 3070 C CA . ASP A 1 398 ? -2.608 -6.791 4.038 1.00 95.38 398 ASP A CA 1
ATOM 3071 C C . ASP A 1 398 ? -2.840 -5.825 5.214 1.00 95.38 398 ASP A C 1
ATOM 3073 O O . ASP A 1 398 ? -3.488 -6.186 6.200 1.00 95.38 398 ASP A O 1
ATOM 3077 N N . GLU A 1 399 ? -2.412 -4.563 5.089 1.00 97.19 399 GLU A N 1
ATOM 3078 C CA . GLU A 1 399 ? -2.675 -3.505 6.077 1.00 97.19 399 GLU A CA 1
ATOM 3079 C C . GLU A 1 399 ? -4.179 -3.273 6.291 1.00 97.19 399 GLU A C 1
ATOM 3081 O O . GLU A 1 399 ? -4.645 -3.186 7.431 1.00 97.19 399 GLU A O 1
ATOM 3086 N N . LEU A 1 400 ? -4.968 -3.233 5.210 1.00 96.69 400 LEU A N 1
ATOM 3087 C CA . LEU A 1 400 ? -6.430 -3.149 5.290 1.00 96.69 400 LEU A CA 1
ATOM 3088 C C . LEU A 1 400 ? -7.045 -4.389 5.955 1.00 96.69 400 LEU A C 1
ATOM 3090 O O . LEU A 1 400 ? -8.031 -4.262 6.685 1.00 96.69 400 LEU A O 1
ATOM 3094 N N . GLY A 1 401 ? -6.477 -5.576 5.732 1.00 97.38 401 GLY A N 1
ATOM 3095 C CA . GLY A 1 401 ? -6.862 -6.809 6.419 1.00 97.38 401 GLY A CA 1
ATOM 3096 C C . GLY A 1 401 ? -6.654 -6.713 7.931 1.00 97.38 401 GLY A C 1
ATOM 3097 O O . GLY A 1 401 ? -7.580 -6.976 8.702 1.00 97.38 401 GLY A O 1
ATOM 3098 N N . MET A 1 402 ? -5.479 -6.246 8.358 1.00 96.19 402 MET A N 1
ATOM 3099 C CA . MET A 1 402 ? -5.157 -6.033 9.773 1.00 96.19 402 MET A CA 1
ATOM 3100 C C . MET A 1 402 ? -6.052 -4.967 10.415 1.00 96.19 402 MET A C 1
ATOM 3102 O O . MET A 1 402 ? -6.545 -5.166 11.527 1.00 96.19 402 MET A O 1
ATOM 3106 N N . ALA A 1 403 ? -6.328 -3.867 9.707 1.00 96.19 403 ALA A N 1
ATOM 3107 C CA . ALA A 1 403 ? -7.234 -2.825 10.181 1.00 96.19 403 ALA A CA 1
ATOM 3108 C C . ALA A 1 403 ? -8.664 -3.356 10.386 1.00 96.19 403 ALA A C 1
ATOM 3110 O O . ALA A 1 403 ? -9.275 -3.081 11.417 1.00 96.19 403 ALA A O 1
ATOM 3111 N N . ARG A 1 404 ? -9.180 -4.172 9.455 1.00 97.12 404 ARG A N 1
ATOM 3112 C CA . ARG A 1 404 ? -10.499 -4.819 9.589 1.00 97.12 404 ARG A CA 1
ATOM 3113 C C . ARG A 1 404 ? -10.558 -5.761 10.789 1.00 97.12 404 ARG A C 1
ATOM 3115 O O . ARG A 1 404 ? -11.527 -5.727 11.549 1.00 97.12 404 ARG A O 1
ATOM 3122 N N . HIS A 1 405 ? -9.513 -6.559 10.997 1.00 96.38 405 HIS A N 1
ATOM 3123 C CA . HIS A 1 405 ? -9.425 -7.434 12.163 1.00 96.38 405 HIS A CA 1
ATOM 3124 C C . HIS A 1 405 ? -9.426 -6.630 13.472 1.00 96.38 405 HIS A C 1
ATOM 3126 O O . HIS A 1 405 ? -10.177 -6.947 14.392 1.00 96.38 405 HIS A O 1
ATOM 3132 N N . ALA A 1 406 ? -8.657 -5.539 13.541 1.00 96.38 406 ALA A N 1
ATOM 3133 C CA . ALA A 1 406 ? -8.652 -4.646 14.698 1.00 96.38 406 ALA A CA 1
ATOM 3134 C C . ALA A 1 406 ? -10.034 -4.013 14.952 1.00 96.38 406 ALA A C 1
ATOM 3136 O O . ALA A 1 406 ? -10.484 -3.961 16.097 1.00 96.38 406 ALA A O 1
ATOM 3137 N N . THR A 1 407 ? -10.753 -3.589 13.903 1.00 96.44 407 THR A N 1
ATOM 3138 C CA . THR A 1 407 ? -12.125 -3.075 14.058 1.00 96.44 407 THR A CA 1
ATOM 3139 C C . THR A 1 407 ? -13.089 -4.140 14.575 1.00 96.44 407 THR A C 1
ATOM 3141 O O . THR A 1 407 ? -13.871 -3.855 15.477 1.00 96.44 407 THR A O 1
ATOM 3144 N N . GLN A 1 408 ? -12.981 -5.382 14.095 1.00 97.38 408 GLN A N 1
ATOM 3145 C CA . GLN A 1 408 ? -13.809 -6.490 14.569 1.00 97.38 408 GLN A CA 1
ATOM 3146 C C . GLN A 1 408 ? -13.519 -6.816 16.043 1.00 97.38 408 GLN A C 1
ATOM 3148 O O . GLN A 1 408 ? -14.441 -7.021 16.831 1.00 97.38 408 GLN A O 1
ATOM 3153 N N . GLN A 1 409 ? -12.248 -6.787 16.457 1.00 97.19 409 GLN A N 1
ATOM 3154 C CA . GLN A 1 409 ? -11.872 -6.938 17.865 1.00 97.19 409 GLN A CA 1
ATOM 3155 C C . GLN A 1 409 ? -12.478 -5.832 18.739 1.00 97.19 409 GLN A C 1
ATOM 3157 O O . GLN A 1 409 ? -13.050 -6.128 19.788 1.00 97.19 409 GLN A O 1
ATOM 3162 N N . LEU A 1 410 ? -12.429 -4.572 18.300 1.00 97.19 410 LEU A N 1
ATOM 3163 C CA . LEU A 1 410 ? -13.048 -3.464 19.031 1.00 97.19 410 LEU A CA 1
ATOM 3164 C C . LEU A 1 410 ? -14.573 -3.600 19.121 1.00 97.19 410 LEU A C 1
ATOM 3166 O O . LEU A 1 410 ? -15.141 -3.340 20.180 1.00 97.19 410 LEU A O 1
ATOM 3170 N N . GLU A 1 411 ? -15.240 -4.048 18.057 1.00 97.81 411 GLU A N 1
ATOM 3171 C CA . GLU A 1 411 ? -16.684 -4.309 18.074 1.00 97.81 411 GLU A CA 1
ATOM 3172 C C . GLU A 1 411 ? -17.055 -5.421 19.059 1.00 97.81 411 GLU A C 1
ATOM 3174 O O . GLU A 1 411 ? -17.984 -5.247 19.850 1.00 97.81 411 GLU A O 1
ATOM 3179 N N . THR A 1 412 ? -16.309 -6.530 19.073 1.00 97.19 412 THR A N 1
ATOM 3180 C CA . THR A 1 412 ? -16.540 -7.621 20.037 1.00 97.19 412 THR A CA 1
ATOM 3181 C C . THR A 1 412 ? -16.304 -7.172 21.482 1.00 97.19 412 THR A C 1
ATOM 3183 O O . THR A 1 412 ? -17.121 -7.463 22.358 1.00 97.19 412 THR A O 1
ATOM 3186 N N . ALA A 1 413 ? -15.253 -6.387 21.740 1.00 96.62 413 ALA A N 1
ATOM 3187 C CA . ALA A 1 413 ? -14.985 -5.815 23.059 1.00 96.62 413 ALA A CA 1
ATOM 3188 C C . ALA A 1 413 ? -16.101 -4.854 23.502 1.00 96.62 413 ALA A C 1
ATOM 3190 O O . ALA A 1 413 ? -16.555 -4.902 24.644 1.00 96.62 413 ALA A O 1
ATOM 3191 N N . LEU A 1 414 ? -16.599 -4.023 22.586 1.00 97.62 414 LEU A N 1
ATOM 3192 C CA . LEU A 1 414 ? -17.694 -3.092 22.842 1.00 97.62 414 LEU A CA 1
ATOM 3193 C C . LEU A 1 414 ? -19.028 -3.813 23.097 1.00 97.62 414 LEU A C 1
ATOM 3195 O O . LEU A 1 414 ? -19.804 -3.377 23.947 1.00 97.62 414 LEU A O 1
ATOM 3199 N N . GLN A 1 415 ? -19.304 -4.917 22.401 1.00 97.56 415 GLN A N 1
ATOM 3200 C CA . GLN A 1 415 ? -20.466 -5.766 22.681 1.00 97.56 415 GLN A CA 1
ATOM 3201 C C . GLN A 1 415 ? -20.361 -6.435 24.058 1.00 97.56 415 GLN A C 1
ATOM 3203 O O . GLN A 1 415 ? -21.336 -6.412 24.809 1.00 97.56 415 GLN A O 1
ATOM 3208 N N . SER A 1 416 ? -19.183 -6.953 24.418 1.00 95.88 416 SER A N 1
ATOM 3209 C CA . SER A 1 416 ? -18.916 -7.517 25.749 1.00 95.88 416 SER A CA 1
ATOM 3210 C C . SER A 1 416 ? -19.130 -6.481 26.860 1.00 95.88 416 SER A C 1
ATOM 3212 O O . SER A 1 416 ? -19.860 -6.729 27.818 1.00 95.88 416 SER A O 1
ATOM 3214 N N . GLU A 1 417 ? -18.588 -5.273 26.694 1.00 97.69 417 GLU A N 1
ATOM 3215 C CA . GLU A 1 417 ? -18.756 -4.177 27.653 1.00 97.69 417 GLU A CA 1
ATOM 3216 C C . GLU A 1 417 ? -20.226 -3.741 27.774 1.00 97.69 417 GLU A C 1
ATOM 3218 O O . GLU A 1 417 ? -20.718 -3.484 28.872 1.00 97.69 417 GLU A O 1
ATOM 3223 N N . ARG A 1 418 ? -20.972 -3.701 26.661 1.00 97.44 418 ARG A N 1
ATOM 3224 C CA . ARG A 1 418 ? -22.420 -3.431 26.682 1.00 97.44 418 ARG A CA 1
ATOM 3225 C C . ARG A 1 418 ? -23.196 -4.507 27.438 1.00 97.44 418 ARG A C 1
ATOM 3227 O O . ARG A 1 418 ? -24.069 -4.157 28.228 1.00 97.44 418 ARG A O 1
ATOM 3234 N N . ALA A 1 419 ? -22.877 -5.782 27.222 1.00 96.31 419 ALA A N 1
ATOM 3235 C CA . ALA A 1 419 ? -23.499 -6.889 27.945 1.00 96.31 419 ALA A CA 1
ATOM 3236 C C . ALA A 1 419 ? -23.178 -6.824 29.447 1.00 96.31 419 ALA A C 1
ATOM 3238 O O . ALA A 1 419 ? -24.079 -6.928 30.275 1.00 96.31 419 ALA A O 1
ATOM 3239 N N . SER A 1 420 ? -21.918 -6.547 29.798 1.00 96.75 420 SER A N 1
ATOM 3240 C CA . SER A 1 420 ? -21.483 -6.327 31.181 1.00 96.75 420 SER A CA 1
ATOM 3241 C C . SER A 1 420 ? -22.276 -5.200 31.851 1.00 96.75 420 SER A C 1
ATOM 3243 O O . SER A 1 420 ? -22.846 -5.396 32.923 1.00 96.75 420 SER A O 1
ATOM 3245 N N . ARG A 1 421 ? -22.418 -4.045 31.186 1.00 96.44 421 ARG A N 1
ATOM 3246 C CA . ARG A 1 421 ? -23.208 -2.913 31.701 1.00 96.44 421 ARG A CA 1
ATOM 3247 C C . ARG A 1 421 ? -24.694 -3.218 31.847 1.00 96.44 421 ARG A C 1
ATOM 3249 O O . ARG A 1 421 ? -25.327 -2.713 32.766 1.00 96.44 421 ARG A O 1
ATOM 3256 N N . MET A 1 422 ? -25.260 -4.015 30.946 1.00 97.31 422 MET A N 1
ATOM 3257 C CA . MET A 1 422 ? -26.654 -4.441 31.054 1.00 97.31 422 MET A CA 1
ATOM 3258 C C . MET A 1 422 ? -26.854 -5.344 32.276 1.00 97.31 422 MET A C 1
ATOM 3260 O O . MET A 1 422 ? -27.779 -5.121 33.052 1.00 97.31 422 MET A O 1
ATOM 3264 N N . ASN A 1 423 ? -25.937 -6.289 32.497 1.00 96.88 423 ASN A N 1
ATOM 3265 C CA . ASN A 1 423 ? -25.964 -7.168 33.664 1.00 96.88 423 ASN A CA 1
ATOM 3266 C C . ASN A 1 423 ? -25.810 -6.381 34.973 1.00 96.88 423 ASN A C 1
ATOM 3268 O O . ASN A 1 423 ? -26.550 -6.626 35.924 1.00 96.88 423 ASN A O 1
ATOM 3272 N N . THR A 1 424 ? -24.890 -5.408 35.034 1.00 96.06 424 THR A N 1
ATOM 3273 C CA . THR A 1 424 ? -24.729 -4.571 36.234 1.00 96.06 424 THR A CA 1
ATOM 3274 C C . THR A 1 424 ? -25.934 -3.665 36.468 1.00 96.06 424 THR A C 1
ATOM 3276 O O . THR A 1 424 ? -26.352 -3.509 37.612 1.00 96.06 424 THR A O 1
ATOM 3279 N N . ALA A 1 425 ? -26.546 -3.118 35.414 1.00 97.12 425 ALA A N 1
ATOM 3280 C CA . ALA A 1 425 ? -27.781 -2.346 35.534 1.00 97.12 425 ALA A CA 1
ATOM 3281 C C . ALA A 1 425 ? -28.936 -3.194 36.094 1.00 97.12 425 ALA A C 1
ATOM 3283 O O . ALA A 1 425 ? -29.628 -2.746 37.007 1.00 97.12 425 ALA A O 1
ATOM 3284 N N . GLN A 1 426 ? -29.104 -4.428 35.610 1.00 96.62 426 GLN A N 1
ATOM 3285 C CA . GLN A 1 426 ? -30.120 -5.354 36.116 1.00 96.62 426 GLN A CA 1
ATOM 3286 C C . GLN A 1 426 ? -29.859 -5.754 37.578 1.00 96.62 426 GLN A C 1
ATOM 3288 O O . GLN A 1 426 ? -30.793 -5.811 38.378 1.00 96.62 426 GLN A O 1
ATOM 3293 N N . ALA A 1 427 ? -28.595 -5.982 37.952 1.00 96.06 427 ALA A N 1
ATOM 3294 C CA . ALA A 1 427 ? -28.218 -6.257 39.336 1.00 96.06 427 ALA A CA 1
ATOM 3295 C C . ALA A 1 427 ? -28.571 -5.078 40.259 1.00 96.06 427 ALA A C 1
ATOM 3297 O O . ALA A 1 427 ? -29.259 -5.271 41.261 1.00 96.06 427 ALA A O 1
ATOM 3298 N N . LEU A 1 428 ? -28.201 -3.851 39.881 1.00 96.88 428 LEU A N 1
ATOM 3299 C CA . LEU A 1 428 ? -28.531 -2.642 40.644 1.00 96.88 428 LEU A CA 1
ATOM 3300 C C . LEU A 1 428 ? -30.043 -2.401 40.748 1.00 96.88 428 LEU A C 1
ATOM 3302 O O . LEU A 1 428 ? -30.526 -1.942 41.781 1.00 96.88 428 LEU A O 1
ATOM 3306 N N . GLU A 1 429 ? -30.806 -2.712 39.700 1.00 97.69 429 GLU A N 1
ATOM 3307 C CA . GLU A 1 429 ? -32.267 -2.651 39.741 1.00 97.69 429 GLU A CA 1
ATOM 3308 C C . GLU A 1 429 ? -32.846 -3.650 40.752 1.00 97.69 429 GLU A C 1
ATOM 3310 O O . GLU A 1 429 ? -33.676 -3.266 41.580 1.00 97.69 429 GLU A O 1
ATOM 3315 N N . SER A 1 430 ? -32.348 -4.889 40.764 1.00 96.25 430 SER A N 1
ATOM 3316 C CA . SER A 1 430 ? -32.773 -5.895 41.743 1.00 96.25 430 SER A CA 1
ATOM 3317 C C . SER A 1 430 ? -32.415 -5.509 43.185 1.00 96.25 430 SER A C 1
ATOM 3319 O O . SER A 1 430 ? -33.244 -5.661 44.083 1.00 96.25 430 SER A O 1
ATOM 3321 N N . GLU A 1 431 ? -31.231 -4.929 43.417 1.00 97.69 431 GLU A N 1
ATOM 3322 C CA . GLU A 1 431 ? -30.822 -4.420 44.732 1.00 97.69 431 GLU A CA 1
ATOM 3323 C C . GLU A 1 431 ? -31.689 -3.241 45.175 1.00 97.69 431 GLU A C 1
ATOM 3325 O O . GLU A 1 431 ? -32.133 -3.191 46.322 1.00 97.69 431 GLU A O 1
ATOM 3330 N N . ARG A 1 432 ? -31.981 -2.304 44.265 1.00 97.94 432 ARG A N 1
ATOM 3331 C CA . ARG A 1 432 ? -32.884 -1.178 44.530 1.00 97.94 432 ARG A CA 1
ATOM 3332 C C . ARG A 1 432 ? -34.256 -1.678 44.972 1.00 97.94 432 ARG A C 1
ATOM 3334 O O . ARG A 1 432 ? -34.821 -1.135 45.920 1.00 97.94 432 ARG A O 1
ATOM 3341 N N . ASP A 1 433 ? -34.801 -2.679 44.294 1.00 97.62 433 ASP A N 1
ATOM 3342 C CA . ASP A 1 433 ? -36.130 -3.198 44.603 1.00 97.62 433 ASP A CA 1
ATOM 3343 C C . ASP A 1 433 ? -36.134 -4.008 45.912 1.00 97.62 433 ASP A C 1
ATOM 3345 O O . ASP A 1 433 ? -37.045 -3.840 46.726 1.00 97.62 433 ASP A O 1
ATOM 3349 N N . ALA A 1 434 ? -35.067 -4.761 46.199 1.00 97.00 434 ALA A N 1
ATOM 3350 C CA . ALA A 1 434 ? -34.867 -5.405 47.499 1.00 97.00 434 ALA A CA 1
ATOM 3351 C C . ALA A 1 434 ? -34.757 -4.384 48.649 1.00 97.00 434 ALA A C 1
ATOM 3353 O O . ALA A 1 434 ? -35.367 -4.562 49.706 1.00 97.00 434 ALA A O 1
ATOM 3354 N N . LEU A 1 435 ? -34.028 -3.281 48.448 1.00 97.06 435 LEU A N 1
ATOM 3355 C CA . LEU A 1 435 ? -33.909 -2.205 49.436 1.00 97.06 435 LEU A CA 1
ATOM 3356 C C . LEU A 1 435 ? -35.239 -1.479 49.662 1.00 97.06 435 LEU A C 1
ATOM 3358 O O . LEU A 1 435 ? -35.561 -1.161 50.806 1.00 97.06 435 LEU A O 1
ATOM 3362 N N . LYS A 1 436 ? -36.034 -1.251 48.610 1.00 97.81 436 LYS A N 1
ATOM 3363 C CA . LYS A 1 436 ? -37.393 -0.699 48.742 1.00 97.81 436 LYS A CA 1
ATOM 3364 C C . LYS A 1 436 ? -38.297 -1.616 49.565 1.00 97.81 436 LYS A C 1
ATOM 3366 O O . LYS A 1 436 ? -38.990 -1.126 50.452 1.00 97.81 436 LYS A O 1
ATOM 3371 N N . ALA A 1 437 ? -38.265 -2.925 49.308 1.00 97.19 437 ALA A N 1
ATOM 3372 C CA . ALA A 1 437 ? -39.038 -3.897 50.081 1.00 97.19 437 ALA A CA 1
ATOM 3373 C C . ALA A 1 437 ? -38.630 -3.887 51.564 1.00 97.19 437 ALA A C 1
ATOM 3375 O O . ALA A 1 437 ? -39.486 -3.806 52.442 1.00 97.19 437 ALA A O 1
ATOM 3376 N N . ARG A 1 438 ? -37.322 -3.865 51.845 1.00 97.31 438 ARG A N 1
ATOM 3377 C CA . ARG A 1 438 ? -36.805 -3.802 53.218 1.00 97.31 438 ARG A CA 1
ATOM 3378 C C . ARG A 1 438 ? -37.142 -2.490 53.926 1.00 97.31 438 ARG A C 1
ATOM 3380 O O . ARG A 1 438 ? -37.391 -2.490 55.126 1.00 97.31 438 ARG A O 1
ATOM 3387 N N . ALA A 1 439 ? -37.161 -1.369 53.205 1.00 96.75 439 ALA A N 1
ATOM 3388 C CA . ALA A 1 439 ? -37.597 -0.092 53.763 1.00 96.75 439 ALA A CA 1
ATOM 3389 C C . ALA A 1 439 ? -39.075 -0.139 54.187 1.00 96.75 439 ALA A C 1
ATOM 3391 O O . ALA A 1 439 ? -39.389 0.295 55.293 1.00 96.75 439 ALA A O 1
ATOM 3392 N N . ALA A 1 440 ? -39.948 -0.721 53.355 1.00 97.50 440 ALA A N 1
ATOM 3393 C CA . ALA A 1 440 ? -41.363 -0.907 53.679 1.00 97.50 440 ALA A CA 1
ATOM 3394 C C . ALA A 1 440 ? -41.574 -1.853 54.877 1.00 97.50 440 ALA A C 1
ATOM 3396 O O . ALA A 1 440 ? -42.421 -1.593 55.727 1.00 97.50 440 ALA A O 1
ATOM 3397 N N . GLU A 1 441 ? -40.777 -2.920 54.988 1.00 97.62 441 GLU A N 1
ATOM 3398 C CA . GLU A 1 441 ? -40.802 -3.826 56.145 1.00 97.62 441 GLU A CA 1
ATOM 3399 C C . GLU A 1 441 ? -40.421 -3.103 57.447 1.00 97.62 441 GLU A C 1
ATOM 3401 O O . GLU A 1 441 ? -41.124 -3.217 58.448 1.00 97.62 441 GLU A O 1
ATOM 3406 N N . VAL A 1 442 ? -39.354 -2.294 57.426 1.00 97.50 442 VAL A N 1
ATOM 3407 C CA . VAL A 1 442 ? -38.929 -1.497 58.591 1.00 97.50 442 VAL A CA 1
ATOM 3408 C C . VAL A 1 442 ? -39.971 -0.437 58.964 1.00 97.50 442 VAL A C 1
ATOM 3410 O O . VAL A 1 442 ? -40.145 -0.135 60.145 1.00 97.50 442 VAL A O 1
ATOM 3413 N N . GLU A 1 443 ? -40.658 0.153 57.987 1.00 97.50 443 GLU A N 1
ATOM 3414 C CA . GLU A 1 443 ? -41.767 1.080 58.237 1.00 97.50 443 GLU A CA 1
ATOM 3415 C C . GLU A 1 443 ? -42.938 0.366 58.930 1.00 97.50 443 GLU A C 1
ATOM 3417 O O . GLU A 1 443 ? -43.384 0.817 59.984 1.00 97.50 443 GLU A O 1
ATOM 3422 N N . ALA A 1 444 ? -43.333 -0.812 58.438 1.00 97.06 444 ALA A N 1
ATOM 3423 C CA . ALA A 1 444 ? -44.360 -1.636 59.073 1.00 97.06 444 ALA A CA 1
ATOM 3424 C C . ALA A 1 444 ? -43.972 -2.079 60.498 1.00 97.06 444 ALA A C 1
ATOM 3426 O O . ALA A 1 444 ? -44.803 -2.043 61.406 1.00 97.06 444 ALA A O 1
ATOM 3427 N N . GLU A 1 445 ? -42.707 -2.451 60.731 1.00 97.56 445 GLU A N 1
ATOM 3428 C CA . GLU A 1 445 ? -42.202 -2.797 62.066 1.00 97.56 445 GLU A CA 1
ATOM 3429 C C . GLU A 1 445 ? -42.252 -1.591 63.018 1.00 97.56 445 GLU A C 1
ATOM 3431 O O . GLU A 1 445 ? -42.642 -1.721 64.183 1.00 97.56 445 GLU A O 1
ATOM 3436 N N . ARG A 1 446 ? -41.898 -0.394 62.533 1.00 97.44 446 ARG A N 1
ATOM 3437 C CA . ARG A 1 446 ? -42.004 0.848 63.313 1.00 97.44 446 ARG A CA 1
ATOM 3438 C C . ARG A 1 446 ? -43.449 1.172 63.669 1.00 97.44 446 ARG A C 1
ATOM 3440 O O . ARG A 1 446 ? -43.708 1.527 64.822 1.00 97.44 446 ARG A O 1
ATOM 3447 N N . ASP A 1 447 ? -44.377 1.028 62.733 1.00 97.56 447 ASP A N 1
ATOM 3448 C CA . ASP A 1 447 ? -45.801 1.259 62.976 1.00 97.56 447 ASP A CA 1
ATOM 3449 C C . ASP A 1 447 ? -46.363 0.258 63.990 1.00 97.56 447 ASP A C 1
ATOM 3451 O O . ASP A 1 447 ? -46.999 0.665 64.968 1.00 97.56 447 ASP A O 1
ATOM 3455 N N . ALA A 1 448 ? -46.039 -1.030 63.837 1.00 96.62 448 ALA A N 1
ATOM 3456 C CA . ALA A 1 448 ? -46.411 -2.078 64.784 1.00 96.62 448 ALA A CA 1
ATOM 3457 C C . ALA A 1 448 ? -45.846 -1.805 66.187 1.00 96.62 448 ALA A C 1
ATOM 3459 O O . ALA A 1 448 ? -46.571 -1.872 67.180 1.00 96.62 448 ALA A O 1
ATOM 3460 N N . ARG A 1 449 ? -44.569 -1.413 66.289 1.00 97.50 449 ARG A N 1
ATOM 3461 C CA . ARG A 1 449 ? -43.946 -1.044 67.567 1.00 97.50 449 ARG A CA 1
ATOM 3462 C C . ARG A 1 449 ? -44.606 0.179 68.199 1.00 97.50 449 ARG A C 1
ATOM 3464 O O . ARG A 1 449 ? -44.782 0.221 69.414 1.00 97.50 449 ARG A O 1
ATOM 3471 N N . THR A 1 450 ? -44.978 1.169 67.392 1.00 97.44 450 THR A N 1
ATOM 3472 C CA . THR A 1 450 ? -45.668 2.373 67.871 1.00 97.44 450 THR A CA 1
ATOM 3473 C C . THR A 1 450 ? -47.080 2.039 68.363 1.00 97.44 450 THR A C 1
ATOM 3475 O O . THR A 1 450 ? -47.518 2.588 69.371 1.00 97.44 450 THR A O 1
ATOM 3478 N N . ALA A 1 451 ? -47.791 1.119 67.705 1.00 96.62 451 ALA A N 1
ATOM 3479 C CA . ALA A 1 451 ? -49.071 0.601 68.187 1.00 96.62 451 ALA A CA 1
ATOM 3480 C C . ALA A 1 451 ? -48.914 -0.150 69.522 1.00 96.62 451 ALA A C 1
ATOM 3482 O O . ALA A 1 451 ? -49.601 0.186 70.483 1.00 96.62 451 ALA A O 1
ATOM 3483 N N . ALA A 1 452 ? -47.943 -1.064 69.621 1.00 96.56 452 ALA A N 1
ATOM 3484 C CA . ALA A 1 452 ? -47.660 -1.810 70.849 1.00 96.56 452 ALA A CA 1
ATOM 3485 C C . ALA A 1 452 ? -47.286 -0.896 72.033 1.00 96.56 452 ALA A C 1
ATOM 3487 O O . ALA A 1 452 ? -47.717 -1.129 73.159 1.00 96.56 452 ALA A O 1
ATOM 3488 N N . LEU A 1 453 ? -46.523 0.180 71.795 1.00 96.88 453 LEU A N 1
ATOM 3489 C CA . LEU A 1 453 ? -46.225 1.177 72.832 1.00 96.88 453 LEU A CA 1
ATOM 3490 C C . LEU A 1 453 ? -47.491 1.885 73.334 1.00 96.88 453 LEU A C 1
ATOM 3492 O O . LEU A 1 453 ? -47.642 2.059 74.540 1.00 96.88 453 LEU A O 1
ATOM 3496 N N . ARG A 1 454 ? -48.427 2.235 72.440 1.00 97.19 454 ARG A N 1
ATOM 3497 C CA . ARG A 1 454 ? -49.717 2.818 72.848 1.00 97.19 454 ARG A CA 1
ATOM 3498 C C . ARG A 1 454 ? -50.551 1.840 73.674 1.00 97.19 454 ARG A C 1
ATOM 3500 O O . ARG A 1 454 ? -51.164 2.256 74.651 1.00 97.19 454 ARG A O 1
ATOM 3507 N N . GLU A 1 455 ? -50.570 0.558 73.311 1.00 97.50 455 GLU A N 1
ATOM 3508 C CA . GLU A 1 455 ? -51.255 -0.479 74.096 1.00 97.50 455 GLU A CA 1
ATOM 3509 C C . GLU A 1 455 ? -50.639 -0.636 75.491 1.00 97.50 455 GLU A C 1
ATOM 3511 O O . GLU A 1 455 ? -51.371 -0.711 76.479 1.00 97.50 455 GLU A O 1
ATOM 3516 N N . LEU A 1 456 ? -49.306 -0.615 75.593 1.00 96.69 456 LEU A N 1
ATOM 3517 C CA . LEU A 1 456 ? -48.606 -0.633 76.879 1.00 96.69 456 LEU A CA 1
ATOM 3518 C C . LEU A 1 456 ? -48.924 0.599 77.733 1.00 96.69 456 LEU A C 1
ATOM 3520 O O . LEU A 1 456 ? -49.124 0.451 78.937 1.00 96.69 456 LEU A O 1
ATOM 3524 N N . ASP A 1 457 ? -49.016 1.792 77.143 1.00 97.50 457 ASP A N 1
ATOM 3525 C CA . ASP A 1 457 ? -49.416 3.005 77.866 1.00 97.50 457 ASP A CA 1
ATOM 3526 C C . ASP A 1 457 ? -50.861 2.909 78.383 1.00 97.50 457 ASP A C 1
ATOM 3528 O O . ASP A 1 457 ? -51.140 3.283 79.524 1.00 97.50 457 ASP A O 1
ATOM 3532 N N . VAL A 1 458 ? -51.784 2.359 77.584 1.00 97.50 458 VAL A N 1
ATOM 3533 C CA . VAL A 1 458 ? -53.166 2.092 78.020 1.00 97.50 458 VAL A CA 1
ATOM 3534 C C . VAL A 1 458 ? -53.188 1.092 79.177 1.00 97.50 458 VAL A C 1
ATOM 3536 O O . VAL A 1 458 ? -53.821 1.362 80.197 1.00 97.50 458 VAL A O 1
ATOM 3539 N N . ALA A 1 459 ? -52.466 -0.025 79.058 1.00 96.06 459 ALA A N 1
ATOM 3540 C CA . ALA A 1 459 ? -52.369 -1.029 80.116 1.00 96.06 459 ALA A CA 1
ATOM 3541 C C . ALA A 1 459 ? -51.755 -0.450 81.398 1.00 96.06 459 ALA A C 1
ATOM 3543 O O . ALA A 1 459 ? -52.252 -0.703 82.493 1.00 96.06 459 ALA A O 1
ATOM 3544 N N . ARG A 1 460 ? -50.718 0.386 81.274 1.00 97.19 460 ARG A N 1
ATOM 3545 C CA . ARG A 1 460 ? -50.105 1.091 82.404 1.00 97.19 460 ARG A CA 1
ATOM 3546 C C . ARG A 1 460 ? -51.102 2.009 83.106 1.00 97.19 460 ARG A C 1
ATOM 3548 O O . ARG A 1 460 ? -51.174 1.984 84.330 1.00 97.19 460 ARG A O 1
ATOM 3555 N N . ASN A 1 461 ? -51.867 2.799 82.353 1.00 97.19 461 ASN A N 1
ATOM 3556 C CA . ASN A 1 461 ? -52.889 3.679 82.922 1.00 97.19 461 ASN A CA 1
ATOM 3557 C C . ASN A 1 461 ? -53.971 2.883 83.663 1.00 97.19 461 ASN A C 1
ATOM 3559 O O . ASN A 1 461 ? -54.416 3.303 84.730 1.00 97.19 461 ASN A O 1
ATOM 3563 N N . GLU A 1 462 ? -54.360 1.722 83.132 1.00 97.25 462 GLU A N 1
ATOM 3564 C CA . GLU A 1 462 ? -55.309 0.832 83.799 1.00 97.25 462 GLU A CA 1
ATOM 3565 C C . GLU A 1 462 ? -54.727 0.232 85.084 1.00 97.25 462 GLU A C 1
ATOM 3567 O O . GLU A 1 462 ? -55.399 0.253 86.113 1.00 97.25 462 GLU A O 1
ATOM 3572 N N . CYS A 1 463 ? -53.464 -0.20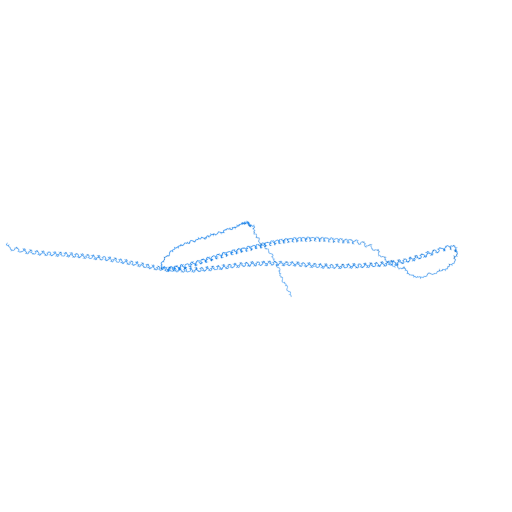9 85.078 1.00 95.56 463 CYS A N 1
ATOM 3573 C CA . CYS A 1 463 ? -52.774 -0.633 86.299 1.00 95.56 463 CYS A CA 1
ATOM 3574 C C . CYS A 1 463 ? -52.751 0.485 87.348 1.00 95.56 463 CYS A C 1
ATOM 3576 O O . CYS A 1 463 ? -53.142 0.237 88.482 1.00 95.56 463 CYS A O 1
ATOM 3578 N N . CYS A 1 464 ? -52.398 1.722 86.978 1.00 96.69 464 CYS A N 1
ATOM 3579 C CA . CYS A 1 464 ? -52.422 2.856 87.910 1.00 96.69 464 CYS A CA 1
ATOM 3580 C C . CYS A 1 464 ? -53.832 3.132 88.466 1.00 96.69 464 CYS A C 1
ATOM 3582 O O . CYS A 1 464 ? -53.982 3.495 89.632 1.00 96.69 464 CYS A O 1
ATOM 3584 N N . ARG A 1 465 ? -54.882 2.949 87.654 1.00 97.44 465 ARG A N 1
ATOM 3585 C CA . ARG A 1 465 ? -56.279 3.082 88.095 1.00 97.44 465 ARG A CA 1
ATOM 3586 C C . ARG A 1 465 ? -56.668 1.982 89.084 1.00 97.44 465 ARG A C 1
ATOM 3588 O O . ARG A 1 465 ? -57.335 2.272 90.075 1.00 97.44 465 ARG A O 1
ATOM 3595 N N . LEU A 1 466 ? -56.256 0.742 88.819 1.00 96.50 466 LEU A N 1
ATOM 3596 C CA . LEU A 1 466 ? -56.482 -0.402 89.703 1.00 96.50 466 LEU A CA 1
ATOM 3597 C C . LEU A 1 466 ? -55.703 -0.270 91.015 1.00 96.50 466 LEU A C 1
ATOM 3599 O O . LEU A 1 466 ? -56.271 -0.533 92.069 1.00 96.50 466 LEU A O 1
ATOM 3603 N N . GLU A 1 467 ? -54.449 0.182 90.971 1.00 96.62 467 GLU A N 1
ATOM 3604 C CA . GLU A 1 467 ? -53.643 0.497 92.158 1.00 96.62 467 GLU A CA 1
ATOM 3605 C C . GLU A 1 467 ? -54.337 1.556 93.023 1.00 96.62 467 GLU A C 1
ATOM 3607 O O . GLU A 1 467 ? -54.566 1.323 94.206 1.00 96.62 467 GLU A O 1
ATOM 3612 N N . ALA A 1 468 ? -54.792 2.665 92.429 1.00 95.62 468 ALA A N 1
ATOM 3613 C CA . ALA A 1 468 ? -55.531 3.697 93.158 1.00 95.62 468 ALA A CA 1
ATOM 3614 C C . ALA A 1 468 ? -56.855 3.180 93.757 1.00 95.62 468 ALA A C 1
ATOM 3616 O O . ALA A 1 468 ? -57.238 3.579 94.858 1.00 95.62 468 ALA A O 1
ATOM 3617 N N . ALA A 1 469 ? -57.563 2.287 93.054 1.00 96.31 469 ALA A N 1
ATOM 3618 C CA . ALA A 1 469 ? -58.773 1.649 93.569 1.00 96.31 469 ALA A CA 1
ATOM 3619 C C . ALA A 1 469 ? -58.468 0.699 94.739 1.00 96.31 469 ALA A C 1
ATOM 3621 O O . ALA A 1 469 ? -59.202 0.691 95.725 1.00 96.31 469 ALA A O 1
ATOM 3622 N N . LEU A 1 470 ? -57.375 -0.066 94.659 1.00 96.50 470 LEU A N 1
ATOM 3623 C CA . LEU A 1 470 ? -56.905 -0.919 95.750 1.00 96.50 470 LEU A CA 1
ATOM 3624 C C . LEU A 1 470 ? -56.522 -0.092 96.981 1.00 96.50 470 LEU A C 1
ATOM 3626 O O . LEU A 1 470 ? -56.947 -0.439 98.082 1.00 96.50 470 LEU A O 1
ATOM 3630 N N . ASP A 1 471 ? -55.797 1.014 96.804 1.00 96.69 471 ASP A N 1
ATOM 3631 C CA . ASP A 1 471 ? -55.448 1.937 97.890 1.00 96.69 471 ASP A CA 1
ATOM 3632 C C . ASP A 1 471 ? -56.701 2.542 98.543 1.00 96.69 471 ASP A C 1
ATOM 3634 O O . ASP A 1 471 ? -56.792 2.620 99.772 1.00 96.69 471 ASP A O 1
ATOM 3638 N N . ALA A 1 472 ? -57.708 2.914 97.743 1.00 95.75 472 ALA A N 1
ATOM 3639 C CA . ALA A 1 472 ? -58.992 3.396 98.248 1.00 95.75 472 ALA A CA 1
ATOM 3640 C C . ALA A 1 472 ? -59.737 2.316 99.053 1.00 95.75 472 ALA A C 1
ATOM 3642 O O . ALA A 1 472 ? -60.159 2.580 100.179 1.00 95.75 472 ALA A O 1
ATOM 3643 N N . CYS A 1 473 ? -59.834 1.084 98.542 1.00 95.88 473 CYS A N 1
ATOM 3644 C CA . CYS A 1 473 ? -60.430 -0.037 99.275 1.00 95.88 473 CYS A CA 1
ATOM 3645 C C . CYS A 1 473 ? -59.665 -0.359 100.568 1.00 95.88 473 CYS A C 1
ATOM 3647 O O . CYS A 1 473 ? -60.277 -0.661 101.592 1.00 95.88 473 CYS A O 1
ATOM 3649 N N . ALA A 1 474 ? -58.332 -0.281 100.553 1.00 95.56 474 ALA A N 1
ATOM 3650 C CA . ALA A 1 474 ? -57.510 -0.471 101.745 1.00 95.56 474 ALA A CA 1
ATOM 3651 C C . ALA A 1 474 ? -57.778 0.623 102.793 1.00 95.56 474 ALA A C 1
ATOM 3653 O O . ALA A 1 474 ? -57.893 0.324 103.988 1.00 95.56 474 ALA A O 1
ATOM 3654 N N . ALA A 1 475 ? -57.936 1.878 102.362 1.00 95.38 475 ALA A N 1
ATOM 3655 C CA . ALA A 1 475 ? -58.321 2.985 103.232 1.00 95.38 475 ALA A CA 1
ATOM 3656 C C . ALA A 1 475 ? -59.736 2.798 103.811 1.00 95.38 475 ALA A C 1
ATOM 3658 O O . ALA A 1 475 ? -59.930 2.992 105.013 1.00 95.38 475 ALA A O 1
ATOM 3659 N N . GLU A 1 476 ? -60.704 2.359 102.999 1.00 96.12 476 GLU A N 1
ATOM 3660 C CA . GLU A 1 476 ? -62.070 2.041 103.438 1.00 96.12 476 GLU A CA 1
ATOM 3661 C C . GLU A 1 476 ? -62.093 0.909 104.470 1.00 96.12 476 GLU A C 1
ATOM 3663 O O . GLU A 1 476 ? -62.680 1.071 105.539 1.00 96.12 476 GLU A O 1
ATOM 3668 N N . LEU A 1 477 ? -61.401 -0.205 104.207 1.00 95.25 477 LEU A N 1
ATOM 3669 C CA . LEU A 1 477 ? -61.267 -1.318 105.152 1.00 95.25 477 LEU A CA 1
ATOM 3670 C C . LEU A 1 477 ? -60.611 -0.875 106.463 1.00 95.25 477 LEU A C 1
ATOM 3672 O O . LEU A 1 477 ? -61.045 -1.276 107.542 1.00 95.25 477 LEU A O 1
ATOM 3676 N N . THR A 1 478 ? -59.596 -0.012 106.392 1.00 95.62 478 THR A N 1
ATOM 3677 C CA . THR A 1 478 ? -58.947 0.556 107.583 1.00 95.62 478 THR A CA 1
ATOM 3678 C C . THR A 1 478 ? -59.918 1.432 108.381 1.00 95.62 478 THR A C 1
ATOM 3680 O O . THR A 1 478 ? -59.984 1.330 109.609 1.00 95.62 478 THR A O 1
ATOM 3683 N N . ALA A 1 479 ? -60.709 2.271 107.706 1.00 94.19 479 ALA A N 1
ATOM 3684 C CA . ALA A 1 479 ? -61.740 3.091 108.339 1.00 94.19 479 ALA A CA 1
ATOM 3685 C C . ALA A 1 479 ? -62.841 2.230 108.985 1.00 94.19 479 ALA A C 1
ATOM 3687 O O . ALA A 1 479 ? -63.266 2.510 110.109 1.00 94.19 479 ALA A O 1
ATOM 3688 N N . GLU A 1 480 ? -63.258 1.155 108.317 1.00 94.56 480 GLU A N 1
ATOM 3689 C CA . GLU A 1 480 ? -64.256 0.199 108.801 1.00 94.56 480 GLU A CA 1
ATOM 3690 C C . GLU A 1 480 ? -63.749 -0.568 110.028 1.00 94.56 480 GLU A C 1
ATOM 3692 O O . GLU A 1 480 ? -64.435 -0.621 111.050 1.00 94.56 480 GLU A O 1
ATOM 3697 N N . HIS A 1 481 ? -62.502 -1.044 109.996 1.00 95.38 481 HIS A N 1
ATOM 3698 C CA . HIS A 1 481 ? -61.840 -1.667 111.140 1.00 95.38 481 HIS A CA 1
ATOM 3699 C C . HIS A 1 481 ? -61.743 -0.708 112.339 1.00 95.38 481 HIS A C 1
ATOM 3701 O O . HIS A 1 481 ? -62.067 -1.084 113.466 1.00 95.38 481 HIS A O 1
ATOM 3707 N N . ASN A 1 482 ? -61.356 0.551 112.114 1.00 96.06 482 ASN A N 1
ATOM 3708 C CA . ASN A 1 482 ? -61.311 1.573 113.165 1.00 96.06 482 ASN A CA 1
ATOM 3709 C C . ASN A 1 482 ? -62.704 1.877 113.738 1.00 96.06 482 ASN A C 1
ATOM 3711 O O . ASN A 1 482 ? -62.851 2.038 114.952 1.00 96.06 482 ASN A O 1
ATOM 3715 N N . SER A 1 483 ? -63.732 1.918 112.886 1.00 95.31 483 SER A N 1
ATOM 3716 C CA . SER A 1 483 ? -65.131 2.056 113.298 1.00 95.31 483 SER A CA 1
ATOM 3717 C C . SER A 1 483 ? -65.576 0.878 114.169 1.00 95.31 483 SER A C 1
ATOM 3719 O O . SER A 1 483 ? -66.053 1.088 115.285 1.00 95.31 483 SER A O 1
ATOM 3721 N N . ARG A 1 484 ? -65.322 -0.367 113.738 1.00 95.31 484 ARG A N 1
ATOM 3722 C CA . ARG A 1 484 ? -65.597 -1.577 114.531 1.00 95.31 484 ARG A CA 1
ATOM 3723 C C . ARG A 1 484 ? -64.863 -1.565 115.868 1.00 95.31 484 ARG A C 1
ATOM 3725 O O . ARG A 1 484 ? -65.470 -1.876 116.886 1.00 95.31 484 ARG A O 1
ATOM 3732 N N . ALA A 1 485 ? -63.594 -1.160 115.893 1.00 94.81 485 ALA A N 1
ATOM 3733 C CA . ALA A 1 485 ? -62.823 -1.038 117.127 1.00 94.81 485 ALA A CA 1
ATOM 3734 C C . ALA A 1 485 ? -63.403 0.029 118.077 1.00 94.81 485 ALA A C 1
ATOM 3736 O O . ALA A 1 485 ? -63.434 -0.181 119.289 1.00 94.81 485 ALA A O 1
ATOM 3737 N N . ASN A 1 486 ? -63.893 1.161 117.553 1.00 94.69 486 ASN A N 1
ATOM 3738 C CA . ASN A 1 486 ? -64.616 2.167 118.340 1.00 94.69 486 ASN A CA 1
ATOM 3739 C C . ASN A 1 486 ? -65.929 1.606 118.908 1.00 94.69 486 ASN A C 1
ATOM 3741 O O . ASN A 1 486 ? -66.208 1.812 120.087 1.00 94.69 486 ASN A O 1
ATOM 3745 N N . ILE A 1 487 ? -66.713 0.889 118.095 1.00 94.75 487 ILE A N 1
ATOM 3746 C CA . ILE A 1 487 ? -67.960 0.246 118.532 1.00 94.75 487 ILE A CA 1
ATOM 3747 C C . ILE A 1 487 ? -67.668 -0.802 119.608 1.00 94.75 487 ILE A C 1
ATOM 3749 O O . ILE A 1 487 ? -68.330 -0.783 120.638 1.00 94.75 487 ILE A O 1
ATOM 3753 N N . SER A 1 488 ? -66.656 -1.659 119.422 1.00 94.81 488 SER A N 1
ATOM 3754 C CA . SER A 1 488 ? -66.231 -2.646 120.426 1.00 94.81 488 SER A CA 1
ATOM 3755 C C . SER A 1 488 ? -65.870 -1.968 121.742 1.00 94.81 488 SER A C 1
ATOM 3757 O O . SER A 1 488 ? -66.434 -2.318 122.771 1.00 94.81 488 SER A O 1
ATOM 3759 N N . ARG A 1 489 ? -65.036 -0.916 121.711 1.00 94.06 489 ARG A N 1
ATOM 3760 C CA . ARG A 1 489 ? -64.714 -0.119 122.906 1.00 94.06 489 ARG A CA 1
ATOM 3761 C C . ARG A 1 489 ? -65.956 0.503 123.545 1.00 94.06 489 ARG A C 1
ATOM 3763 O O . ARG A 1 489 ? -66.091 0.478 124.762 1.00 94.06 489 ARG A O 1
ATOM 3770 N N . SER A 1 490 ? -66.881 1.041 122.749 1.00 94.25 490 SER A N 1
ATOM 3771 C CA . SER A 1 490 ? -68.141 1.594 123.261 1.00 94.25 490 SER A CA 1
ATOM 3772 C C . SER A 1 490 ? -68.999 0.517 123.929 1.00 94.25 490 SER A C 1
ATOM 3774 O O . SER A 1 490 ? -69.553 0.755 125.002 1.00 94.25 490 SER A O 1
ATOM 3776 N N . LEU A 1 491 ? -69.100 -0.670 123.330 1.00 93.75 491 LEU A N 1
ATOM 3777 C CA . LEU A 1 491 ? -69.819 -1.804 123.902 1.00 93.75 491 LEU A CA 1
ATOM 3778 C C . LEU A 1 491 ? -69.139 -2.295 125.180 1.00 93.75 491 LEU A C 1
ATOM 3780 O O . LEU A 1 491 ? -69.825 -2.460 126.178 1.00 93.75 491 LEU A O 1
ATOM 3784 N N . GLU A 1 492 ? -67.813 -2.434 125.201 1.00 93.94 492 GLU A N 1
ATOM 3785 C CA . GLU A 1 492 ? -67.036 -2.759 126.402 1.00 93.94 492 GLU A CA 1
ATOM 3786 C C . GLU A 1 492 ? -67.321 -1.755 127.525 1.00 93.94 492 GLU A C 1
ATOM 3788 O O . GLU A 1 492 ? -67.694 -2.158 128.626 1.00 93.94 492 GLU A O 1
ATOM 3793 N N . THR A 1 493 ? -67.265 -0.447 127.247 1.00 93.56 493 THR A N 1
ATOM 3794 C CA . THR A 1 493 ? -67.611 0.575 128.249 1.00 93.56 493 THR A CA 1
ATOM 3795 C C . THR A 1 493 ? -69.058 0.461 128.728 1.00 93.56 493 THR A C 1
ATOM 3797 O O . THR A 1 493 ? -69.303 0.562 129.927 1.00 93.56 493 THR A O 1
ATOM 3800 N N . SER A 1 494 ? -70.012 0.189 127.833 1.00 92.50 494 SER A N 1
ATOM 3801 C CA . SER A 1 494 ? -71.419 -0.005 128.196 1.00 92.50 494 SER A CA 1
ATOM 3802 C C . SER A 1 494 ? -71.621 -1.273 129.031 1.00 92.50 494 SER A 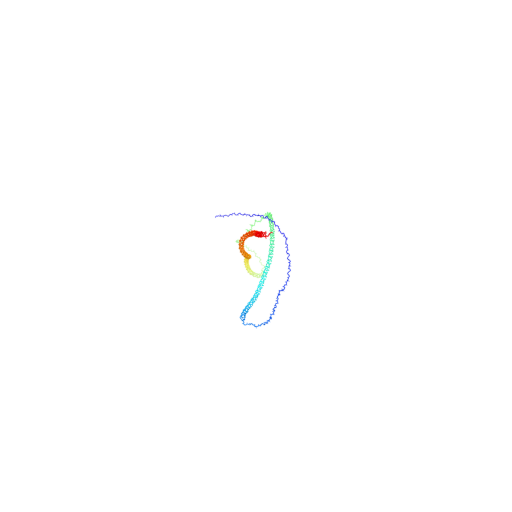C 1
ATOM 3804 O O . SER A 1 494 ? -72.322 -1.237 130.037 1.00 92.50 494 SER A O 1
ATOM 3806 N N . THR A 1 495 ? -70.960 -2.381 128.690 1.00 93.69 495 THR A N 1
ATOM 3807 C CA . THR A 1 495 ? -70.997 -3.615 129.488 1.00 93.69 495 THR A CA 1
ATOM 3808 C C . THR A 1 495 ? -70.363 -3.419 130.861 1.00 93.69 495 THR A C 1
ATOM 3810 O O . THR A 1 495 ? -70.921 -3.891 131.849 1.00 93.69 495 THR A O 1
ATOM 3813 N N . ALA A 1 496 ? -69.262 -2.668 130.961 1.00 91.56 496 ALA A N 1
ATOM 3814 C CA . ALA A 1 496 ? -68.658 -2.296 132.236 1.00 91.56 496 ALA A CA 1
ATOM 3815 C C . ALA A 1 496 ? -69.609 -1.424 133.074 1.00 91.56 496 ALA A C 1
ATOM 3817 O O . ALA A 1 496 ? -69.783 -1.686 134.261 1.00 91.56 496 ALA A O 1
ATOM 3818 N N . GLN A 1 497 ? -70.284 -0.447 132.457 1.00 92.88 497 GLN A N 1
ATOM 3819 C CA . GLN A 1 497 ? -71.309 0.375 133.113 1.00 92.88 497 GLN A CA 1
ATOM 3820 C C . GLN A 1 497 ? -72.496 -0.460 133.601 1.00 92.88 497 GLN A C 1
ATOM 3822 O O . GLN A 1 497 ? -72.893 -0.320 134.752 1.00 92.88 497 GLN A O 1
ATOM 3827 N N . LEU A 1 498 ? -73.037 -1.354 132.769 1.00 91.81 498 LEU A N 1
ATOM 3828 C CA . LEU A 1 498 ? -74.135 -2.250 133.145 1.00 91.81 498 LEU A CA 1
ATOM 3829 C C . LEU A 1 498 ? -73.723 -3.232 134.245 1.00 91.81 498 LEU A C 1
ATOM 3831 O O . LEU A 1 498 ? -74.534 -3.555 135.106 1.00 91.81 498 LEU A O 1
ATOM 3835 N N . THR A 1 499 ? -72.472 -3.699 134.241 1.00 91.81 499 THR A N 1
ATOM 3836 C CA . THR A 1 499 ? -71.934 -4.558 135.306 1.00 91.81 499 THR A CA 1
ATOM 3837 C C . THR A 1 499 ? -71.820 -3.780 136.610 1.00 91.81 499 THR A C 1
ATOM 3839 O O . THR A 1 499 ? -72.332 -4.237 137.624 1.00 91.81 499 THR A O 1
ATOM 3842 N N . ALA A 1 500 ? -71.261 -2.567 136.575 1.00 89.38 500 ALA A N 1
ATOM 3843 C CA . ALA A 1 500 ? -71.203 -1.683 137.735 1.00 89.38 500 ALA A CA 1
ATOM 3844 C C . ALA A 1 500 ? -72.605 -1.323 138.256 1.00 89.38 500 ALA A C 1
ATOM 3846 O O . ALA A 1 500 ? -72.828 -1.312 139.461 1.00 89.38 500 ALA A O 1
ATOM 3847 N N . GLU A 1 501 ? -73.572 -1.079 137.367 1.00 89.50 501 GLU A N 1
ATOM 3848 C CA . GLU A 1 501 ? -74.968 -0.846 137.739 1.00 89.50 501 GLU A CA 1
ATOM 3849 C C . GLU A 1 501 ? -75.597 -2.098 138.361 1.00 89.50 501 GLU A C 1
ATOM 3851 O O . GLU A 1 501 ? -76.303 -2.006 139.366 1.00 89.50 501 GLU A O 1
ATOM 3856 N N . ARG A 1 502 ? -75.334 -3.282 137.799 1.00 91.00 502 ARG A N 1
ATOM 3857 C CA . ARG A 1 502 ? -75.788 -4.559 138.356 1.00 91.00 502 ARG A CA 1
ATOM 3858 C C . ARG A 1 502 ? -75.209 -4.786 139.745 1.00 91.00 502 ARG A C 1
ATOM 3860 O O . ARG A 1 502 ? -75.965 -5.139 140.642 1.00 91.00 502 ARG A O 1
ATOM 3867 N N . ASP A 1 503 ? -73.916 -4.555 139.929 1.00 90.88 503 ASP A N 1
ATOM 3868 C CA . ASP A 1 503 ? -73.228 -4.728 141.205 1.00 90.88 503 ASP A CA 1
ATOM 3869 C C . ASP A 1 503 ? -73.704 -3.687 142.229 1.00 90.88 503 ASP A C 1
ATOM 3871 O O . ASP A 1 503 ? -73.954 -4.039 143.377 1.00 90.88 503 ASP A O 1
ATOM 3875 N N . ALA A 1 504 ? -73.955 -2.441 141.813 1.00 87.94 504 ALA A N 1
ATOM 3876 C CA . ALA A 1 504 ? -74.576 -1.416 142.652 1.00 87.94 504 ALA A CA 1
ATOM 3877 C C . ALA A 1 504 ? -76.008 -1.796 143.064 1.00 87.94 504 ALA A C 1
ATOM 3879 O O . ALA A 1 504 ? -76.374 -1.660 144.230 1.00 87.94 504 ALA A O 1
ATOM 3880 N N . ARG A 1 505 ? -76.821 -2.328 142.141 1.00 87.12 505 ARG A N 1
ATOM 3881 C CA . ARG A 1 505 ? -78.154 -2.868 142.461 1.00 87.12 505 ARG A CA 1
ATOM 3882 C C . ARG A 1 505 ? -78.057 -4.075 143.388 1.00 87.12 505 ARG A C 1
ATOM 3884 O O . ARG A 1 505 ? -78.871 -4.203 144.293 1.00 87.12 505 ARG A O 1
ATOM 3891 N N . GLN A 1 506 ? -77.079 -4.951 143.185 1.00 90.00 506 GLN A N 1
ATOM 3892 C CA . GLN A 1 506 ? -76.858 -6.124 144.024 1.00 90.00 506 GLN A CA 1
ATOM 3893 C C . GLN A 1 506 ? -76.408 -5.722 145.433 1.00 90.00 506 GLN A C 1
ATOM 3895 O O . GLN A 1 506 ? -76.902 -6.287 146.403 1.00 90.00 506 GLN A O 1
ATOM 3900 N N . HIS A 1 507 ? -75.564 -4.698 145.554 1.00 86.06 507 HIS A N 1
ATOM 3901 C CA . HIS A 1 507 ? -75.210 -4.068 146.822 1.00 86.06 507 HIS A CA 1
ATOM 3902 C C . HIS A 1 507 ? -76.438 -3.445 147.497 1.00 86.06 507 HIS A C 1
ATOM 3904 O O . HIS A 1 507 ? -76.690 -3.713 148.664 1.00 86.06 507 HIS A O 1
ATOM 3910 N N . ALA A 1 508 ? -77.266 -2.699 146.760 1.00 83.75 508 ALA A N 1
ATOM 3911 C CA . ALA A 1 508 ? -78.511 -2.141 147.290 1.00 83.75 508 ALA A CA 1
ATOM 3912 C C . ALA A 1 508 ? -79.497 -3.233 147.753 1.00 83.75 508 ALA A C 1
ATOM 3914 O O . ALA A 1 508 ? -80.186 -3.068 148.756 1.00 83.75 508 ALA A O 1
ATOM 3915 N N . VAL A 1 509 ? -79.559 -4.376 147.059 1.00 84.75 509 VAL A N 1
ATOM 3916 C CA . VAL A 1 509 ? -80.335 -5.547 147.501 1.00 84.75 509 VAL A CA 1
ATOM 3917 C C . VAL A 1 509 ? -79.748 -6.146 148.779 1.00 84.75 509 VAL A C 1
ATOM 3919 O O . VAL A 1 509 ? -80.507 -6.446 149.693 1.00 84.75 509 VAL A O 1
ATOM 3922 N N . GLN A 1 510 ? -78.423 -6.277 148.881 1.00 83.06 510 GLN A N 1
ATOM 3923 C CA . GLN A 1 510 ? -77.759 -6.739 150.105 1.00 83.06 510 GLN A CA 1
ATOM 3924 C C . GLN A 1 510 ? -78.007 -5.788 151.282 1.00 83.06 510 GLN A C 1
ATOM 3926 O O . GLN A 1 510 ? -78.284 -6.254 152.383 1.00 83.06 510 GLN A O 1
ATOM 3931 N N . GLU A 1 511 ? -77.972 -4.473 151.057 1.00 82.38 511 GLU A N 1
ATOM 3932 C CA . GLU A 1 511 ? -78.342 -3.468 152.057 1.00 82.38 511 GLU A CA 1
ATOM 3933 C C . GLU A 1 511 ? -79.811 -3.602 152.466 1.00 82.38 511 GLU A C 1
ATOM 3935 O O . GLU A 1 511 ? -80.116 -3.608 153.656 1.00 82.38 511 GLU A O 1
ATOM 3940 N N . LEU A 1 512 ? -80.731 -3.773 151.510 1.00 81.25 512 LEU A N 1
ATOM 3941 C CA . LEU A 1 512 ? -82.146 -4.018 151.804 1.00 81.25 512 LEU A CA 1
ATOM 3942 C C . LEU A 1 512 ? -82.357 -5.312 152.593 1.00 81.25 512 LEU A C 1
ATOM 3944 O O . LEU A 1 512 ? -83.188 -5.344 153.498 1.00 81.25 512 LEU A O 1
ATOM 3948 N N . ASP A 1 513 ? -81.621 -6.374 152.282 1.00 83.94 513 ASP A N 1
ATOM 3949 C CA . ASP A 1 513 ? -81.690 -7.628 153.025 1.00 83.94 513 ASP A CA 1
ATOM 3950 C C . ASP A 1 513 ? -81.067 -7.494 154.421 1.00 83.94 513 ASP A C 1
ATOM 3952 O O . ASP A 1 513 ? -81.637 -8.018 155.377 1.00 83.94 513 ASP A O 1
ATOM 3956 N N . ALA A 1 514 ? -79.988 -6.722 154.587 1.00 78.75 514 ALA A N 1
ATOM 3957 C CA . ALA A 1 514 ? -79.437 -6.371 155.897 1.00 78.75 514 ALA A CA 1
ATOM 3958 C C . ALA A 1 514 ? -80.437 -5.554 156.733 1.00 78.75 514 ALA A C 1
ATOM 3960 O O . ALA A 1 514 ? -80.630 -5.836 157.915 1.00 78.75 514 ALA A O 1
ATOM 3961 N N . VAL A 1 515 ? -81.140 -4.600 156.113 1.00 77.38 515 VAL A N 1
ATOM 3962 C CA . VAL A 1 515 ? -82.240 -3.849 156.739 1.00 77.38 515 VAL A CA 1
ATOM 3963 C C . VAL A 1 515 ? -83.412 -4.768 157.094 1.00 77.38 515 VAL A C 1
ATOM 3965 O O . VAL A 1 515 ? -84.014 -4.622 158.151 1.00 77.38 515 VAL A O 1
ATOM 3968 N N . ARG A 1 516 ? -83.746 -5.754 156.256 1.00 78.50 516 ARG A N 1
ATOM 3969 C CA . ARG A 1 516 ? -84.789 -6.744 156.574 1.00 78.50 516 ARG A CA 1
ATOM 3970 C C . ARG A 1 516 ? -84.387 -7.656 157.727 1.00 78.50 516 ARG A C 1
ATOM 3972 O O . ARG A 1 516 ? -85.243 -8.007 158.530 1.00 78.50 516 ARG A O 1
ATOM 3979 N N . VAL A 1 517 ? -83.123 -8.068 157.806 1.00 77.00 517 VAL A N 1
ATOM 3980 C CA . VAL A 1 517 ? -82.608 -8.863 158.930 1.00 77.00 517 VAL A CA 1
ATOM 3981 C C . VAL A 1 517 ? -82.648 -8.043 160.216 1.00 77.00 517 VAL A C 1
ATOM 3983 O O . VAL A 1 517 ? -83.226 -8.518 161.186 1.00 77.00 517 VAL A O 1
ATOM 3986 N N . SER A 1 518 ? -82.169 -6.796 160.208 1.00 74.25 518 SER A N 1
ATOM 3987 C CA . SER A 1 518 ? -82.250 -5.921 161.385 1.00 74.25 518 SER A CA 1
ATOM 3988 C C . SER A 1 518 ? -83.694 -5.578 161.770 1.00 74.25 518 SER A C 1
ATOM 3990 O O . SER A 1 518 ? -84.012 -5.477 162.953 1.00 74.25 518 SER A O 1
ATOM 3992 N N . HIS A 1 519 ? -84.607 -5.478 160.798 1.00 76.75 519 HIS A N 1
ATOM 3993 C CA . HIS A 1 519 ? -86.039 -5.349 161.066 1.00 76.75 519 HIS A CA 1
ATOM 3994 C C . HIS A 1 519 ? -86.609 -6.601 161.749 1.00 76.75 519 HIS A C 1
ATOM 3996 O O . HIS A 1 519 ? -87.305 -6.462 162.748 1.00 76.75 519 HIS A O 1
ATOM 4002 N N . ARG A 1 520 ? -86.253 -7.812 161.292 1.00 73.19 520 ARG A N 1
ATOM 4003 C CA . ARG A 1 520 ? -86.636 -9.065 161.973 1.00 73.19 520 ARG A CA 1
ATOM 4004 C C . ARG A 1 520 ? -86.035 -9.177 163.374 1.00 73.19 520 ARG A C 1
ATOM 4006 O O . ARG A 1 520 ? -86.687 -9.697 164.270 1.00 73.19 520 ARG A O 1
ATOM 4013 N N . GLU A 1 521 ? -84.809 -8.702 163.579 1.00 72.88 521 GLU A N 1
ATOM 4014 C CA . GLU A 1 521 ? -84.176 -8.662 164.903 1.00 72.88 521 GLU A CA 1
ATOM 4015 C C . GLU A 1 521 ? -84.892 -7.679 165.839 1.00 72.88 521 GLU A C 1
ATOM 4017 O O . GLU A 1 521 ? -85.118 -8.000 167.004 1.00 72.88 521 GLU A O 1
ATOM 4022 N N . LEU A 1 522 ? -85.319 -6.517 165.331 1.00 69.75 522 LEU A N 1
ATOM 4023 C CA . LEU A 1 522 ? -86.151 -5.564 166.072 1.00 69.75 522 LEU A CA 1
ATOM 4024 C C . LEU A 1 522 ? -87.539 -6.130 166.390 1.00 69.75 522 LEU A C 1
ATOM 4026 O O . LEU A 1 522 ? -88.017 -5.966 167.511 1.00 69.75 522 LEU A O 1
ATOM 4030 N N . GLU A 1 523 ? -88.177 -6.818 165.442 1.00 68.44 523 GLU A N 1
ATOM 4031 C CA . GLU A 1 523 ? -89.442 -7.522 165.678 1.00 68.44 523 GLU A CA 1
ATOM 4032 C C . GLU A 1 523 ? -89.277 -8.637 166.722 1.00 68.44 523 GLU A C 1
ATOM 4034 O O . GLU A 1 523 ? -90.102 -8.760 167.627 1.00 68.44 523 GLU A O 1
ATOM 4039 N N . GLY A 1 524 ? -88.177 -9.396 166.669 1.00 67.75 524 GLY A N 1
ATOM 4040 C CA . GLY A 1 524 ? -87.830 -10.394 167.682 1.00 67.75 524 GLY A CA 1
ATOM 4041 C C . GLY A 1 524 ? -87.586 -9.779 169.064 1.00 67.75 524 GLY A C 1
ATOM 4042 O O . GLY A 1 524 ? -88.072 -10.299 170.067 1.00 67.75 524 GLY A O 1
ATOM 4043 N N . ALA A 1 525 ? -86.901 -8.635 169.130 1.00 65.94 525 ALA A N 1
ATOM 4044 C CA . ALA A 1 525 ? -86.690 -7.898 170.374 1.00 65.94 525 ALA A CA 1
ATOM 4045 C C . ALA A 1 525 ? -88.006 -7.361 170.965 1.00 65.94 525 ALA A C 1
ATOM 4047 O O . ALA A 1 525 ? -88.185 -7.365 172.184 1.00 65.94 525 ALA A O 1
ATOM 4048 N N . LEU A 1 526 ? -88.947 -6.935 170.117 1.00 65.44 526 LEU A N 1
ATOM 4049 C CA . LEU A 1 526 ? -90.282 -6.517 170.544 1.00 65.44 526 LEU A CA 1
ATOM 4050 C C . LEU A 1 526 ? -91.105 -7.694 171.082 1.00 65.44 526 LEU A C 1
ATOM 4052 O O . LEU A 1 526 ? -91.732 -7.548 172.130 1.00 65.44 526 LEU A O 1
ATOM 4056 N N . ALA A 1 527 ? -91.049 -8.857 170.429 1.00 65.19 527 ALA A N 1
ATOM 4057 C CA . ALA A 1 527 ? -91.752 -10.062 170.870 1.00 65.19 527 ALA A CA 1
ATOM 4058 C C . ALA A 1 527 ? -91.243 -10.586 172.229 1.00 65.19 527 ALA A C 1
ATOM 4060 O O . ALA A 1 527 ? -92.041 -10.953 173.095 1.00 65.19 527 ALA A O 1
ATOM 4061 N N . SER A 1 528 ? -89.926 -10.559 172.460 1.00 62.59 528 SER A N 1
ATOM 4062 C CA . SER A 1 528 ? -89.341 -10.923 173.760 1.00 62.59 528 SER A CA 1
ATOM 4063 C C . SER A 1 528 ? -89.787 -9.975 174.875 1.00 62.59 528 SER A C 1
ATOM 4065 O O . SER A 1 528 ? -90.142 -10.417 175.966 1.00 62.59 528 SER A O 1
ATOM 4067 N N . ARG A 1 529 ? -89.856 -8.671 174.585 1.00 65.44 529 ARG A N 1
ATOM 4068 C CA . ARG A 1 529 ? -90.264 -7.653 175.560 1.00 65.44 529 ARG A CA 1
ATOM 4069 C C . ARG A 1 529 ? -91.745 -7.749 175.932 1.00 65.44 529 ARG A C 1
ATOM 4071 O O . ARG A 1 529 ? -92.110 -7.439 177.060 1.00 65.44 529 ARG A O 1
ATOM 4078 N N . THR A 1 530 ? -92.604 -8.198 175.017 1.00 61.91 530 THR A N 1
ATOM 4079 C CA . THR A 1 530 ? -94.017 -8.464 175.330 1.00 61.91 530 THR A CA 1
ATOM 4080 C C . THR A 1 530 ? -94.209 -9.694 176.219 1.00 61.91 530 THR A C 1
ATOM 4082 O O . THR A 1 530 ? -95.108 -9.682 177.053 1.00 61.91 530 THR A O 1
ATOM 4085 N N . GLY A 1 531 ? -93.338 -10.705 176.121 1.00 62.72 531 GLY A N 1
ATOM 4086 C CA . GLY A 1 531 ? -93.376 -11.870 177.014 1.00 62.72 531 GLY A CA 1
ATOM 4087 C C . GLY A 1 531 ? -92.963 -11.552 178.457 1.00 62.72 531 GLY A C 1
ATOM 4088 O O . GLY A 1 531 ? -93.542 -12.094 179.396 1.00 62.72 531 GLY A O 1
ATOM 4089 N N . GLU A 1 532 ? -92.011 -10.635 178.655 1.00 58.59 532 GLU A N 1
ATOM 4090 C CA . GLU A 1 532 ? -91.570 -10.212 179.996 1.00 58.59 532 GLU A CA 1
ATOM 4091 C C . GLU A 1 532 ? -92.668 -9.464 180.774 1.00 58.59 532 GLU A C 1
ATOM 4093 O O . GLU A 1 532 ? -92.853 -9.705 181.967 1.00 58.59 532 GLU A O 1
ATOM 4098 N N . PHE A 1 533 ? -93.462 -8.625 180.099 1.00 60.69 533 PHE A N 1
ATOM 4099 C CA . PHE A 1 533 ? -94.558 -7.882 180.737 1.00 60.69 533 PHE A CA 1
ATOM 4100 C C . PHE A 1 533 ? -95.728 -8.766 181.194 1.00 60.69 533 PHE A C 1
ATOM 4102 O O . PHE A 1 533 ? -96.414 -8.429 182.161 1.00 60.69 533 PHE A O 1
ATOM 4109 N N . GLU A 1 534 ? -95.980 -9.891 180.523 1.00 58.81 534 GLU A N 1
ATOM 4110 C CA . GLU A 1 534 ? -97.042 -10.821 180.928 1.00 58.81 534 GLU A CA 1
ATOM 4111 C C . GLU A 1 534 ? -96.628 -11.669 182.141 1.00 58.81 534 GLU A C 1
ATOM 4113 O O . GLU A 1 534 ? -97.461 -11.952 183.005 1.00 58.81 534 GLU A O 1
ATOM 4118 N N . ALA A 1 535 ? -95.335 -11.983 182.277 1.00 59.28 535 ALA A N 1
ATOM 4119 C CA . ALA A 1 535 ? -94.800 -12.699 183.433 1.00 59.28 535 ALA A CA 1
ATOM 4120 C C . ALA A 1 535 ? -94.859 -11.860 184.727 1.00 59.28 535 ALA A C 1
ATOM 4122 O O . ALA A 1 535 ? -95.266 -12.374 185.771 1.00 59.28 535 ALA A O 1
ATOM 4123 N N . GLU A 1 536 ? -94.550 -10.559 184.669 1.00 58.50 536 GLU A N 1
ATOM 4124 C CA . GLU A 1 536 ? -94.609 -9.669 185.845 1.00 58.50 536 GLU A CA 1
ATOM 4125 C C . GLU A 1 536 ? -96.031 -9.473 186.396 1.00 58.50 536 GLU A C 1
ATOM 4127 O O . GLU A 1 536 ? -96.213 -9.275 187.598 1.00 58.50 536 GLU A O 1
ATOM 4132 N N . ARG A 1 537 ? -97.062 -9.579 185.551 1.00 59.66 537 ARG A N 1
ATOM 4133 C CA . ARG A 1 537 ? -98.455 -9.372 185.974 1.00 59.66 537 ARG A CA 1
ATOM 4134 C C . ARG A 1 537 ? -98.994 -10.527 186.823 1.00 59.66 537 ARG A C 1
ATOM 4136 O O . ARG A 1 537 ? -99.738 -10.288 187.768 1.00 59.66 537 ARG A O 1
ATOM 4143 N N . THR A 1 538 ? -98.564 -11.755 186.534 1.00 59.25 538 THR A N 1
ATOM 4144 C CA . THR A 1 538 ? -98.990 -12.959 187.275 1.00 59.25 538 THR A CA 1
ATOM 4145 C C . THR A 1 538 ? -98.388 -13.049 188.684 1.00 59.25 538 THR A C 1
ATOM 4147 O O . THR A 1 538 ? -99.031 -13.551 189.600 1.00 59.25 538 THR A O 1
ATOM 4150 N N . LEU A 1 539 ? -97.205 -12.465 188.902 1.00 58.91 539 LEU A N 1
ATOM 4151 C CA . LEU A 1 539 ? -96.512 -12.461 190.199 1.00 58.91 539 LEU A CA 1
ATOM 4152 C C . LEU A 1 539 ? -97.105 -11.464 191.214 1.00 58.91 539 LEU A C 1
ATOM 4154 O O . LEU A 1 539 ? -97.002 -11.661 192.429 1.00 58.91 539 LEU A O 1
ATOM 4158 N N . HIS A 1 540 ? -97.756 -10.399 190.736 1.00 58.09 540 HIS A N 1
ATOM 4159 C CA . HIS A 1 540 ? -98.386 -9.402 191.605 1.00 58.09 540 HIS A CA 1
ATOM 4160 C C . HIS A 1 540 ? -99.812 -9.758 192.051 1.00 58.09 540 HIS A C 1
ATOM 4162 O O . HIS A 1 540 ? -100.256 -9.250 193.078 1.00 58.09 540 HIS A O 1
ATOM 4168 N N . GLU A 1 541 ? -100.503 -10.666 191.358 1.00 57.22 541 GLU A N 1
ATOM 4169 C CA . GLU A 1 541 ? -101.817 -11.164 191.796 1.00 57.22 541 GLU A CA 1
ATOM 4170 C C . GLU A 1 541 ? -101.709 -12.271 192.864 1.00 57.22 541 GLU A C 1
ATOM 4172 O O . GLU A 1 541 ? -102.555 -12.338 193.754 1.00 57.22 541 GLU A O 1
ATOM 4177 N N . GLU A 1 542 ? -100.631 -13.066 192.884 1.00 56.59 542 GLU A N 1
ATOM 4178 C CA . GLU A 1 542 ? -100.431 -14.120 193.900 1.00 56.59 542 GLU A CA 1
ATOM 4179 C C . GLU A 1 542 ? -99.956 -13.590 195.268 1.00 56.59 542 GLU A C 1
ATOM 4181 O O . GLU A 1 542 ? -100.186 -14.225 196.298 1.00 56.59 542 GLU A O 1
ATOM 4186 N N . THR A 1 543 ? -99.359 -12.395 195.326 1.00 57.56 543 THR A N 1
ATOM 4187 C CA . THR A 1 543 ? -98.869 -11.796 196.584 1.00 57.56 543 THR A CA 1
ATOM 4188 C C . THR A 1 543 ? -99.948 -11.055 197.389 1.00 57.56 543 THR A C 1
ATOM 4190 O O . THR A 1 543 ? -99.719 -10.721 198.550 1.00 57.56 543 THR A O 1
ATOM 4193 N N . ALA A 1 544 ? -101.150 -10.858 196.832 1.00 56.78 544 ALA A N 1
ATOM 4194 C CA . ALA A 1 544 ? -102.266 -10.177 197.497 1.00 56.78 544 ALA A CA 1
ATOM 4195 C C . ALA A 1 544 ? -103.249 -11.118 198.234 1.00 56.78 544 ALA A C 1
ATOM 4197 O O . ALA A 1 544 ? -104.157 -10.630 198.898 1.00 56.78 544 ALA A O 1
ATOM 4198 N N . HIS A 1 545 ? -103.105 -12.449 198.141 1.00 55.88 545 HIS A N 1
ATOM 4199 C CA . HIS A 1 545 ? -104.057 -13.423 198.717 1.00 55.88 545 HIS A CA 1
ATOM 4200 C C . HIS A 1 545 ? -103.526 -14.247 199.908 1.00 55.88 545 HIS A C 1
ATOM 4202 O O . HIS A 1 545 ? -104.243 -15.108 200.408 1.00 55.88 545 HIS A O 1
ATOM 4208 N N . SER A 1 546 ? -102.311 -13.988 200.417 1.00 52.81 546 SER A N 1
ATOM 4209 C CA . SER A 1 546 ? -101.729 -14.774 201.527 1.00 52.81 546 SER A CA 1
ATOM 4210 C C . SER A 1 546 ? -101.595 -14.046 202.875 1.00 52.81 546 SER A C 1
ATOM 4212 O O . SER A 1 546 ? -100.911 -14.561 203.757 1.00 52.81 546 SER A O 1
ATOM 4214 N N . LEU A 1 547 ? -102.191 -12.861 203.064 1.00 53.97 547 LEU A N 1
ATOM 4215 C CA . LEU A 1 547 ? -102.057 -12.081 204.312 1.00 53.97 547 LEU A CA 1
ATOM 4216 C C . LEU A 1 547 ? -103.382 -11.787 205.044 1.00 53.97 547 LEU A C 1
ATOM 4218 O O . LEU A 1 547 ? -103.368 -11.038 206.016 1.00 53.97 547 LEU A O 1
ATOM 4222 N N . GLU A 1 548 ? -104.503 -12.398 204.638 1.00 54.84 548 GLU A N 1
ATOM 4223 C CA . GLU A 1 548 ? -105.822 -12.168 205.262 1.00 54.84 548 GLU A CA 1
ATOM 4224 C C . GLU A 1 548 ? -106.339 -13.297 206.181 1.00 54.84 548 GLU A C 1
ATOM 4226 O O . GLU A 1 548 ? -107.375 -13.113 206.804 1.00 54.84 548 GLU A O 1
ATOM 4231 N N . ASP A 1 549 ? -105.610 -14.403 206.384 1.00 50.03 549 ASP A N 1
ATOM 4232 C CA . ASP A 1 549 ? -106.037 -15.483 207.297 1.00 50.03 549 ASP A CA 1
ATOM 4233 C C . ASP A 1 549 ? -104.887 -16.011 208.178 1.00 50.03 549 ASP A C 1
ATOM 4235 O O . ASP A 1 549 ? -104.329 -17.071 207.919 1.00 50.03 549 ASP A O 1
ATOM 4239 N N . THR A 1 550 ? -104.527 -15.252 209.222 1.00 48.41 550 THR A N 1
ATOM 4240 C CA . THR A 1 550 ? -104.237 -15.720 210.601 1.00 48.41 550 THR A CA 1
ATOM 4241 C C . THR A 1 550 ? -103.822 -14.526 211.471 1.00 48.41 550 THR A C 1
ATOM 4243 O O . THR A 1 550 ? -102.811 -13.902 211.171 1.00 48.41 550 THR A O 1
ATOM 4246 N N . THR A 1 551 ? -104.609 -14.258 212.525 1.00 44.53 551 THR A N 1
ATOM 4247 C CA . THR A 1 551 ? -104.270 -13.622 213.829 1.00 44.53 551 THR A CA 1
ATOM 4248 C C . THR A 1 551 ? -103.092 -12.660 213.936 1.00 44.53 551 THR A C 1
ATOM 4250 O O . THR A 1 551 ? -101.938 -13.124 213.786 1.00 44.53 551 THR A O 1
#